Protein AF-0000000066940718 (afdb_homodimer)

Organism: NCBI:txid1442368

Sequence (624 aa):
MGISMFGPPAPIDPSYEPSVSITSIPASAPIDEILGVLERDGGVILTGFATAEDMAAVDRDVEAHRAQTRSTEKSALHIIPKETLAIPGLVGKSATMAKICAESPVLEELRTSILQEKFKVIREEIVEENTIDPLLSISITFYIGHGAPRQRLHRDDNVHGIRHGGESFDLKKASQFGCLIAGSRTTRQNGATMFVPGSHKWDDTRRPRTDEVCFAEMEPGSALIFLASCYHGGGHNSLPGEVRKVHGLFFIRGNMRTEENQFLAVPRSKVLTMSDKMLSLLGYKKPTTVLGVVDNEDPSLDLQSVFEKANRMGISMFGPPAPIDPSYEPSVSITSIPASAPIDEILGVLERDGGVILTGFATAEDMAAVDRDVEAHRAQTRSTEKSALHIIPKETLAIPGLVGKSATMAKICAESPVLEELRTSILQEKFKVIREEIVEENTIDPLLSISITFYIGHGAPRQRLHRDDNVHGIRHGGESFDLKKASQFGCLIAGSRTTRQNGATMFVPGSHKWDDTRRPRTDEVCFAEMEPGSALIFLASCYHGGGHNSLPGEVRKVHGLFFIRGNMRTEENQFLAVPRSKVLTMSDKMLSLLGYKKPTTVLGVVDNEDPSLDLQSVFEKANR

Foldseek 3Di:
DDPPVVPFDDADDPVFDAPDAAAEDALPPPLVVVVVSCVQWQKHKHPLQADPVLLVQLCVQVVVCQVVADFCPVPPPPQFDRQKGKAWPSVLRGVSVLCSCQPRPSNVVLQCVQAKDWDWDDDDPDIDIWIFGKAWQIKIKIWHAAFGAKGFWDFQCVVVVDFADDDFDDSNPFFKKKKKAWSAFDDLQQWFKWWQTPQLRPGPPDHDDPSRTDGPGDHGNMIMIGGSSTTIITHHHNDHPDITMIIMTMMGHRVDHGNDQLVPSRDPVSLVVHDPSSCSNNLQADTPDPPSDDPSHRCVVPVPVVVVVVVD/DPPPVVPFDDADDPPFDAPDAAAEDALPPDLVVVVVSCVQWQKHKHPLQADPVLLVQLCVQVVVCQVVADFCPPPPPPQFDRQKGKAWPSVLRGVSVLCSCQPRPSNVVLQCVQAKDWDWDDDDPDIDIWIFGKAWQIKIKIWHAAFGAKGFWDFQCVVVVDFADDDFDDSNPFFKKKKKAWSAFDDLQQWFKWWQTPQLRPGPPDDDDPSRTDGPGDHGNMIMIGGSSTTMITHHHNDHPDITMIIMTMMGHRVDHGNDQLVPSRDPVSLVVHDPSSCSNNLQADTPDPPSDDPSHRCVVPVPVVVVVVVD

Solvent-accessible surface area (backbone atoms only — not comparable to full-atom values): 31493 Å² total; per-residue (Å²): 129,66,79,72,79,71,62,73,57,82,68,76,61,85,82,65,73,57,92,60,71,68,54,70,45,54,43,82,51,59,63,69,59,56,50,49,42,34,68,62,29,25,32,35,32,22,40,74,56,44,49,73,68,54,50,53,50,32,48,56,35,47,56,73,46,53,83,74,49,65,73,28,72,83,30,58,52,76,74,48,47,66,44,25,42,59,42,52,40,32,50,57,54,14,71,56,46,35,45,48,68,50,60,33,66,57,54,47,51,47,41,51,68,33,28,40,44,75,50,73,48,60,38,44,93,42,76,44,79,38,46,34,54,38,25,53,17,42,33,33,32,36,40,36,22,48,67,20,57,23,37,63,42,32,40,63,40,52,53,60,67,64,81,50,63,85,67,81,82,52,66,70,67,46,61,34,36,36,35,41,32,24,67,28,67,32,32,66,58,46,16,16,38,30,33,29,72,39,37,47,67,45,37,73,80,69,68,70,56,83,91,56,34,25,54,56,59,33,53,57,22,16,26,42,38,32,40,20,56,21,37,27,27,46,26,32,10,71,38,83,90,43,64,32,32,36,38,35,45,27,37,25,30,42,50,39,44,36,33,33,31,45,83,49,40,32,28,45,62,51,58,76,71,52,53,72,61,41,35,34,25,56,48,41,40,41,48,75,40,60,34,30,25,33,80,48,25,52,36,62,82,46,48,69,62,44,50,56,54,18,69,61,129,64,79,72,79,69,60,73,57,81,66,75,62,88,83,66,72,57,92,58,71,69,55,72,47,53,42,83,49,60,64,68,59,55,51,47,42,32,68,62,29,26,31,35,33,24,39,74,56,42,48,72,66,53,48,52,52,32,48,54,35,47,56,73,45,52,84,74,48,64,74,26,72,83,30,60,52,75,75,49,45,66,44,27,42,59,43,51,41,30,51,57,54,14,70,58,46,34,46,49,70,50,60,34,68,56,56,46,51,47,42,50,68,33,29,39,44,75,50,73,47,64,37,45,94,42,76,41,81,39,45,35,55,38,25,54,18,42,32,32,31,37,39,36,23,48,67,20,56,23,37,65,42,32,41,64,40,52,53,60,66,64,81,50,60,83,65,80,81,49,66,70,66,47,60,33,36,37,35,40,30,25,66,28,67,32,32,67,58,48,16,15,39,31,34,31,73,38,36,48,68,45,38,73,79,70,68,68,57,81,90,55,32,26,52,57,58,33,54,57,22,18,26,41,38,33,39,20,56,22,38,27,28,47,27,33,11,72,38,82,89,43,63,33,32,36,39,35,45,28,36,25,29,44,52,38,44,36,33,33,33,46,82,50,42,30,28,45,62,50,60,74,70,51,52,72,60,42,36,33,26,57,47,41,39,40,49,74,38,60,33,27,26,34,80,46,24,50,35,61,81,46,46,68,61,44,50,56,54,18,69,60

Nearest PDB structures (foldseek):
  7wsb-assembly3_E  TM=8.817E-01  e=4.150E-23  Aspergillus fumigatus Af293
  7etl-assembly1_B  TM=8.647E-01  e=7.137E-22  Aspergillus fumigatus
  7de0-assembly1_C  TM=8.637E-01  e=1.736E-21  Aspergillus fumigatus AF210
  7de0-assembly1_B  TM=8.636E-01  e=3.535E-21  Aspergillus fumigatus AF210
  6oxj-assembly1_A  TM=8.600E-01  e=2.789E-21  Aspergillus fumigatus Af293

Structure (mmCIF, N/CA/C/O backbone):
data_AF-0000000066940718-model_v1
#
loop_
_entity.id
_entity.type
_entity.pdbx_description
1 polymer 'Phytanoyl-CoA dioxygenase'
#
loop_
_atom_site.group_PDB
_atom_site.id
_atom_site.type_symbol
_atom_site.label_atom_id
_atom_site.label_alt_id
_atom_site.label_comp_id
_atom_site.label_asym_id
_atom_site.label_entity_id
_atom_site.label_seq_id
_atom_site.pdbx_PDB_ins_code
_atom_site.Cartn_x
_atom_site.Cartn_y
_atom_site.Cartn_z
_atom_site.occupancy
_atom_site.B_iso_or_equiv
_atom_site.auth_seq_id
_atom_site.auth_comp_id
_atom_site.auth_asym_id
_atom_site.auth_atom_id
_atom_site.pdbx_PDB_model_num
ATOM 1 N N . MET A 1 1 ? -1.051 17.922 -17.922 1 41.25 1 MET A N 1
ATOM 2 C CA . MET A 1 1 ? -0.498 19.25 -17.672 1 41.25 1 MET A CA 1
ATOM 3 C C . MET A 1 1 ? -0.541 19.578 -16.188 1 41.25 1 MET A C 1
ATOM 5 O O . MET A 1 1 ? -1.603 19.516 -15.562 1 41.25 1 MET A O 1
ATOM 9 N N . GLY A 1 2 ? 0.542 19.438 -15.477 1 55.16 2 GLY A N 1
ATOM 10 C CA . GLY A 1 2 ? 0.693 19.547 -14.039 1 55.16 2 GLY A CA 1
ATOM 11 C C . GLY A 1 2 ? 0.145 20.844 -13.469 1 55.16 2 GLY A C 1
ATOM 12 O O . GLY A 1 2 ? -0.081 21.797 -14.211 1 55.16 2 GLY A O 1
ATOM 13 N N . ILE A 1 3 ? -0.49 20.906 -12.344 1 61.75 3 ILE A N 1
ATOM 14 C CA . ILE A 1 3 ? -1.036 22.016 -11.57 1 61.75 3 ILE A CA 1
ATOM 15 C C . ILE A 1 3 ? -0.111 23.234 -11.688 1 61.75 3 ILE A C 1
ATOM 17 O O . ILE A 1 3 ? -0.562 24.375 -11.594 1 61.75 3 ILE A O 1
ATOM 21 N N . SER A 1 4 ? 1.074 23.016 -12.195 1 62 4 SER A N 1
ATOM 22 C CA . SER A 1 4 ? 2.084 24.062 -12.219 1 62 4 SER A CA 1
ATOM 23 C C . SER A 1 4 ? 1.759 25.109 -13.281 1 62 4 SER A C 1
ATOM 25 O O . SER A 1 4 ? 2.162 26.266 -13.156 1 62 4 SER A O 1
ATOM 27 N N . MET A 1 5 ? 0.899 24.719 -14.164 1 67.5 5 MET A N 1
ATOM 28 C CA . MET A 1 5 ? 0.612 25.641 -15.258 1 67.5 5 MET A CA 1
ATOM 29 C C . MET A 1 5 ? -0.287 26.781 -14.797 1 67.5 5 MET A C 1
ATOM 31 O O . MET A 1 5 ? -0.339 27.828 -15.438 1 67.5 5 MET A O 1
ATOM 35 N N . PHE A 1 6 ? -0.919 26.688 -13.688 1 77.31 6 PHE A N 1
ATOM 36 C CA . PHE A 1 6 ? -1.936 27.672 -13.305 1 77.31 6 PHE A CA 1
ATOM 37 C C . PHE A 1 6 ? -1.377 28.656 -12.297 1 77.31 6 PHE A C 1
ATOM 39 O O . PHE A 1 6 ? -2.037 29.641 -11.953 1 77.31 6 PHE A O 1
ATOM 46 N N . GLY A 1 7 ? -0.055 28.641 -11.891 1 83.25 7 GLY A N 1
ATOM 47 C CA . GLY A 1 7 ? 0.458 29.5 -10.836 1 83.25 7 GLY A CA 1
ATOM 48 C C . GLY A 1 7 ? -0.274 29.312 -9.516 1 83.25 7 GLY A C 1
ATOM 49 O O . GLY A 1 7 ? -1.245 28.562 -9.438 1 83.25 7 GLY A O 1
ATOM 50 N N . PRO A 1 8 ? 0.009 30.141 -8.492 1 89.62 8 PRO A N 1
ATOM 51 C CA . PRO A 1 8 ? -0.657 30.016 -7.195 1 89.62 8 PRO A CA 1
ATOM 52 C C . PRO A 1 8 ? -2.01 30.719 -7.16 1 89.62 8 PRO A C 1
ATOM 54 O O . PRO A 1 8 ? -2.213 31.719 -7.875 1 89.62 8 PRO A O 1
ATOM 57 N N . PRO A 1 9 ? -2.932 30.25 -6.434 1 93.12 9 PRO A N 1
ATOM 58 C CA . PRO A 1 9 ? -4.23 30.906 -6.285 1 93.12 9 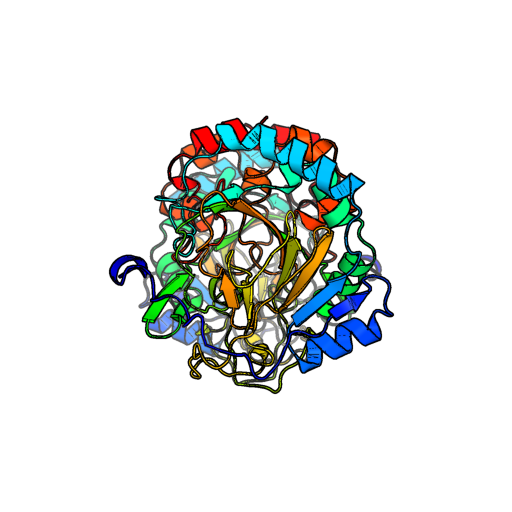PRO A CA 1
ATOM 59 C C . PRO A 1 9 ? -4.141 32.219 -5.48 1 93.12 9 PRO A C 1
ATOM 61 O O . PRO A 1 9 ? -3.186 32.406 -4.727 1 93.12 9 PRO A O 1
ATOM 64 N N . ALA A 1 10 ? -5.145 33.062 -5.621 1 92.25 10 ALA A N 1
ATOM 65 C CA . ALA A 1 10 ? -5.211 34.312 -4.871 1 92.25 10 ALA A CA 1
ATOM 66 C C . ALA A 1 10 ? -5.398 34.031 -3.379 1 92.25 10 ALA A C 1
ATOM 68 O O . ALA A 1 10 ? -6.078 33.094 -2.992 1 92.25 10 ALA A O 1
ATOM 69 N N . PRO A 1 11 ? -4.762 34.875 -2.547 1 94.56 11 PRO A N 1
ATOM 70 C CA . PRO A 1 11 ? -5.016 34.75 -1.111 1 94.56 11 PRO A CA 1
ATOM 71 C C . PRO A 1 11 ? -6.484 34.969 -0.749 1 94.56 11 PRO A C 1
ATOM 73 O O . PRO A 1 11 ? -7.227 35.594 -1.508 1 94.56 11 PRO A O 1
ATOM 76 N N . ILE A 1 12 ? -6.848 34.406 0.318 1 95.69 12 ILE A N 1
ATOM 77 C CA . ILE A 1 12 ? -8.188 34.688 0.843 1 95.69 12 ILE A CA 1
ATOM 78 C C . ILE A 1 12 ? -8.281 36.125 1.314 1 95.69 12 ILE A C 1
ATOM 80 O O . ILE A 1 12 ? -7.363 36.625 1.956 1 95.69 12 ILE A O 1
ATOM 84 N N . ASP A 1 13 ? -9.391 36.75 1.033 1 94.69 13 ASP A N 1
ATOM 85 C CA . ASP A 1 13 ? -9.617 38.125 1.451 1 94.69 13 ASP A CA 1
ATOM 86 C C . ASP A 1 13 ? -9.438 38.281 2.959 1 94.69 13 ASP A C 1
ATOM 88 O O . ASP A 1 13 ? -10.062 37.531 3.74 1 94.69 13 ASP A O 1
ATOM 92 N N . PRO A 1 14 ? -8.555 39.188 3.371 1 93.31 14 PRO A N 1
ATOM 93 C CA . PRO A 1 14 ? -8.312 39.375 4.805 1 93.31 14 PRO A CA 1
ATOM 94 C C . PRO A 1 14 ? -9.586 39.719 5.578 1 93.31 14 PRO A C 1
ATOM 96 O O . PRO A 1 14 ? -9.656 39.5 6.789 1 93.31 14 PRO A O 1
ATOM 99 N N . SER A 1 15 ? -10.594 40.25 4.918 1 94.94 15 SER A N 1
ATOM 100 C CA . SER A 1 15 ? -11.836 40.656 5.582 1 94.94 15 SER A CA 1
ATOM 101 C C . SER A 1 15 ? -12.766 39.469 5.758 1 94.94 15 SER A C 1
ATOM 103 O O . SER A 1 15 ? -13.781 39.562 6.449 1 94.94 15 SER A O 1
ATOM 105 N N . TYR A 1 16 ? -12.406 38.406 5.105 1 96.81 16 TYR A N 1
ATOM 106 C CA . TYR A 1 16 ? -13.227 37.188 5.211 1 96.81 16 TYR A CA 1
ATOM 107 C C . TYR A 1 16 ? -13.336 36.75 6.66 1 96.81 16 TYR A C 1
ATOM 109 O O . TYR A 1 16 ? -12.336 36.656 7.371 1 96.81 16 TYR A O 1
ATOM 117 N N . GLU A 1 17 ? -14.57 36.5 7.16 1 96.5 17 GLU A N 1
ATOM 118 C CA . GLU A 1 17 ? -14.836 35.906 8.477 1 96.5 17 GLU A CA 1
ATOM 119 C C . GLU A 1 17 ? -15.492 34.531 8.359 1 96.5 17 GLU A C 1
ATOM 121 O O . GLU A 1 17 ? -16.641 34.438 7.91 1 96.5 17 GLU A O 1
ATOM 126 N N . PRO A 1 18 ? -14.797 33.531 8.758 1 97.25 18 PRO A N 1
ATOM 127 C CA . PRO A 1 18 ? -15.406 32.188 8.664 1 97.25 18 PRO A CA 1
ATOM 128 C C . PRO A 1 18 ? -16.703 32.094 9.453 1 97.25 18 PRO A C 1
ATOM 130 O O . PRO A 1 18 ? -16.828 32.656 10.539 1 97.25 18 PRO A O 1
ATOM 133 N N . SER A 1 19 ? -17.641 31.281 8.992 1 95.44 19 SER A N 1
ATOM 134 C CA . SER A 1 19 ? -18.922 31.078 9.664 1 95.44 19 SER A CA 1
ATOM 135 C C . SER A 1 19 ? -18.828 29.953 10.688 1 95.44 19 SER A C 1
ATOM 137 O O . SER A 1 19 ? -19.719 29.797 11.531 1 95.44 19 SER A O 1
ATOM 139 N N . VAL A 1 20 ? -17.844 29.141 10.586 1 96.62 20 VAL A N 1
ATOM 140 C CA . VAL A 1 20 ? -17.625 28.031 11.5 1 96.62 20 VAL A CA 1
ATOM 141 C C . VAL A 1 20 ? -16.156 27.984 11.914 1 96.62 20 VAL A C 1
ATOM 143 O O . VAL A 1 20 ? -15.312 28.688 11.336 1 96.62 20 VAL A O 1
ATOM 146 N N . SER A 1 21 ? -15.875 27.312 12.938 1 98.06 21 SER A N 1
ATOM 147 C CA . SER A 1 21 ? -14.508 27.078 13.406 1 98.06 21 SER A CA 1
ATOM 148 C C . SER A 1 21 ? -14.234 25.594 13.617 1 98.06 21 SER A C 1
ATOM 150 O O . SER A 1 21 ? -15.164 24.797 13.703 1 98.06 21 SER A O 1
ATOM 152 N N . ILE A 1 22 ? -13.016 25.234 13.609 1 98.56 22 ILE A N 1
ATOM 153 C CA . ILE A 1 22 ? -12.648 23.859 13.938 1 98.56 22 ILE A CA 1
ATOM 154 C C . ILE A 1 22 ? -12.781 23.641 15.445 1 98.56 22 ILE A C 1
ATOM 156 O O . ILE A 1 22 ? -12.289 24.438 16.25 1 98.56 22 ILE A O 1
ATOM 160 N N . THR A 1 23 ? -13.516 22.594 15.812 1 98.75 23 THR A N 1
ATOM 161 C CA . THR A 1 23 ? -13.664 22.266 17.234 1 98.75 23 THR A CA 1
ATOM 162 C C . THR A 1 23 ? -12.297 22.031 17.875 1 98.75 23 THR A C 1
ATOM 164 O O . THR A 1 23 ? -11.438 21.375 17.281 1 98.75 23 THR A O 1
ATOM 167 N N . SER A 1 24 ? -12.047 22.641 19.031 1 98.81 24 SER A N 1
ATOM 168 C CA . SER A 1 24 ? -10.828 22.469 19.812 1 98.81 24 SER A CA 1
ATOM 169 C C . SER A 1 24 ? -11.125 21.781 21.141 1 98.81 24 SER A C 1
ATOM 171 O O . SER A 1 24 ? -12.016 22.219 21.891 1 98.81 24 SER A O 1
ATOM 173 N N . ILE A 1 25 ? -10.5 20.703 21.422 1 98.81 25 ILE A N 1
ATOM 174 C CA . ILE A 1 25 ? -10.656 20 22.688 1 98.81 25 ILE A CA 1
ATOM 175 C C . ILE A 1 25 ? -9.297 19.5 23.172 1 98.81 25 ILE A C 1
ATOM 177 O O . ILE A 1 25 ? -8.352 19.391 22.391 1 98.81 25 ILE A O 1
ATOM 181 N N . PRO A 1 26 ? -9.094 19.25 24.5 1 98.75 26 PRO A N 1
ATOM 182 C CA . PRO A 1 26 ? -7.805 18.75 24.984 1 98.75 26 PRO A CA 1
ATOM 183 C C . PRO A 1 26 ? -7.434 17.391 24.406 1 98.75 26 PRO A C 1
ATOM 185 O O . PRO A 1 26 ? -8.305 16.547 24.219 1 98.75 26 PRO A O 1
ATOM 188 N N . ALA A 1 27 ? -6.16 17.172 24.188 1 98.69 27 ALA A N 1
ATOM 189 C CA . ALA A 1 27 ? -5.676 15.883 23.688 1 98.69 27 ALA A CA 1
ATOM 190 C C . ALA A 1 27 ? -5.992 14.766 24.672 1 98.69 27 ALA A C 1
ATOM 192 O O . ALA A 1 27 ? -5.996 13.586 24.312 1 98.69 27 ALA A O 1
ATOM 193 N N . SER A 1 28 ? -6.227 15.156 25.906 1 98.38 28 SER A N 1
ATOM 194 C CA . SER A 1 28 ? -6.512 14.188 26.969 1 98.38 28 SER A CA 1
ATOM 195 C C . SER A 1 28 ? -8 13.867 27.031 1 98.38 28 SER A C 1
ATOM 197 O O . SER A 1 28 ? -8.438 13.07 27.875 1 98.38 28 SER A O 1
ATOM 199 N N . ALA A 1 29 ? -8.82 14.539 26.172 1 98.75 29 ALA A N 1
ATOM 200 C CA . ALA A 1 29 ? -10.25 14.242 26.156 1 98.75 29 ALA A CA 1
ATOM 201 C C . ALA A 1 29 ? -10.5 12.766 25.859 1 98.75 29 ALA A C 1
ATOM 203 O O . ALA A 1 29 ? -9.656 12.102 25.25 1 98.75 29 ALA A O 1
ATOM 204 N N . PRO A 1 30 ? -11.703 12.242 26.375 1 98.56 30 PRO A N 1
ATOM 205 C CA . PRO A 1 30 ? -12.039 10.852 26.031 1 98.56 30 PRO A CA 1
ATOM 206 C C . PRO A 1 30 ? -12.039 10.602 24.516 1 98.56 30 PRO A C 1
ATOM 208 O O . PRO A 1 30 ? -12.516 11.438 23.75 1 98.56 30 PRO A O 1
ATOM 211 N N . ILE A 1 31 ? -11.531 9.508 24.156 1 98.75 31 ILE A N 1
ATOM 212 C CA . ILE A 1 31 ? -11.328 9.188 22.75 1 98.75 31 ILE A CA 1
ATOM 213 C C . ILE A 1 31 ? -12.672 9.219 22.016 1 98.75 31 ILE A C 1
ATOM 215 O O . ILE A 1 31 ? -12.742 9.641 20.859 1 98.75 31 ILE A O 1
ATOM 219 N N . ASP A 1 32 ? -13.742 8.812 22.656 1 98.69 32 ASP A N 1
ATOM 220 C CA . ASP A 1 32 ? -15.055 8.805 22.016 1 98.69 32 ASP A CA 1
ATOM 221 C C . ASP A 1 32 ? -15.5 10.211 21.641 1 98.69 32 ASP A C 1
ATOM 223 O O . ASP A 1 32 ? -16.188 10.406 20.641 1 98.69 32 ASP A O 1
ATOM 227 N N . GLU A 1 33 ? -15.133 11.164 22.5 1 98.81 33 GLU A N 1
ATOM 228 C CA . GLU A 1 33 ? -15.445 12.555 22.188 1 98.81 33 GLU A CA 1
ATOM 229 C C . GLU A 1 33 ? -14.664 13.047 20.969 1 98.81 33 GLU A C 1
ATOM 231 O O . GLU A 1 33 ? -15.234 13.672 20.078 1 98.81 33 GLU A O 1
ATOM 236 N N . ILE A 1 34 ? -13.406 12.742 20.938 1 98.94 34 ILE A N 1
ATOM 237 C CA . ILE A 1 34 ? -12.555 13.125 19.812 1 98.94 34 ILE A CA 1
ATOM 238 C C . ILE A 1 34 ? -13.078 12.492 18.531 1 98.94 34 ILE A C 1
ATOM 240 O O . ILE A 1 34 ? -13.242 13.18 17.516 1 98.94 34 ILE A O 1
ATOM 244 N N . LEU A 1 35 ? -13.391 11.195 18.578 1 98.94 35 LEU A N 1
ATOM 245 C CA . LEU A 1 35 ? -13.898 10.477 17.406 1 98.94 35 LEU A CA 1
ATOM 246 C C . LEU A 1 35 ? -15.242 11.047 16.969 1 98.94 35 LEU A C 1
ATOM 248 O O . LEU A 1 35 ? -15.539 11.102 15.773 1 98.94 35 LEU A O 1
ATOM 252 N N . GLY A 1 36 ? -16.047 11.406 17.969 1 98.81 36 GLY A N 1
ATOM 253 C CA . GLY A 1 36 ? -17.312 12.031 17.641 1 98.81 36 GLY A CA 1
ATOM 254 C C . GLY A 1 36 ? -17.156 13.312 16.844 1 98.81 36 GLY A C 1
ATOM 255 O O . GLY A 1 36 ? -17.891 13.539 15.875 1 98.81 36 GLY A O 1
ATOM 256 N N . VAL A 1 37 ? -16.219 14.195 17.234 1 98.88 37 VAL A N 1
ATOM 257 C CA . VAL A 1 37 ? -15.945 15.43 16.516 1 98.88 37 VAL A CA 1
ATOM 258 C C . VAL A 1 37 ? -15.43 15.117 15.109 1 98.88 37 VAL A C 1
ATOM 260 O O . VAL A 1 37 ? -15.852 15.734 14.133 1 98.88 37 VAL A O 1
ATOM 263 N N . LEU A 1 38 ? -14.555 14.133 14.977 1 98.88 38 LEU A N 1
ATOM 264 C CA . LEU A 1 38 ? -14 13.734 13.688 1 98.88 38 LEU A CA 1
ATOM 265 C C . LEU A 1 38 ? -15.102 13.219 12.766 1 98.88 38 LEU A C 1
ATOM 267 O O . LEU A 1 38 ? -15.109 13.516 11.562 1 98.88 38 LEU A O 1
ATOM 271 N N . GLU A 1 39 ? -15.953 12.414 13.32 1 98.38 39 GLU A N 1
ATOM 272 C CA . GLU A 1 39 ? -17.062 11.906 12.531 1 98.38 39 GLU A CA 1
ATOM 273 C C . GLU A 1 39 ? -17.953 13.039 12.023 1 98.38 39 GLU A C 1
ATOM 275 O O . GLU A 1 39 ? -18.422 13.008 10.883 1 98.38 39 GLU A O 1
ATOM 280 N N . ARG A 1 40 ? -18.172 14.008 12.852 1 98.12 40 ARG A N 1
ATOM 281 C CA . ARG A 1 40 ? -19.062 15.117 12.523 1 98.12 40 ARG A CA 1
ATOM 282 C C . ARG A 1 40 ? -18.391 16.094 11.57 1 98.12 40 ARG A C 1
ATOM 284 O O . ARG A 1 40 ? -18.953 16.438 10.523 1 98.12 40 ARG A O 1
ATOM 291 N N . ASP A 1 41 ? -17.125 16.516 11.891 1 98.62 41 ASP A N 1
ATOM 292 C CA . ASP A 1 41 ? -16.516 17.688 11.242 1 98.62 41 ASP A CA 1
ATOM 293 C C . ASP A 1 41 ? -15.367 17.266 10.336 1 98.62 41 ASP A C 1
ATOM 295 O O . ASP A 1 41 ? -14.906 18.047 9.5 1 98.62 41 ASP A O 1
ATOM 299 N N . GLY A 1 42 ? -14.836 16.078 10.469 1 98.81 42 GLY A N 1
ATOM 300 C CA . GLY A 1 42 ? -13.703 15.617 9.68 1 98.81 42 GLY A CA 1
ATOM 301 C C . GLY A 1 42 ? -12.367 16.109 10.203 1 98.81 42 GLY A C 1
ATOM 302 O O . GLY A 1 42 ? -11.32 15.695 9.703 1 98.81 42 GLY A O 1
ATOM 303 N N . GLY A 1 43 ? -12.375 17 11.18 1 98.88 43 GLY A N 1
ATOM 304 C CA . GLY A 1 43 ? -11.172 17.531 11.797 1 98.88 43 GLY A CA 1
ATOM 305 C C . GLY A 1 43 ? -11.398 18.031 13.219 1 98.88 43 GLY A C 1
ATOM 306 O O . GLY A 1 43 ? -12.531 18.312 13.609 1 98.88 43 GLY A O 1
ATOM 307 N N . VAL A 1 44 ? -10.352 18.078 13.945 1 98.94 44 VAL A N 1
ATOM 308 C CA . VAL A 1 44 ? -10.375 18.531 15.328 1 98.94 44 VAL A CA 1
ATOM 309 C C . VAL A 1 44 ? -9 19.062 15.719 1 98.94 44 VAL A C 1
ATOM 311 O O . VAL A 1 44 ? -7.977 18.547 15.281 1 98.94 44 VAL A O 1
ATOM 314 N N . ILE A 1 45 ? -8.969 20.125 16.453 1 98.94 45 ILE A N 1
ATOM 315 C CA . ILE A 1 45 ? -7.73 20.609 17.062 1 98.94 45 ILE A CA 1
ATOM 316 C C . ILE A 1 45 ? -7.594 20.047 18.469 1 98.94 45 ILE A C 1
ATOM 318 O O . ILE A 1 45 ? -8.5 20.172 19.297 1 98.94 45 ILE A O 1
ATOM 322 N N . LEU A 1 46 ? -6.531 19.359 18.734 1 98.94 46 LEU A N 1
ATOM 323 C CA . LEU A 1 46 ? -6.203 18.844 20.062 1 98.94 46 LEU A CA 1
ATOM 324 C C . LEU A 1 46 ? -5.215 19.766 20.766 1 98.94 46 LEU A C 1
ATOM 326 O O . LEU A 1 46 ? -4.055 19.875 20.375 1 98.94 46 LEU A O 1
ATOM 330 N N . THR A 1 47 ? -5.668 20.422 21.844 1 98.81 47 THR A N 1
ATOM 331 C CA . THR A 1 47 ? -4.777 21.266 22.641 1 98.81 47 THR A CA 1
ATOM 332 C C . THR A 1 47 ? -3.967 20.406 23.625 1 98.81 47 THR A C 1
ATOM 334 O O . THR A 1 47 ? -4.414 19.344 24.047 1 98.81 47 THR A O 1
ATOM 337 N N . GLY A 1 48 ? -2.754 20.875 23.906 1 98.25 48 GLY A N 1
ATOM 338 C CA . GLY A 1 48 ? -1.902 20.125 24.812 1 98.25 48 GLY A CA 1
ATOM 339 C C . GLY A 1 48 ? -1.45 18.797 24.25 1 98.25 48 GLY A C 1
ATOM 340 O O . GLY A 1 48 ? -1.296 17.812 24.984 1 98.25 48 GLY A O 1
ATOM 341 N N . PHE A 1 49 ? -1.368 18.75 22.984 1 98.81 49 PHE A N 1
ATOM 342 C CA . PHE A 1 49 ? -0.99 17.516 22.312 1 98.81 49 PHE A CA 1
ATOM 343 C C . PHE A 1 49 ? 0.471 17.172 22.578 1 98.81 49 PHE A C 1
ATOM 345 O O . PHE A 1 49 ? 0.805 16.016 22.859 1 98.81 49 PHE A O 1
ATOM 352 N N . ALA A 1 50 ? 1.359 18.031 22.422 1 98.62 50 ALA A N 1
ATOM 353 C CA . ALA A 1 50 ? 2.783 17.875 22.703 1 98.62 50 ALA A CA 1
ATOM 354 C C . ALA A 1 50 ? 3.258 18.922 23.703 1 98.62 50 ALA A C 1
ATOM 356 O O . ALA A 1 50 ? 2.746 20.031 23.734 1 98.62 50 ALA A O 1
ATOM 357 N N . THR A 1 51 ? 4.25 18.625 24.5 1 98.06 51 THR A N 1
ATOM 358 C CA . THR A 1 51 ? 4.762 19.547 25.516 1 98.06 51 THR A CA 1
ATOM 359 C C . THR A 1 51 ? 5.723 20.547 24.891 1 98.06 51 THR A C 1
ATOM 361 O O . THR A 1 51 ? 6.227 20.344 23.781 1 98.06 51 THR A O 1
ATOM 364 N N . ALA A 1 52 ? 5.918 21.609 25.656 1 98 52 ALA A N 1
ATOM 365 C CA . ALA A 1 52 ? 6.895 22.594 25.219 1 98 52 ALA A CA 1
ATOM 366 C C . ALA A 1 52 ? 8.281 21.984 25.078 1 98 52 ALA A C 1
ATOM 368 O O . ALA A 1 52 ? 9.047 22.359 24.188 1 98 52 ALA A O 1
ATOM 369 N N . GLU A 1 53 ? 8.594 21.094 25.938 1 98.06 53 GLU A N 1
ATOM 370 C CA . GLU A 1 53 ? 9.883 20.422 25.906 1 98.06 53 GLU A CA 1
ATOM 371 C C . GLU A 1 53 ? 10.016 19.562 24.641 1 98.06 53 GLU A C 1
ATOM 373 O O . GLU A 1 53 ? 11.062 19.578 24 1 98.06 53 GLU A O 1
ATOM 378 N N . ASP A 1 54 ? 8.969 18.797 24.328 1 97.38 54 ASP A N 1
ATOM 379 C CA . ASP A 1 54 ? 8.945 18 23.094 1 97.38 54 ASP A CA 1
ATOM 380 C C . ASP A 1 54 ? 9.164 18.891 21.875 1 97.38 54 ASP A C 1
ATOM 382 O O . ASP A 1 54 ? 9.977 18.578 21 1 97.38 54 ASP A O 1
ATOM 386 N N . MET A 1 55 ? 8.445 19.984 21.844 1 97.56 55 MET A N 1
ATOM 387 C CA . MET A 1 55 ? 8.508 20.875 20.672 1 97.56 55 MET A CA 1
ATOM 388 C C . MET A 1 55 ? 9.898 21.484 20.531 1 97.56 55 MET A C 1
ATOM 390 O O . MET A 1 55 ? 10.406 21.594 19.406 1 97.56 55 MET A O 1
ATOM 394 N N . ALA A 1 56 ? 10.492 21.859 21.656 1 97.69 56 ALA A N 1
ATOM 395 C CA . ALA A 1 56 ? 11.852 22.406 21.609 1 97.69 56 ALA A CA 1
ATOM 396 C C . ALA A 1 56 ? 12.844 21.359 21.094 1 97.69 56 ALA A C 1
ATOM 398 O O . ALA A 1 56 ? 13.742 21.688 20.312 1 97.69 56 ALA A O 1
ATOM 399 N N . ALA A 1 57 ? 12.695 20.172 21.531 1 98 57 ALA A N 1
ATOM 400 C CA . ALA A 1 57 ? 13.578 19.094 21.094 1 98 57 ALA A CA 1
ATOM 401 C C . ALA A 1 57 ? 13.422 18.828 19.609 1 98 57 ALA A C 1
ATOM 403 O O . ALA A 1 57 ? 14.422 18.688 18.891 1 98 57 ALA A O 1
ATOM 404 N N . VAL A 1 58 ? 12.195 18.719 19.109 1 97.88 58 VAL A N 1
ATOM 405 C CA . VAL A 1 58 ? 11.938 18.516 17.688 1 97.88 58 VAL A CA 1
ATOM 406 C C . VAL A 1 58 ? 12.547 19.656 16.875 1 97.88 58 VAL A C 1
ATOM 408 O O . VAL A 1 58 ? 13.188 19.422 15.859 1 97.88 58 VAL A O 1
ATOM 411 N N . ASP A 1 59 ? 12.375 20.844 17.391 1 95.56 59 ASP A N 1
ATOM 412 C CA . ASP A 1 59 ? 12.898 22.016 16.688 1 95.56 59 ASP A CA 1
ATOM 413 C C . ASP A 1 59 ? 14.414 21.938 16.531 1 95.56 59 ASP A C 1
ATOM 415 O O . ASP A 1 59 ? 14.953 22.234 15.469 1 95.56 59 ASP A O 1
ATOM 419 N N . ARG A 1 60 ? 15.031 21.594 17.578 1 96.38 60 ARG A N 1
ATOM 420 C CA . ARG A 1 60 ? 16.484 21.453 17.531 1 96.38 60 ARG A CA 1
ATOM 421 C C . ARG A 1 60 ? 16.906 20.391 16.516 1 96.38 60 ARG A C 1
ATOM 423 O O . ARG A 1 60 ? 17.828 20.609 15.727 1 96.38 60 ARG A O 1
ATOM 430 N N . ASP A 1 61 ? 16.25 19.281 16.562 1 95.56 61 ASP A N 1
ATOM 431 C CA . ASP A 1 61 ? 16.547 18.188 15.656 1 95.56 61 ASP A CA 1
ATOM 432 C C . ASP A 1 61 ? 16.375 18.609 14.195 1 95.56 61 ASP A C 1
ATOM 434 O O . ASP A 1 61 ? 17.25 18.359 13.367 1 95.56 61 ASP A O 1
ATOM 438 N N . VAL A 1 62 ? 15.273 19.234 13.945 1 94.94 62 VAL A N 1
ATOM 439 C CA . VAL A 1 62 ? 14.898 19.578 12.57 1 94.94 62 VAL A CA 1
ATOM 440 C C . VAL A 1 62 ? 15.797 20.688 12.047 1 94.94 62 VAL A C 1
ATOM 442 O O . VAL A 1 62 ? 16.188 20.688 10.883 1 94.94 62 VAL A O 1
ATOM 445 N N . GLU A 1 63 ? 16.094 21.641 12.922 1 92.44 63 GLU A N 1
ATOM 446 C CA . GLU A 1 63 ? 16.953 22.766 12.539 1 92.44 63 GLU A CA 1
ATOM 447 C C . GLU A 1 63 ? 18.312 22.266 12.062 1 92.44 63 GLU A C 1
ATOM 449 O O . GLU A 1 63 ? 18.906 22.828 11.148 1 92.44 63 GLU A O 1
ATOM 454 N N . ALA A 1 64 ? 18.766 21.266 12.609 1 91 64 ALA A N 1
ATOM 455 C CA . ALA A 1 64 ? 20.062 20.688 12.25 1 91 64 ALA A CA 1
ATOM 456 C C . ALA A 1 64 ? 20.047 20.188 10.805 1 91 64 ALA A C 1
ATOM 458 O O . ALA A 1 64 ? 21.109 20.078 10.172 1 91 64 ALA A O 1
ATOM 459 N N . HIS A 1 65 ? 18.875 19.906 10.242 1 90.81 65 HIS A N 1
ATOM 460 C CA . HIS A 1 65 ? 18.766 19.359 8.898 1 90.81 65 HIS A CA 1
ATOM 461 C C . HIS A 1 65 ? 18.312 20.422 7.898 1 90.81 65 HIS A C 1
ATOM 463 O O . HIS A 1 65 ? 18.281 20.188 6.691 1 90.81 65 HIS A O 1
ATOM 469 N N . ARG A 1 66 ? 17.922 21.547 8.422 1 87.62 66 ARG A N 1
ATOM 470 C CA . ARG A 1 66 ? 17.359 22.609 7.582 1 87.62 66 ARG A CA 1
ATOM 471 C C . ARG A 1 66 ? 18.359 23.047 6.516 1 87.62 66 ARG A C 1
ATOM 473 O O . ARG A 1 66 ? 18 23.219 5.348 1 87.62 66 ARG A O 1
ATOM 480 N N . ALA A 1 67 ? 19.562 23.172 6.879 1 81.06 67 ALA A N 1
ATOM 481 C CA . ALA A 1 67 ? 20.594 23.656 5.965 1 81.06 67 ALA A CA 1
ATOM 482 C C . ALA A 1 67 ? 20.875 22.641 4.871 1 81.06 67 ALA A C 1
ATOM 484 O O . ALA A 1 67 ? 21.312 23 3.775 1 81.06 67 ALA A O 1
ATOM 485 N N . GLN A 1 68 ? 20.562 21.406 5.121 1 78.44 68 GLN A N 1
ATOM 486 C CA . GLN A 1 68 ? 20.906 20.344 4.191 1 78.44 68 GLN A CA 1
ATOM 487 C C . GLN A 1 68 ? 19.719 19.984 3.291 1 78.44 68 GLN A C 1
ATOM 489 O O . GLN A 1 68 ? 19.859 19.188 2.369 1 78.44 68 GLN A O 1
ATOM 494 N N . THR A 1 69 ? 18.672 20.562 3.586 1 80.25 69 THR A N 1
ATOM 495 C CA . THR A 1 69 ? 17.469 20.234 2.82 1 80.25 69 THR A CA 1
ATOM 496 C C . THR A 1 69 ? 17.375 21.094 1.562 1 80.25 69 THR A C 1
ATOM 498 O O . THR A 1 69 ? 17.516 22.312 1.627 1 80.25 69 THR A O 1
ATOM 501 N N . ARG A 1 70 ? 17.172 20.406 0.477 1 71.06 70 ARG A N 1
ATOM 502 C CA . ARG A 1 70 ? 17.047 21.062 -0.818 1 71.06 70 ARG A CA 1
ATOM 503 C C . ARG A 1 70 ? 15.742 21.844 -0.908 1 71.06 70 ARG A C 1
ATOM 505 O O . ARG A 1 70 ? 14.75 21.484 -0.282 1 71.06 70 ARG A O 1
ATOM 512 N N . SER A 1 71 ? 15.766 22.75 -1.695 1 72.25 71 SER A N 1
ATOM 513 C CA . SER A 1 71 ? 14.57 23.547 -1.955 1 72.25 71 SER A CA 1
ATOM 514 C C . SER A 1 71 ? 13.445 22.688 -2.521 1 72.25 71 SER A C 1
ATOM 516 O O . SER A 1 71 ? 13.703 21.688 -3.195 1 72.25 71 SER A O 1
ATOM 518 N N . THR A 1 72 ? 12.219 23.094 -2.26 1 72.94 72 THR A N 1
ATOM 519 C CA . THR A 1 72 ? 11.047 22.359 -2.715 1 72.94 72 THR A CA 1
ATOM 520 C C . THR A 1 72 ? 10.672 22.766 -4.137 1 72.94 72 THR A C 1
ATOM 522 O O . THR A 1 72 ? 9.734 22.219 -4.719 1 72.94 72 THR A O 1
ATOM 525 N N . GLU A 1 73 ? 11.305 23.609 -4.707 1 69.69 73 GLU A N 1
ATOM 526 C CA . GLU A 1 73 ? 10.938 24.109 -6.027 1 69.69 73 GLU A CA 1
ATOM 527 C C . GLU A 1 73 ? 10.828 22.969 -7.035 1 69.69 73 GLU A C 1
ATOM 529 O O . GLU A 1 73 ? 9.945 22.984 -7.898 1 69.69 73 GLU A O 1
ATOM 534 N N . LYS A 1 74 ? 11.672 21.938 -7.02 1 72.19 74 LYS A N 1
ATOM 535 C CA . LYS A 1 74 ? 11.633 20.828 -7.969 1 72.19 74 LYS A CA 1
ATOM 536 C C . LYS A 1 74 ? 11.203 19.547 -7.285 1 72.19 74 LYS A C 1
ATOM 538 O O . LYS A 1 74 ? 11.523 18.453 -7.758 1 72.19 74 LYS A O 1
ATOM 543 N N . SER A 1 75 ? 10.359 19.734 -6.301 1 82.44 75 SER A N 1
ATOM 544 C CA . SER A 1 75 ? 9.984 18.578 -5.5 1 82.44 75 SER A CA 1
ATOM 545 C C . SER A 1 75 ? 8.805 17.844 -6.125 1 82.44 75 SER A C 1
ATOM 547 O O . SER A 1 75 ? 8.07 18.406 -6.945 1 82.44 75 SER A O 1
ATOM 549 N N . ALA A 1 76 ? 8.688 16.578 -5.77 1 80.75 76 ALA A N 1
ATOM 550 C CA . ALA A 1 76 ? 7.543 15.758 -6.164 1 80.75 76 ALA A CA 1
ATOM 551 C C . ALA A 1 76 ? 6.262 16.266 -5.512 1 80.75 76 ALA A C 1
ATOM 553 O O . ALA A 1 76 ? 5.16 15.891 -5.922 1 80.75 76 ALA A O 1
ATOM 554 N N . LEU A 1 77 ? 6.402 17.016 -4.492 1 83.88 77 LEU A N 1
ATOM 555 C CA . LEU A 1 77 ? 5.254 17.625 -3.818 1 83.88 77 LEU A CA 1
ATOM 556 C C . LEU A 1 77 ? 4.867 18.938 -4.473 1 83.88 77 LEU A C 1
ATOM 558 O O . LEU A 1 77 ? 5.082 20.016 -3.898 1 83.88 77 LEU A O 1
ATOM 562 N N . HIS A 1 78 ? 4.199 18.953 -5.539 1 77.62 78 HIS A N 1
ATOM 563 C CA . HIS A 1 78 ? 3.959 20.094 -6.414 1 77.62 78 HIS A CA 1
ATOM 564 C C . HIS A 1 78 ? 3.057 21.125 -5.738 1 77.62 78 HIS A C 1
ATOM 566 O O . HIS A 1 78 ? 3.006 22.281 -6.16 1 77.62 78 HIS A O 1
ATOM 572 N N . ILE A 1 79 ? 2.428 20.719 -4.742 1 80.94 79 ILE A N 1
ATOM 573 C CA . ILE A 1 79 ? 1.479 21.609 -4.066 1 80.94 79 ILE A CA 1
ATOM 574 C C . ILE A 1 79 ? 2.221 22.516 -3.088 1 80.94 79 ILE A C 1
ATOM 576 O O . ILE A 1 79 ? 1.652 23.484 -2.572 1 80.94 79 ILE A O 1
ATOM 580 N N . ILE A 1 80 ? 3.459 22.234 -2.787 1 82.44 80 ILE A N 1
ATOM 581 C CA . ILE A 1 80 ? 4.242 23.016 -1.832 1 82.44 80 ILE A CA 1
ATOM 582 C C . ILE A 1 80 ? 4.945 24.156 -2.553 1 82.44 80 ILE A C 1
ATOM 584 O O . ILE A 1 80 ? 5.773 23.922 -3.438 1 82.44 80 ILE A O 1
ATOM 588 N N . PRO A 1 81 ? 4.676 25.375 -2.133 1 83.31 81 PRO A N 1
ATOM 589 C CA . PRO A 1 81 ? 5.293 26.531 -2.793 1 83.31 81 PRO A CA 1
ATOM 590 C C . PRO A 1 81 ? 6.785 26.656 -2.498 1 83.31 81 PRO A C 1
ATOM 592 O O . PRO A 1 81 ? 7.281 26.047 -1.546 1 83.31 81 PRO A O 1
ATOM 595 N N . LYS A 1 82 ? 7.449 27.484 -3.275 1 81.62 82 LYS A N 1
ATOM 596 C CA . LYS A 1 82 ? 8.898 27.625 -3.184 1 81.62 82 LYS A CA 1
ATOM 597 C C . LYS A 1 82 ? 9.297 28.297 -1.873 1 81.62 82 LYS A C 1
ATOM 599 O O . LYS A 1 82 ? 10.414 28.109 -1.388 1 81.62 82 LYS A O 1
ATOM 604 N N . GLU A 1 83 ? 8.43 29.062 -1.304 1 87.5 83 GLU A N 1
ATOM 605 C CA . GLU A 1 83 ? 8.711 29.766 -0.049 1 87.5 83 GLU A CA 1
ATOM 606 C C . GLU A 1 83 ? 8.602 28.812 1.141 1 87.5 83 GLU A C 1
ATOM 608 O O . GLU A 1 83 ? 8.914 29.188 2.273 1 87.5 83 GLU A O 1
ATOM 613 N N . THR A 1 84 ? 8.203 27.609 0.868 1 89.69 84 THR A N 1
ATOM 614 C CA . THR A 1 84 ? 8.07 26.594 1.906 1 89.69 84 THR A CA 1
ATOM 615 C C . THR A 1 84 ? 9.195 25.578 1.813 1 89.69 84 THR A C 1
ATOM 617 O O . THR A 1 84 ? 9.414 24.984 0.757 1 89.69 84 THR A O 1
ATOM 620 N N . LEU A 1 85 ? 9.922 25.5 2.854 1 93.12 85 LEU A N 1
ATOM 621 C CA . LEU A 1 85 ? 10.875 24.406 2.98 1 93.12 85 LEU A CA 1
ATOM 622 C C . LEU A 1 85 ? 10.227 23.188 3.637 1 93.12 85 LEU A C 1
ATOM 624 O O . LEU A 1 85 ? 9.672 23.297 4.73 1 93.12 85 LEU A O 1
ATOM 628 N N . ALA A 1 86 ? 10.219 22.109 2.979 1 95 86 ALA A N 1
ATOM 629 C CA . ALA A 1 86 ? 9.664 20.859 3.488 1 95 86 ALA A CA 1
ATOM 630 C C . ALA A 1 86 ? 10.773 19.859 3.834 1 95 86 ALA A C 1
ATOM 632 O O . ALA A 1 86 ? 11.508 19.406 2.951 1 95 86 ALA A O 1
ATOM 633 N N . ILE A 1 87 ? 10.961 19.578 5.086 1 96.5 87 ILE A N 1
ATOM 634 C CA . ILE A 1 87 ? 11.969 18.625 5.539 1 96.5 87 ILE A CA 1
ATOM 635 C C . ILE A 1 87 ? 11.359 17.219 5.629 1 96.5 87 ILE A C 1
ATOM 637 O O . ILE A 1 87 ? 10.547 16.953 6.512 1 96.5 87 ILE A O 1
ATOM 641 N N . PRO A 1 88 ? 11.742 16.328 4.711 1 96.44 88 PRO A N 1
ATOM 642 C CA . PRO A 1 88 ? 11.133 14.992 4.645 1 96.44 88 PRO A CA 1
ATOM 643 C C . PRO A 1 88 ? 11.727 14.023 5.66 1 96.44 88 PRO A C 1
ATOM 645 O O . PRO A 1 88 ? 12.695 14.352 6.344 1 96.44 88 PRO A O 1
ATOM 648 N N . GLY A 1 89 ? 11.156 12.844 5.777 1 97.38 89 GLY A N 1
ATOM 649 C CA . GLY A 1 89 ? 11.703 11.797 6.625 1 97.38 89 GLY A CA 1
ATOM 650 C C . GLY A 1 89 ? 11.875 12.227 8.07 1 97.38 89 GLY A C 1
ATOM 651 O O . GLY A 1 89 ? 12.93 11.992 8.672 1 97.38 89 GLY A O 1
ATOM 652 N N . LEU A 1 90 ? 10.875 12.883 8.57 1 98.31 90 LEU A N 1
ATOM 653 C CA . LEU A 1 90 ? 10.984 13.594 9.844 1 98.31 90 LEU A CA 1
ATOM 654 C C . LEU A 1 90 ? 11.32 12.641 10.977 1 98.31 90 LEU A C 1
ATOM 656 O O . LEU A 1 90 ? 12.148 12.953 11.836 1 98.31 90 LEU A O 1
ATOM 660 N N . VAL A 1 91 ? 10.672 11.469 11.008 1 98.69 91 VAL A N 1
ATOM 661 C CA . VAL A 1 91 ? 10.859 10.555 12.133 1 98.69 91 VAL A CA 1
ATOM 662 C C . VAL A 1 91 ? 12.289 10.008 12.117 1 98.69 91 VAL A C 1
ATOM 664 O O . VAL A 1 91 ? 12.797 9.562 13.148 1 98.69 91 VAL A O 1
ATOM 667 N N . GLY A 1 92 ? 12.93 10.016 10.977 1 98.12 92 GLY A N 1
ATOM 668 C CA . GLY A 1 92 ? 14.328 9.633 10.906 1 98.12 92 GLY A CA 1
ATOM 669 C C . GLY A 1 92 ? 15.273 10.75 11.336 1 98.12 92 GLY A C 1
ATOM 670 O O . GLY A 1 92 ? 16.453 10.5 11.609 1 98.12 92 GLY A O 1
ATOM 671 N N . LYS A 1 93 ? 14.812 11.93 11.445 1 97.5 93 LYS A N 1
ATOM 672 C CA . LYS A 1 93 ? 15.648 13.102 11.688 1 97.5 93 LYS A CA 1
ATOM 673 C C . LYS A 1 93 ? 15.422 13.648 13.102 1 97.5 93 LYS A C 1
ATOM 675 O O . LYS A 1 93 ? 16.219 14.438 13.594 1 97.5 93 LYS A O 1
ATOM 680 N N . SER A 1 94 ? 14.359 13.234 13.742 1 98 94 SER A N 1
ATOM 681 C CA . SER A 1 94 ? 14.055 13.648 15.109 1 98 94 SER A CA 1
ATOM 682 C C . SER A 1 94 ? 13.617 12.453 15.953 1 98 94 SER A C 1
ATOM 684 O O . SER A 1 94 ? 12.516 11.93 15.773 1 98 94 SER A O 1
ATOM 686 N N . ALA A 1 95 ? 14.422 12.094 16.922 1 97.44 95 ALA A N 1
ATOM 687 C CA . ALA A 1 95 ? 14.062 11.008 17.844 1 97.44 95 ALA A CA 1
ATOM 688 C C . ALA A 1 95 ? 12.812 11.352 18.641 1 97.44 95 ALA A C 1
ATOM 690 O O . ALA A 1 95 ? 11.992 10.469 18.938 1 97.44 95 ALA A O 1
ATOM 691 N N . THR A 1 96 ? 12.688 12.633 18.969 1 98.25 96 THR A N 1
ATOM 692 C CA . THR A 1 96 ? 11.516 13.07 19.719 1 98.25 96 THR A CA 1
ATOM 693 C C . THR A 1 96 ? 10.25 12.914 18.875 1 98.25 96 THR A C 1
ATOM 695 O O . THR A 1 96 ? 9.219 12.453 19.359 1 98.25 96 THR A O 1
ATOM 698 N N . MET A 1 97 ? 10.312 13.258 17.609 1 98.69 97 MET A N 1
ATOM 699 C CA . MET A 1 97 ? 9.156 13.086 16.734 1 98.69 97 MET A CA 1
ATOM 700 C C . MET A 1 97 ? 8.812 11.609 16.578 1 98.69 97 MET A C 1
ATOM 702 O O . MET A 1 97 ? 7.637 11.242 16.547 1 98.69 97 MET A O 1
ATOM 706 N N . ALA A 1 98 ? 9.836 10.781 16.406 1 98.69 98 ALA A N 1
ATOM 707 C CA . ALA A 1 98 ? 9.586 9.344 16.328 1 98.69 98 ALA A CA 1
ATOM 708 C C . ALA A 1 98 ? 8.844 8.844 17.578 1 98.69 98 ALA A C 1
ATOM 710 O O . ALA A 1 98 ? 7.934 8.023 17.469 1 98.69 98 ALA A O 1
ATOM 711 N N . LYS A 1 99 ? 9.25 9.344 18.703 1 98.25 99 LYS A N 1
ATOM 712 C CA . LYS A 1 99 ? 8.602 8.969 19.953 1 98.25 99 LYS A CA 1
ATOM 713 C C . LYS A 1 99 ? 7.148 9.43 19.984 1 98.25 99 LYS A C 1
ATOM 715 O O . LYS A 1 99 ? 6.258 8.664 20.344 1 98.25 99 LYS A O 1
ATOM 720 N N . ILE A 1 100 ? 6.887 10.656 19.609 1 98.62 100 ILE A N 1
ATOM 721 C CA . ILE A 1 100 ? 5.523 11.172 19.547 1 98.62 100 ILE A CA 1
ATOM 722 C C . ILE A 1 100 ? 4.688 10.32 18.609 1 98.62 100 ILE A C 1
ATOM 724 O O . ILE A 1 100 ? 3.58 9.898 18.953 1 98.62 100 ILE A O 1
ATOM 728 N N . CYS A 1 101 ? 5.223 10.055 17.453 1 98.75 101 CYS A N 1
ATOM 729 C CA . CYS A 1 101 ? 4.551 9.273 16.422 1 98.75 101 CYS A CA 1
ATOM 730 C C . CYS A 1 101 ? 4.129 7.91 16.953 1 98.75 101 CYS A C 1
ATOM 732 O O . CYS A 1 101 ? 2.984 7.496 16.781 1 98.75 101 CYS A O 1
ATOM 734 N N . ALA A 1 102 ? 5.004 7.246 17.656 1 98.5 102 ALA A N 1
ATOM 735 C CA . ALA A 1 102 ? 4.797 5.859 18.062 1 98.5 102 ALA A CA 1
ATOM 736 C C . ALA A 1 102 ? 4.047 5.781 19.391 1 98.5 102 ALA A C 1
ATOM 738 O O . ALA A 1 102 ? 3.254 4.859 19.609 1 98.5 102 ALA A O 1
ATOM 739 N N . GLU A 1 103 ? 4.223 6.793 20.281 1 97.44 103 GLU A N 1
ATOM 740 C CA . GLU A 1 103 ? 3.875 6.535 21.672 1 97.44 103 GLU A CA 1
ATOM 741 C C . GLU A 1 103 ? 2.795 7.496 22.156 1 97.44 103 GLU A C 1
ATOM 743 O O . GLU A 1 103 ? 2.27 7.34 23.266 1 97.44 103 GLU A O 1
ATOM 748 N N . SER A 1 104 ? 2.492 8.531 21.406 1 98.19 104 SER A N 1
ATOM 749 C CA . SER A 1 104 ? 1.376 9.375 21.812 1 98.19 104 SER A CA 1
ATOM 750 C C . SER A 1 104 ? 0.115 8.555 22.062 1 98.19 104 SER A C 1
ATOM 752 O O . SER A 1 104 ? -0.359 7.855 21.156 1 98.19 104 SER A O 1
ATOM 754 N N . PRO A 1 105 ? -0.462 8.609 23.266 1 97.94 105 PRO A N 1
ATOM 755 C CA . PRO A 1 105 ? -1.644 7.793 23.547 1 97.94 105 PRO A CA 1
ATOM 756 C C . PRO A 1 105 ? -2.816 8.117 22.625 1 97.94 105 PRO A C 1
ATOM 758 O O . PRO A 1 105 ? -3.49 7.203 22.141 1 97.94 105 PRO A O 1
ATOM 761 N N . VAL A 1 106 ? -3.049 9.383 22.391 1 98.75 106 VAL A N 1
ATOM 762 C CA . VAL A 1 106 ? -4.191 9.758 21.578 1 98.75 106 VAL A CA 1
ATOM 763 C C . VAL A 1 106 ? -3.963 9.305 20.125 1 98.75 106 VAL A C 1
ATOM 765 O O . VAL A 1 106 ? -4.895 8.852 19.469 1 98.75 106 VAL A O 1
ATOM 768 N N . LEU A 1 107 ? -2.732 9.438 19.578 1 98.81 107 LEU A N 1
ATOM 769 C CA . LEU A 1 107 ? -2.461 8.953 18.234 1 98.81 107 LEU A CA 1
ATOM 770 C C . LEU A 1 107 ? -2.66 7.449 18.141 1 98.81 107 LEU A C 1
ATOM 772 O O . LEU A 1 107 ? -3.186 6.949 17.141 1 98.81 107 LEU A O 1
ATOM 776 N N . GLU A 1 108 ? -2.186 6.754 19.141 1 98.38 108 GLU A N 1
ATOM 777 C CA . GLU A 1 108 ? -2.371 5.309 19.156 1 98.38 108 GLU A CA 1
ATOM 778 C C . GLU A 1 108 ? -3.85 4.941 19.094 1 98.38 108 GLU A C 1
ATOM 780 O O . GLU A 1 108 ? -4.246 4.062 18.312 1 98.38 108 GLU A O 1
ATOM 785 N N . GLU A 1 109 ? -4.633 5.574 19.922 1 98.75 109 GLU A N 1
ATOM 786 C CA . GLU A 1 109 ? -6.066 5.293 19.953 1 98.75 109 GLU A CA 1
ATOM 787 C C . GLU A 1 109 ? -6.73 5.66 18.641 1 98.75 109 GLU A C 1
ATOM 789 O O . GLU A 1 109 ? -7.602 4.934 18.156 1 98.75 109 GLU A O 1
ATOM 794 N N . LEU A 1 110 ? -6.336 6.789 18.094 1 98.88 110 LEU A N 1
ATOM 795 C CA . LEU A 1 110 ? -6.898 7.215 16.812 1 98.88 110 LEU A CA 1
ATOM 796 C C . LEU A 1 110 ? -6.531 6.234 15.703 1 98.88 110 LEU A C 1
ATOM 798 O O . LEU A 1 110 ? -7.387 5.832 14.914 1 98.88 110 LEU A O 1
ATOM 802 N N . ARG A 1 111 ? -5.266 5.832 15.602 1 98.81 111 ARG A N 1
ATOM 803 C CA . ARG A 1 111 ? -4.824 4.867 14.594 1 98.81 111 ARG A CA 1
ATOM 804 C C . ARG A 1 111 ? -5.605 3.564 14.703 1 98.81 111 ARG A C 1
ATOM 806 O O . ARG A 1 111 ? -6.074 3.029 13.703 1 98.81 111 ARG A O 1
ATOM 813 N N . THR A 1 112 ? -5.758 3.094 15.922 1 98.56 112 THR A N 1
ATOM 814 C CA . THR A 1 112 ? -6.461 1.836 16.156 1 98.56 112 THR A CA 1
ATOM 815 C C . THR A 1 112 ? -7.934 1.965 15.781 1 98.56 112 THR A C 1
ATOM 817 O O . THR A 1 112 ? -8.477 1.111 15.078 1 98.56 112 THR A O 1
ATOM 820 N N . SER A 1 113 ? -8.539 3.037 16.219 1 98.75 113 SER A N 1
ATOM 821 C CA . SER A 1 113 ? -9.984 3.211 16.062 1 98.75 113 SER A CA 1
ATOM 822 C C . SER A 1 113 ? -10.352 3.455 14.594 1 98.75 113 SER A C 1
ATOM 824 O O . SER A 1 113 ? -11.414 3.037 14.141 1 98.75 113 SER A O 1
ATOM 826 N N . ILE A 1 114 ? -9.477 4.125 13.891 1 98.81 114 ILE A N 1
ATOM 827 C CA . ILE A 1 114 ? -9.859 4.602 12.562 1 98.81 114 ILE A CA 1
ATOM 828 C C . ILE A 1 114 ? -9.266 3.689 11.492 1 98.81 114 ILE A C 1
ATOM 830 O O . ILE A 1 114 ? -9.922 3.383 10.492 1 98.81 114 ILE A O 1
ATOM 834 N N . LEU A 1 115 ? -8.039 3.189 11.727 1 98.88 115 LEU A N 1
ATOM 835 C CA . LEU A 1 115 ? -7.301 2.674 10.578 1 98.88 115 LEU A CA 1
ATOM 836 C C . LEU A 1 115 ? -7 1.188 10.75 1 98.88 115 LEU A C 1
ATOM 838 O O . LEU A 1 115 ? -6.66 0.503 9.781 1 98.88 115 LEU A O 1
ATOM 842 N N . GLN A 1 116 ? -7.035 0.686 11.969 1 98.69 116 GLN A N 1
ATOM 843 C CA . GLN A 1 116 ? -6.789 -0.743 12.141 1 98.69 116 GLN A CA 1
ATOM 844 C C . GLN A 1 116 ? -7.902 -1.568 11.492 1 98.69 116 GLN A C 1
ATOM 846 O O . GLN A 1 116 ? -9.086 -1.259 11.656 1 98.69 116 GLN A O 1
ATOM 851 N N . GLU A 1 117 ? -7.523 -2.523 10.773 1 97.94 117 GLU A N 1
ATOM 852 C CA . GLU A 1 117 ? -8.484 -3.408 10.117 1 97.94 117 GLU A CA 1
ATOM 853 C C . GLU A 1 117 ? -8.492 -4.789 10.773 1 97.94 117 GLU A C 1
ATOM 855 O O . GLU A 1 117 ? -7.445 -5.414 10.922 1 97.94 117 GLU A O 1
ATOM 860 N N . LYS A 1 118 ? -9.57 -5.27 11.211 1 97.5 118 LYS A N 1
ATOM 861 C CA . LYS A 1 118 ? -9.828 -6.637 11.664 1 97.5 118 LYS A CA 1
ATOM 862 C C . LYS A 1 118 ? -10.844 -7.332 10.766 1 97.5 118 LYS A C 1
ATOM 864 O O . LYS A 1 118 ? -11.914 -6.789 10.492 1 97.5 118 LYS A O 1
ATOM 869 N N . PHE A 1 119 ? -10.461 -8.484 10.273 1 96.5 119 PHE A N 1
ATOM 870 C CA . PHE A 1 119 ? -11.352 -9.164 9.336 1 96.5 119 PHE A CA 1
ATOM 871 C C . PHE A 1 119 ? -11.125 -10.672 9.383 1 96.5 119 PHE A C 1
ATOM 873 O O . PHE A 1 119 ? -10.164 -11.148 9.984 1 96.5 119 PHE A O 1
ATOM 880 N N . LYS A 1 120 ? -12.07 -11.336 8.859 1 95.62 120 LYS A N 1
ATOM 881 C CA . LYS A 1 120 ? -12.039 -12.797 8.758 1 95.62 120 LYS A CA 1
ATOM 882 C C . LYS A 1 120 ? -12.008 -13.242 7.301 1 95.62 120 LYS A C 1
ATOM 884 O O . LYS A 1 120 ? -12.594 -12.594 6.43 1 95.62 120 LYS A O 1
ATOM 889 N N . VAL A 1 121 ? -11.266 -14.297 7.082 1 94.94 121 VAL A N 1
ATOM 890 C CA . VAL A 1 121 ? -11.266 -14.883 5.746 1 94.94 121 VAL A CA 1
ATOM 891 C C . VAL A 1 121 ? -11.586 -16.375 5.84 1 94.94 121 VAL A C 1
ATOM 893 O O . VAL A 1 121 ? -11.352 -17 6.875 1 94.94 121 VAL A O 1
ATOM 896 N N . ILE A 1 122 ? -12.125 -16.875 4.773 1 94 122 ILE A N 1
ATOM 897 C CA . ILE A 1 122 ? -12.516 -18.266 4.691 1 94 122 ILE A CA 1
ATOM 898 C C . ILE A 1 122 ? -11.469 -19.047 3.9 1 94 122 ILE A C 1
ATOM 900 O O . ILE A 1 122 ? -11.078 -18.641 2.807 1 94 122 ILE A O 1
ATOM 904 N N . ARG A 1 123 ? -10.992 -20.109 4.418 1 94.12 123 ARG A N 1
ATOM 905 C CA . ARG A 1 123 ? -10.18 -21.141 3.789 1 94.12 123 ARG A CA 1
ATOM 906 C C . ARG A 1 123 ? -10.828 -22.516 3.949 1 94.12 123 ARG A C 1
ATOM 908 O O . ARG A 1 123 ? -10.469 -23.281 4.848 1 94.12 123 ARG A O 1
ATOM 915 N N . GLU A 1 124 ? -11.695 -22.734 2.977 1 94.31 124 GLU A N 1
ATOM 916 C CA . GLU A 1 124 ? -12.57 -23.906 3.061 1 94.31 124 GLU A CA 1
ATOM 917 C C . GLU A 1 124 ? -13.297 -23.953 4.402 1 94.31 124 GLU A C 1
ATOM 919 O O . GLU A 1 124 ? -14.102 -23.062 4.711 1 94.31 124 GLU A O 1
ATOM 924 N N . GLU A 1 125 ? -12.898 -24.922 5.328 1 92.56 125 GLU A N 1
ATOM 925 C CA . GLU A 1 125 ? -13.641 -25.109 6.57 1 92.56 125 GLU A CA 1
ATOM 926 C C . GLU A 1 125 ? -13.094 -24.219 7.684 1 92.56 125 GLU A C 1
ATOM 928 O O . GLU A 1 125 ? -13.641 -24.188 8.789 1 92.56 125 GLU A O 1
ATOM 933 N N . ILE A 1 126 ? -12.109 -23.562 7.457 1 94.19 126 ILE A N 1
ATOM 934 C CA . ILE A 1 126 ? -11.445 -22.75 8.477 1 94.19 126 ILE A CA 1
ATOM 935 C C . ILE A 1 126 ? -11.789 -21.281 8.266 1 94.19 126 ILE A C 1
ATOM 937 O O . ILE A 1 126 ? -11.797 -20.781 7.137 1 94.19 126 ILE A O 1
ATOM 941 N N . VAL A 1 127 ? -12.133 -20.641 9.32 1 94.56 127 VAL A N 1
ATOM 942 C CA . VAL A 1 127 ? -12.258 -19.188 9.336 1 94.56 127 VAL A CA 1
ATOM 943 C C . VAL A 1 127 ? -11.07 -18.562 10.078 1 94.56 127 VAL A C 1
ATOM 945 O O . VAL A 1 127 ? -10.867 -18.828 11.266 1 94.56 127 VAL A O 1
ATOM 948 N N . GLU A 1 128 ? -10.281 -17.844 9.359 1 93.88 128 GLU A N 1
ATOM 949 C CA . GLU A 1 128 ? -9.07 -17.234 9.914 1 93.88 128 GLU A CA 1
ATOM 950 C C . GLU A 1 128 ? -9.297 -15.766 10.234 1 93.88 128 GLU A C 1
ATOM 952 O O . GLU A 1 128 ? -9.82 -15.016 9.406 1 93.88 128 GLU A O 1
ATOM 957 N N . GLU A 1 129 ? -8.914 -15.32 11.438 1 96.31 129 GLU A N 1
ATOM 958 C CA . GLU A 1 129 ? -8.984 -13.922 11.844 1 96.31 129 GLU A CA 1
ATOM 959 C C . GLU A 1 129 ? -7.68 -13.188 11.547 1 96.31 129 GLU A C 1
ATOM 961 O O . GLU A 1 129 ? -6.594 -13.742 11.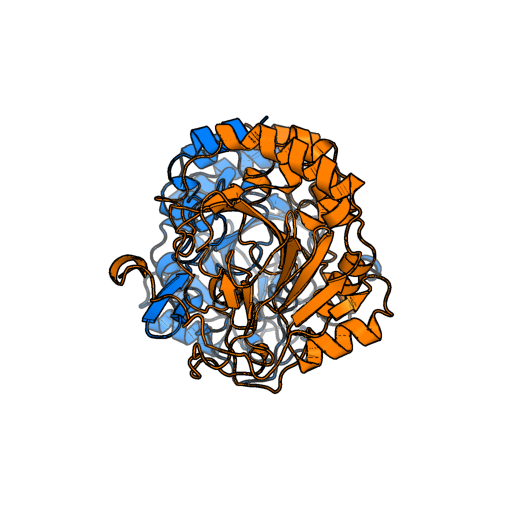75 1 96.31 129 GLU A O 1
ATOM 966 N N . ASN A 1 130 ? -7.82 -12.039 11.039 1 97.44 130 ASN A N 1
ATOM 967 C CA . ASN A 1 130 ? -6.641 -11.25 10.688 1 97.44 130 ASN A CA 1
ATOM 968 C C . ASN A 1 130 ? -6.758 -9.812 11.18 1 97.44 130 ASN A C 1
ATOM 970 O O . ASN A 1 130 ? -7.867 -9.312 11.375 1 97.44 130 ASN A O 1
ATOM 974 N N . THR A 1 131 ? -5.652 -9.219 11.469 1 98.38 131 THR A N 1
ATOM 975 C CA . THR A 1 131 ? -5.535 -7.812 11.828 1 98.38 131 THR A CA 1
ATOM 976 C C . THR A 1 131 ? -4.414 -7.141 11.039 1 98.38 131 THR A C 1
ATOM 978 O O . THR A 1 131 ? -3.32 -7.695 10.914 1 98.38 131 THR A O 1
ATOM 981 N N . ILE A 1 132 ? -4.668 -5.988 10.445 1 98.69 132 ILE A N 1
ATOM 982 C CA . ILE A 1 132 ? -3.666 -5.152 9.797 1 98.69 132 ILE A CA 1
ATOM 983 C C . ILE A 1 132 ? -3.594 -3.795 10.492 1 98.69 132 ILE A C 1
ATOM 985 O O . ILE A 1 132 ? -4.566 -3.037 10.492 1 98.69 132 ILE A O 1
ATOM 989 N N . ASP A 1 133 ? -2.482 -3.504 11.062 1 98.56 133 ASP A N 1
ATOM 990 C CA . ASP A 1 133 ? -2.26 -2.232 11.75 1 98.56 133 ASP A CA 1
ATOM 991 C C . ASP A 1 133 ? -1.875 -1.138 10.75 1 98.56 133 ASP A C 1
ATOM 993 O O . ASP A 1 133 ? -1.374 -1.428 9.664 1 98.56 133 ASP A O 1
ATOM 997 N N . PRO A 1 134 ? -2.096 0.115 11.125 1 98.69 134 PRO A N 1
ATOM 998 C CA . PRO A 1 134 ? -1.775 1.237 10.234 1 98.69 134 PRO A CA 1
ATOM 999 C C . PRO A 1 134 ? -0.272 1.442 10.062 1 98.69 134 PRO A C 1
ATOM 1001 O O . PRO A 1 134 ? 0.523 0.862 10.812 1 98.69 134 PRO A O 1
ATOM 1004 N N . LEU A 1 135 ? 0.035 2.244 9.086 1 98.94 135 LEU A N 1
ATOM 1005 C CA . LEU A 1 135 ? 1.404 2.662 8.805 1 98.94 135 LEU A CA 1
ATOM 1006 C C . LEU A 1 135 ? 1.534 4.18 8.875 1 98.94 135 LEU A C 1
ATOM 1008 O O . LEU A 1 135 ? 0.531 4.895 8.82 1 98.94 135 LEU A O 1
ATOM 1012 N N . LEU A 1 136 ? 2.74 4.629 9.07 1 98.94 136 LEU A N 1
ATOM 1013 C CA . LEU A 1 136 ? 3.088 6.02 8.812 1 98.94 136 LEU A CA 1
ATOM 1014 C C . LEU A 1 136 ? 3.289 6.258 7.316 1 98.94 136 LEU A C 1
ATOM 1016 O O . LEU A 1 136 ? 4.211 5.707 6.715 1 98.94 136 LEU A O 1
ATOM 1020 N N . SER A 1 137 ? 2.449 7.02 6.766 1 98.88 137 SER A N 1
ATOM 1021 C CA . SER A 1 137 ? 2.498 7.258 5.324 1 98.88 137 SER A CA 1
ATOM 1022 C C . SER A 1 137 ? 3.609 8.242 4.965 1 98.88 137 SER A C 1
ATOM 1024 O O . SER A 1 137 ? 4.336 8.031 3.992 1 98.88 137 SER A O 1
ATOM 1026 N N . ILE A 1 138 ? 3.707 9.344 5.707 1 98.69 138 ILE A N 1
ATOM 1027 C CA . ILE A 1 138 ? 4.703 10.383 5.461 1 98.69 138 ILE A CA 1
ATOM 1028 C C . ILE A 1 138 ? 4.891 11.219 6.723 1 98.69 138 ILE A C 1
ATOM 1030 O O . ILE A 1 138 ? 3.939 11.445 7.473 1 98.69 138 ILE A O 1
ATOM 1034 N N . SER A 1 139 ? 6.07 11.562 7.055 1 98.75 139 SER A N 1
ATOM 1035 C CA . SER A 1 139 ? 6.418 12.531 8.094 1 98.75 139 SER A CA 1
ATOM 1036 C C . SER A 1 139 ? 7.246 13.68 7.531 1 98.75 139 SER A C 1
ATOM 1038 O O . SER A 1 139 ? 8.211 13.453 6.801 1 98.75 139 SER A O 1
ATOM 1040 N N . ILE A 1 140 ? 6.883 14.906 7.871 1 97.94 140 ILE A N 1
ATOM 1041 C CA . ILE A 1 140 ? 7.465 16.062 7.184 1 97.94 140 ILE A CA 1
ATOM 1042 C C . ILE A 1 140 ? 7.312 17.312 8.047 1 97.94 140 ILE A C 1
ATOM 1044 O O . ILE A 1 140 ? 6.324 17.453 8.773 1 97.94 140 ILE A O 1
ATOM 1048 N N . THR A 1 141 ? 8.266 18.125 8.031 1 97.75 141 THR A N 1
ATOM 1049 C CA . THR A 1 141 ? 8.133 19.453 8.617 1 97.75 141 THR A CA 1
ATOM 1050 C C . THR A 1 141 ? 8.039 20.531 7.535 1 97.75 141 THR A C 1
ATOM 1052 O O . THR A 1 141 ? 8.805 20.516 6.57 1 97.75 141 THR A O 1
ATOM 1055 N N . PHE A 1 142 ? 7.152 21.438 7.727 1 96.62 142 PHE A N 1
ATOM 1056 C CA . PHE A 1 142 ? 7.016 22.578 6.84 1 96.62 142 PHE A CA 1
ATOM 1057 C C . PHE A 1 142 ? 7.492 23.859 7.523 1 96.62 142 PHE A C 1
ATOM 1059 O O . PHE A 1 142 ? 7.039 24.188 8.617 1 96.62 142 PHE A O 1
ATOM 1066 N N . TYR A 1 143 ? 8.445 24.5 6.887 1 95.75 143 TYR A N 1
ATOM 1067 C CA . TYR A 1 143 ? 8.797 25.875 7.188 1 95.75 143 TYR A CA 1
ATOM 1068 C C . TYR A 1 143 ? 8.203 26.828 6.156 1 95.75 143 TYR A C 1
ATOM 1070 O O . TYR A 1 143 ? 8.742 26.984 5.059 1 95.75 143 TYR A O 1
ATOM 1078 N N . ILE A 1 144 ? 7.129 27.406 6.531 1 95.88 144 ILE A N 1
ATOM 1079 C CA . ILE A 1 144 ? 6.41 28.25 5.59 1 95.88 144 ILE A CA 1
ATOM 1080 C C . ILE A 1 144 ? 6.797 29.703 5.82 1 95.88 144 ILE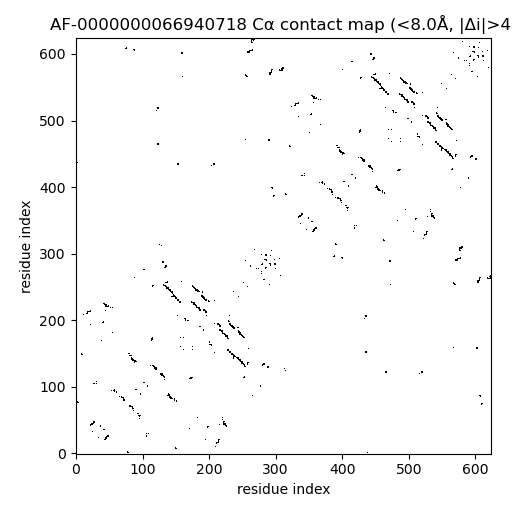 A C 1
ATOM 1082 O O . ILE A 1 144 ? 6.387 30.312 6.809 1 95.88 144 ILE A O 1
ATOM 1086 N N . GLY A 1 145 ? 7.488 30.266 4.902 1 95.44 145 GLY A N 1
ATOM 1087 C CA . GLY A 1 145 ? 8.031 31.609 5.051 1 95.44 145 GLY A CA 1
ATOM 1088 C C . GLY A 1 145 ? 7.09 32.688 4.543 1 95.44 145 GLY A C 1
ATOM 1089 O O . GLY A 1 145 ? 6.039 32.375 3.971 1 95.44 145 GLY A O 1
ATOM 1090 N N . HIS A 1 146 ? 7.578 33.906 4.797 1 96 146 HIS A N 1
ATOM 1091 C CA . HIS A 1 146 ? 6.832 35.062 4.344 1 96 146 HIS A CA 1
ATOM 1092 C C . HIS A 1 146 ? 6.629 35.031 2.832 1 96 146 HIS A C 1
ATOM 1094 O O . HIS A 1 146 ? 7.559 34.719 2.082 1 96 146 HIS A O 1
ATOM 1100 N N . GLY A 1 147 ? 5.363 35.344 2.432 1 95.62 147 GLY A N 1
ATOM 1101 C CA . GLY A 1 147 ? 5.062 35.406 1.012 1 95.62 147 GLY A CA 1
ATOM 1102 C C . GLY A 1 147 ? 4.574 34.125 0.422 1 95.62 147 GLY A C 1
ATOM 1103 O O . GLY A 1 147 ? 4.062 34.094 -0.7 1 95.62 147 GLY A O 1
ATOM 1104 N N . ALA A 1 148 ? 4.773 33 1.141 1 95.56 148 ALA A N 1
ATOM 1105 C CA . ALA A 1 148 ? 4.266 31.734 0.634 1 95.56 148 ALA A CA 1
ATOM 1106 C C . ALA A 1 148 ? 2.789 31.844 0.258 1 95.56 148 ALA A C 1
ATOM 1108 O O . ALA A 1 148 ? 1.962 32.25 1.08 1 95.56 148 ALA A O 1
ATOM 1109 N N . PRO A 1 149 ? 2.486 31.594 -0.987 1 95.69 149 PRO A N 1
ATOM 1110 C CA . PRO A 1 149 ? 1.069 31.609 -1.357 1 95.69 149 PRO A CA 1
ATOM 1111 C C . PRO A 1 149 ? 0.278 30.484 -0.68 1 95.69 149 PRO A C 1
ATOM 1113 O O . PRO A 1 149 ? 0.866 29.531 -0.179 1 95.69 149 PRO A O 1
ATOM 1116 N N . ARG A 1 150 ? -1.037 30.734 -0.614 1 96.25 150 ARG A N 1
ATOM 1117 C CA . ARG A 1 150 ? -1.852 29.625 -0.116 1 96.25 150 ARG A CA 1
ATOM 1118 C C . ARG A 1 150 ? -1.847 28.469 -1.094 1 96.25 150 ARG A C 1
ATOM 1120 O O . ARG A 1 150 ? -1.621 28.641 -2.291 1 96.25 150 ARG A O 1
ATOM 1127 N N . GLN A 1 151 ? -2.078 27.25 -0.582 1 95.75 151 GLN A N 1
ATOM 1128 C CA . GLN A 1 151 ? -2.311 26.062 -1.403 1 95.75 151 GLN A CA 1
ATOM 1129 C C . GLN A 1 151 ? -3.742 26.031 -1.929 1 95.75 151 GLN A C 1
ATOM 1131 O O . GLN A 1 151 ? -4.664 26.516 -1.265 1 95.75 151 GLN A O 1
ATOM 1136 N N . ARG A 1 152 ? -3.924 25.516 -3.133 1 96.25 152 ARG A N 1
ATOM 1137 C CA . ARG A 1 152 ? -5.277 25.125 -3.525 1 96.25 152 ARG A CA 1
ATOM 1138 C C . ARG A 1 152 ? -5.84 24.062 -2.594 1 96.25 152 ARG A C 1
ATOM 1140 O O . ARG A 1 152 ? -5.129 23.141 -2.197 1 96.25 152 ARG A O 1
ATOM 1147 N N . LEU A 1 153 ? -7.168 24.266 -2.305 1 97.69 153 LEU A N 1
ATOM 1148 C CA . LEU A 1 153 ? -7.828 23.266 -1.466 1 97.69 153 LEU A CA 1
ATOM 1149 C C . LEU A 1 153 ? -7.801 21.891 -2.131 1 97.69 153 LEU A C 1
ATOM 1151 O O . LEU A 1 153 ? -8.102 21.766 -3.32 1 97.69 153 LEU A O 1
ATOM 1155 N N . HIS A 1 154 ? -7.363 20.906 -1.377 1 97.19 154 HIS A N 1
ATOM 1156 C CA . HIS A 1 154 ? -7.176 19.562 -1.903 1 97.19 154 HIS A CA 1
ATOM 1157 C C . HIS A 1 154 ? -7.48 18.516 -0.841 1 97.19 154 HIS A C 1
ATOM 1159 O O . HIS A 1 154 ? -7.617 18.828 0.34 1 97.19 154 HIS A O 1
ATOM 1165 N N . ARG A 1 155 ? -7.727 17.281 -1.247 1 97.81 155 ARG A N 1
ATOM 1166 C CA . ARG A 1 155 ? -7.824 16.109 -0.391 1 97.81 155 ARG A CA 1
ATOM 1167 C C . ARG A 1 155 ? -6.551 15.266 -0.464 1 97.81 155 ARG A C 1
ATOM 1169 O O . ARG A 1 155 ? -6.035 15.008 -1.553 1 97.81 155 ARG A O 1
ATOM 1176 N N . ASP A 1 156 ? -6.051 14.906 0.683 1 97.94 156 ASP A N 1
ATOM 1177 C CA . ASP A 1 156 ? -4.809 14.148 0.708 1 97.94 156 ASP A CA 1
ATOM 1178 C C . ASP A 1 156 ? -5.016 12.734 0.159 1 97.94 156 ASP A C 1
ATOM 1180 O O . ASP A 1 156 ? -4.102 12.148 -0.42 1 97.94 156 ASP A O 1
ATOM 1184 N N . ASP A 1 157 ? -6.219 12.133 0.334 1 98.19 157 ASP A N 1
ATOM 1185 C CA . ASP A 1 157 ? -6.402 10.75 -0.075 1 98.19 157 ASP A CA 1
ATOM 1186 C C . ASP A 1 157 ? -6.559 10.633 -1.59 1 98.19 157 ASP A C 1
ATOM 1188 O O . ASP A 1 157 ? -6.68 9.531 -2.129 1 98.19 157 ASP A O 1
ATOM 1192 N N . ASN A 1 158 ? -6.473 11.828 -2.305 1 96.75 158 ASN A N 1
ATOM 1193 C CA . ASN A 1 158 ? -6.41 11.836 -3.762 1 96.75 158 ASN A CA 1
ATOM 1194 C C . ASN A 1 158 ? -5.152 11.141 -4.273 1 96.75 158 ASN A C 1
ATOM 1196 O O . ASN A 1 158 ? -5.148 10.594 -5.379 1 96.75 158 ASN A O 1
ATOM 1200 N N . VAL A 1 159 ? -4.113 11.18 -3.48 1 97.62 159 VAL A N 1
ATOM 1201 C CA . VAL A 1 159 ? -2.842 10.617 -3.928 1 97.62 159 VAL A CA 1
ATOM 1202 C C . VAL A 1 159 ? -3 9.125 -4.191 1 97.62 159 VAL A C 1
ATOM 1204 O O . VAL A 1 159 ? -2.244 8.539 -4.969 1 97.62 159 VAL A O 1
ATOM 1207 N N . HIS A 1 160 ? -4.051 8.477 -3.621 1 98.38 160 HIS A N 1
ATOM 1208 C CA . HIS A 1 160 ? -4.285 7.047 -3.764 1 98.38 160 HIS A CA 1
ATOM 1209 C C . HIS A 1 160 ? -5.441 6.77 -4.723 1 98.38 160 HIS A C 1
ATOM 1211 O O . HIS A 1 160 ? -5.801 5.613 -4.949 1 98.38 160 HIS A O 1
ATOM 1217 N N . GLY A 1 161 ? -6.047 7.809 -5.238 1 97 161 GLY A N 1
ATOM 1218 C CA . GLY A 1 161 ? -7.191 7.645 -6.121 1 97 161 GLY A CA 1
ATOM 1219 C C . GLY A 1 161 ? -8.453 7.227 -5.391 1 97 161 GLY A C 1
ATOM 1220 O O . GLY A 1 161 ? -9.312 6.547 -5.961 1 97 161 GLY A O 1
ATOM 1221 N N . ILE A 1 162 ? -8.555 7.52 -4.094 1 96.94 162 ILE A N 1
ATOM 1222 C CA . ILE A 1 162 ? -9.734 7.184 -3.307 1 96.94 162 ILE A CA 1
ATOM 1223 C C . ILE A 1 162 ? -10.953 7.922 -3.863 1 96.94 162 ILE A C 1
ATOM 1225 O O . ILE A 1 162 ? -10.891 9.125 -4.125 1 96.94 162 ILE A O 1
ATOM 1229 N N . ARG A 1 163 ? -12.023 7.23 -4.016 1 92.94 163 ARG A N 1
ATOM 1230 C CA . ARG A 1 163 ? -13.258 7.816 -4.527 1 92.94 163 ARG A CA 1
ATOM 1231 C C . ARG A 1 163 ? -14.273 8.023 -3.412 1 92.94 163 ARG A C 1
ATOM 1233 O O . ARG A 1 163 ? -14.312 7.254 -2.449 1 92.94 163 ARG A O 1
ATOM 1240 N N . HIS A 1 164 ? -15.023 9.062 -3.619 1 93.19 164 HIS A N 1
ATOM 1241 C CA . HIS A 1 164 ? -16.047 9.43 -2.646 1 93.19 164 HIS A CA 1
ATOM 1242 C C . HIS A 1 164 ? -17.422 9.523 -3.301 1 93.19 164 HIS A C 1
ATOM 1244 O O . HIS A 1 164 ? -17.531 9.922 -4.461 1 93.19 164 HIS A O 1
ATOM 1250 N N . GLY A 1 165 ? -18.703 9.367 -2.541 1 80.75 165 GLY A N 1
ATOM 1251 C CA . GLY A 1 165 ? -20.062 9.609 -3.002 1 80.75 165 GLY A CA 1
ATOM 1252 C C . GLY A 1 165 ? -20.891 8.344 -3.109 1 80.75 165 GLY A C 1
ATOM 1253 O O . GLY A 1 165 ? -22.094 8.406 -3.361 1 80.75 165 GLY A O 1
ATOM 1254 N N . GLY A 1 166 ? -20.375 7.199 -3.057 1 68.5 166 GLY A N 1
ATOM 1255 C CA . GLY A 1 166 ? -21.188 6.008 -3.156 1 68.5 166 GLY A CA 1
ATOM 1256 C C . GLY A 1 166 ? -21.984 5.719 -1.894 1 68.5 166 GLY A C 1
ATOM 1257 O O . GLY A 1 166 ? -23.219 5.816 -1.888 1 68.5 166 GLY A O 1
ATOM 1258 N N . GLU A 1 167 ? -21.438 5.434 -0.918 1 74.25 167 GLU A N 1
ATOM 1259 C CA . GLU A 1 167 ? -22.047 5.023 0.344 1 74.25 167 GLU A CA 1
ATOM 1260 C C . GLU A 1 167 ? -21.953 6.133 1.387 1 74.25 167 GLU A C 1
ATOM 1262 O O . GLU A 1 167 ? -21.25 7.121 1.189 1 74.25 167 GLU A O 1
ATOM 1267 N N . SER A 1 168 ? -22.891 6.066 2.367 1 89.19 168 SER A N 1
ATOM 1268 C CA . SER A 1 168 ? -22.781 6.965 3.512 1 89.19 168 SER A CA 1
ATOM 1269 C C . SER A 1 168 ? -21.391 6.906 4.133 1 89.19 168 SER A C 1
ATOM 1271 O O . SER A 1 168 ? -20.734 5.859 4.109 1 89.19 168 SER A O 1
ATOM 1273 N N . PHE A 1 169 ? -21.031 7.988 4.566 1 93.62 169 PHE A N 1
ATOM 1274 C CA . PHE A 1 169 ? -19.703 8.07 5.164 1 93.62 169 PHE A CA 1
ATOM 1275 C C . PHE A 1 169 ? -19.594 7.129 6.355 1 93.62 169 PHE A C 1
ATOM 1277 O O . PHE A 1 169 ? -20.516 7.023 7.164 1 93.62 169 PHE A O 1
ATOM 1284 N N . ASP A 1 170 ? -18.5 6.445 6.461 1 94.88 170 ASP A N 1
ATOM 1285 C CA . ASP A 1 170 ? -18.109 5.566 7.559 1 94.88 170 ASP A CA 1
ATOM 1286 C C . ASP A 1 170 ? -16.656 5.828 7.98 1 94.88 170 ASP A C 1
ATOM 1288 O O . ASP A 1 170 ? -15.727 5.59 7.211 1 94.88 170 ASP A O 1
ATOM 1292 N N . LEU A 1 171 ? -16.469 6.336 9.242 1 97.12 171 LEU A N 1
ATOM 1293 C CA . LEU A 1 171 ? -15.156 6.688 9.758 1 97.12 171 LEU A CA 1
ATOM 1294 C C . LEU A 1 171 ? -14.219 5.488 9.703 1 97.12 171 LEU A C 1
ATOM 1296 O O . LEU A 1 171 ? -13.016 5.648 9.484 1 97.12 171 LEU A O 1
ATOM 1300 N N . LYS A 1 172 ? -14.789 4.316 9.797 1 95 172 LYS A N 1
ATOM 1301 C CA . LYS A 1 172 ? -13.992 3.09 9.812 1 95 172 LYS A CA 1
ATOM 1302 C C . LYS A 1 172 ? -13.484 2.75 8.414 1 95 172 LYS A C 1
ATOM 1304 O O . LYS A 1 172 ? -12.664 1.849 8.25 1 95 172 LYS A O 1
ATOM 1309 N N . LYS A 1 173 ? -13.93 3.506 7.461 1 94.56 173 LYS A N 1
ATOM 1310 C CA . LYS A 1 173 ? -13.492 3.27 6.086 1 94.56 173 LYS A CA 1
ATOM 1311 C C . LYS A 1 173 ? -12.539 4.363 5.617 1 94.56 173 LYS A C 1
ATOM 1313 O O . LYS A 1 173 ? -12.125 4.379 4.457 1 94.56 173 LYS A O 1
ATOM 1318 N N . ALA A 1 174 ? -12.211 5.336 6.516 1 98 174 ALA A N 1
ATOM 1319 C CA . ALA A 1 174 ? -11.227 6.355 6.152 1 98 174 ALA A CA 1
ATOM 1320 C C . ALA A 1 174 ? -9.898 5.719 5.773 1 98 174 ALA A C 1
ATOM 1322 O O . ALA A 1 174 ? -9.438 4.781 6.43 1 98 174 ALA A O 1
ATOM 1323 N N . SER A 1 175 ? -9.297 6.203 4.707 1 98.19 175 SER A N 1
ATOM 1324 C CA . SER A 1 175 ? -8.047 5.609 4.23 1 98.19 175 SER A CA 1
ATOM 1325 C C . SER A 1 175 ? -6.852 6.141 5.008 1 98.19 175 SER A C 1
ATOM 1327 O O . SER A 1 175 ? -5.84 5.445 5.152 1 98.19 175 SER A O 1
ATOM 1329 N N . GLN A 1 176 ? -6.926 7.383 5.402 1 98.81 176 GLN A N 1
ATOM 1330 C CA . GLN A 1 176 ? -5.789 8.109 5.961 1 98.81 176 GLN A CA 1
ATOM 1331 C C . GLN A 1 176 ? -6.254 9.289 6.812 1 98.81 176 GLN A C 1
ATOM 1333 O O . GLN A 1 176 ? -7.312 9.859 6.559 1 98.81 176 GLN A O 1
ATOM 1338 N N . PHE A 1 177 ? -5.48 9.609 7.828 1 98.94 177 PHE A N 1
ATOM 1339 C CA . PHE A 1 177 ? -5.668 10.891 8.5 1 98.94 177 PHE A CA 1
ATOM 1340 C C . PHE A 1 177 ? -4.324 11.555 8.781 1 98.94 177 PHE A C 1
ATOM 1342 O O . PHE A 1 177 ? -3.291 10.883 8.82 1 98.94 177 PHE A O 1
ATOM 1349 N N . GLY A 1 178 ? -4.359 12.828 8.875 1 98.88 178 GLY A N 1
ATOM 1350 C CA . GLY A 1 178 ? -3.166 13.609 9.156 1 98.88 178 GLY A CA 1
ATOM 1351 C C . GLY A 1 178 ? -3.162 14.203 10.555 1 98.88 178 GLY A C 1
ATOM 1352 O O . GLY A 1 178 ? -4.219 14.383 11.164 1 98.88 178 GLY A O 1
ATOM 1353 N N . CYS A 1 179 ? -2.016 14.398 11.008 1 98.94 179 CYS A N 1
ATOM 1354 C CA . CYS A 1 179 ? -1.71 15.125 12.242 1 98.94 179 CYS A CA 1
ATOM 1355 C C . CYS A 1 179 ? -0.707 16.234 11.984 1 98.94 179 CYS A C 1
ATOM 1357 O O . CYS A 1 179 ? 0.47 15.977 11.727 1 98.94 179 CYS A O 1
ATOM 1359 N N . LEU A 1 180 ? -1.153 17.469 12.031 1 98.94 180 LEU A N 1
ATOM 1360 C CA . LEU A 1 180 ? -0.287 18.625 11.875 1 98.94 180 LEU A CA 1
ATOM 1361 C C . LEU A 1 180 ? -0.039 19.297 13.227 1 98.94 180 LEU A C 1
ATOM 1363 O O . LEU A 1 180 ? -0.941 19.922 13.789 1 98.94 180 LEU A O 1
ATOM 1367 N N . ILE A 1 181 ? 1.123 19.156 13.68 1 98.94 181 ILE A N 1
ATOM 1368 C CA . ILE A 1 181 ? 1.504 19.703 14.984 1 98.94 181 ILE A CA 1
ATOM 1369 C C . ILE A 1 181 ? 2.096 21.094 14.805 1 98.94 181 ILE A C 1
ATOM 1371 O O . ILE A 1 181 ? 3.041 21.281 14.031 1 98.94 181 ILE A O 1
ATOM 1375 N N . ALA A 1 182 ? 1.562 22.016 15.586 1 98.81 182 ALA A N 1
ATOM 1376 C CA . ALA A 1 182 ? 2.053 23.391 15.492 1 98.81 182 ALA A CA 1
ATOM 1377 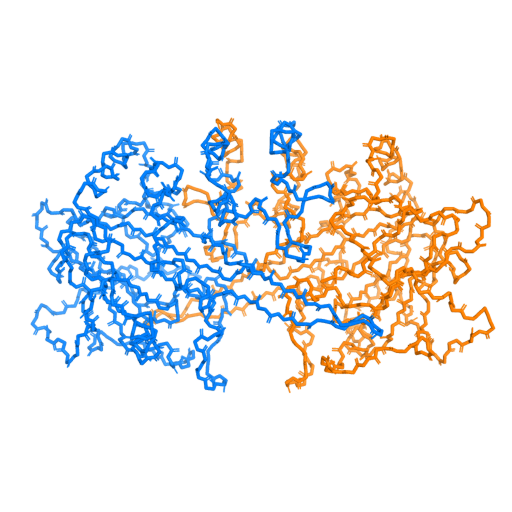C C . ALA A 1 182 ? 3.42 23.531 16.156 1 98.81 182 ALA A C 1
ATOM 1379 O O . ALA A 1 182 ? 3.537 23.406 17.375 1 98.81 182 ALA A O 1
ATOM 1380 N N . GLY A 1 183 ? 4.406 23.781 15.383 1 98 183 GLY A N 1
ATOM 1381 C CA . GLY A 1 183 ? 5.73 24.094 15.898 1 98 183 GLY A CA 1
ATOM 1382 C C . GLY A 1 183 ? 5.898 25.562 16.266 1 98 183 GLY A C 1
ATOM 1383 O O . GLY A 1 183 ? 6.812 25.922 17 1 98 183 GLY A O 1
ATOM 1384 N N . SER A 1 184 ? 5.148 26.391 15.75 1 97.69 184 SER A N 1
ATOM 1385 C CA . SER A 1 184 ? 4.969 27.812 16.078 1 97.69 184 SER A CA 1
ATOM 1386 C C . SER A 1 184 ? 3.49 28.172 16.156 1 97.69 184 SER A C 1
ATOM 1388 O O . SER A 1 184 ? 2.627 27.375 15.781 1 97.69 184 SER A O 1
ATOM 1390 N N . ARG A 1 185 ? 3.266 29.406 16.703 1 98.25 185 ARG A N 1
ATOM 1391 C CA . ARG A 1 185 ? 1.88 29.875 16.688 1 98.25 185 ARG A CA 1
ATOM 1392 C C . ARG A 1 185 ? 1.363 30 15.258 1 98.25 185 ARG A C 1
ATOM 1394 O O . ARG A 1 185 ? 2.037 30.562 14.398 1 98.25 185 ARG A O 1
ATOM 1401 N N . THR A 1 186 ? 0.233 29.359 14.961 1 98.69 186 THR A N 1
ATOM 1402 C CA . THR A 1 186 ? -0.38 29.484 13.641 1 98.69 186 THR A CA 1
ATOM 1403 C C . THR A 1 186 ? -1.595 30.406 13.688 1 98.69 186 THR A C 1
ATOM 1405 O O . THR A 1 186 ? -2.449 30.266 14.57 1 98.69 186 THR A O 1
ATOM 1408 N N . THR A 1 187 ? -1.625 31.312 12.844 1 98.06 187 THR A N 1
ATOM 1409 C CA . THR A 1 187 ? -2.721 32.25 12.688 1 98.06 187 THR A CA 1
ATOM 1410 C C . THR A 1 187 ? -3.113 32.406 11.219 1 98.06 187 THR A C 1
ATOM 1412 O O . THR A 1 187 ? -2.348 32.031 10.328 1 98.06 187 THR A O 1
ATOM 1415 N N . ARG A 1 188 ? -4.305 32.875 11.023 1 97.62 188 ARG A N 1
ATOM 1416 C CA . ARG A 1 188 ? -4.727 33.125 9.648 1 97.62 188 ARG A CA 1
ATOM 1417 C C . ARG A 1 188 ? -3.693 33.969 8.906 1 97.62 188 ARG A C 1
ATOM 1419 O O . ARG A 1 188 ? -3.385 33.688 7.742 1 97.62 188 ARG A O 1
ATOM 1426 N N . GLN A 1 189 ? -3.09 34.938 9.555 1 97.56 189 GLN A N 1
ATOM 1427 C CA . GLN A 1 189 ? -2.189 35.906 8.93 1 97.56 189 GLN A CA 1
ATOM 1428 C C . GLN A 1 189 ? -0.877 35.25 8.516 1 97.56 189 GLN A C 1
ATOM 1430 O O . GLN A 1 189 ? -0.278 35.625 7.508 1 97.56 189 GLN A O 1
ATOM 1435 N N . ASN A 1 190 ? -0.479 34.25 9.328 1 97.69 190 ASN A N 1
ATOM 1436 C CA . ASN A 1 190 ? 0.786 33.625 8.945 1 97.69 190 ASN A CA 1
ATOM 1437 C C . ASN A 1 190 ? 0.565 32.312 8.203 1 97.69 190 ASN A C 1
ATOM 1439 O O . ASN A 1 190 ? 1.485 31.516 8.07 1 97.69 190 ASN A O 1
ATOM 1443 N N . GLY A 1 191 ? -0.651 32.094 7.773 1 97.38 191 GLY A N 1
ATOM 1444 C CA . GLY A 1 191 ? -0.899 31.016 6.828 1 97.38 191 GLY A CA 1
ATOM 1445 C C . GLY A 1 191 ? -1.382 29.734 7.488 1 97.38 191 GLY A C 1
ATOM 1446 O O . GLY A 1 191 ? -1.062 28.641 7.031 1 97.38 191 GLY A O 1
ATOM 1447 N N . ALA A 1 192 ? -2.127 29.812 8.57 1 98.5 192 ALA A N 1
ATOM 1448 C CA . ALA A 1 192 ? -2.705 28.641 9.203 1 98.5 192 ALA A CA 1
ATOM 1449 C C . ALA A 1 192 ? -3.436 27.766 8.172 1 98.5 192 ALA A C 1
ATOM 1451 O O . ALA A 1 192 ? -3.986 28.281 7.199 1 98.5 192 ALA A O 1
ATOM 1452 N N . THR A 1 193 ? -3.42 26.453 8.398 1 98.69 193 THR A N 1
ATOM 1453 C CA . THR A 1 193 ? -4.09 25.516 7.5 1 98.69 193 THR A CA 1
ATOM 1454 C C . THR A 1 193 ? -5.559 25.906 7.32 1 98.69 193 THR A C 1
ATOM 1456 O O . THR A 1 193 ? -6.281 26.078 8.305 1 98.69 193 THR A O 1
ATOM 1459 N N . MET A 1 194 ? -5.918 26.141 6.086 1 98.69 194 MET A N 1
ATOM 1460 C CA . MET A 1 194 ? -7.324 26.281 5.727 1 98.69 194 MET A CA 1
ATOM 1461 C C . MET A 1 194 ? -8.023 24.922 5.73 1 98.69 194 MET A C 1
ATOM 1463 O O . MET A 1 194 ? -7.445 23.922 5.301 1 98.69 194 MET A O 1
ATOM 1467 N N . PHE A 1 195 ? -9.234 24.891 6.23 1 98.88 195 PHE A N 1
ATOM 1468 C CA . PHE A 1 195 ? -9.945 23.641 6.418 1 98.88 195 PHE A CA 1
ATOM 1469 C C . PHE A 1 195 ? -11.438 23.812 6.145 1 98.88 195 PHE A C 1
ATOM 1471 O O . PHE A 1 195 ? -12.023 24.828 6.52 1 98.88 195 PHE A O 1
ATOM 1478 N N . VAL A 1 196 ? -12.023 22.859 5.484 1 98.69 196 VAL A N 1
ATOM 1479 C CA . VAL A 1 196 ? -13.461 22.875 5.23 1 98.69 196 VAL A CA 1
ATOM 1480 C C . VAL A 1 196 ? -14.141 21.781 6.047 1 98.69 196 VAL A C 1
ATOM 1482 O O . VAL A 1 196 ? -14.227 20.625 5.605 1 98.69 196 VAL A O 1
ATOM 1485 N N . PRO A 1 197 ? -14.695 22.156 7.234 1 98.5 197 PRO A N 1
ATOM 1486 C CA . PRO A 1 197 ? -15.344 21.141 8.062 1 98.5 197 PRO A CA 1
ATOM 1487 C C . PRO A 1 197 ? -16.484 20.438 7.336 1 98.5 197 PRO A C 1
ATOM 1489 O O . PRO A 1 197 ? -17.25 21.062 6.609 1 98.5 197 PRO A O 1
ATOM 1492 N N . GLY A 1 198 ? -16.547 19.094 7.508 1 97.62 198 GLY A N 1
ATOM 1493 C CA . GLY A 1 198 ? -17.641 18.297 6.961 1 97.62 198 GLY A CA 1
ATOM 1494 C C . GLY A 1 198 ? -17.406 17.844 5.535 1 97.62 198 GLY A C 1
ATOM 1495 O O . GLY A 1 198 ? -18.141 17.016 5 1 97.62 198 GLY A O 1
ATOM 1496 N N . SER A 1 199 ? -16.359 18.328 4.902 1 97.75 199 SER A N 1
ATOM 1497 C CA . SER A 1 199 ? -16.156 18.062 3.482 1 97.75 199 SER A CA 1
ATOM 1498 C C . SER A 1 199 ? -15.758 16.609 3.248 1 97.75 199 SER A C 1
ATOM 1500 O O . SER A 1 199 ? -15.766 16.125 2.111 1 97.75 199 SER A O 1
ATOM 1502 N N . HIS A 1 200 ? -15.398 15.836 4.309 1 97.69 200 HIS A N 1
ATOM 1503 C CA . HIS A 1 200 ? -15.094 14.414 4.168 1 97.69 200 HIS A CA 1
ATOM 1504 C C . HIS A 1 200 ? -16.312 13.633 3.707 1 97.69 200 HIS A C 1
ATOM 1506 O O . HIS A 1 200 ? -16.203 12.492 3.242 1 97.69 200 HIS A O 1
ATOM 1512 N N . LYS A 1 201 ? -17.484 14.266 3.836 1 97.25 201 LYS A N 1
ATOM 1513 C CA . LYS A 1 201 ? -18.719 13.578 3.469 1 97.25 201 LYS A CA 1
ATOM 1514 C C . LYS A 1 201 ? -19.141 13.938 2.047 1 97.25 201 LYS A C 1
ATOM 1516 O O . LYS A 1 201 ? -20.156 13.453 1.556 1 97.25 201 LYS A O 1
ATOM 1521 N N . TRP A 1 202 ? -18.375 14.828 1.376 1 97 202 TRP A N 1
ATOM 1522 C CA . TRP A 1 202 ? -18.719 15.266 0.025 1 97 202 TRP A CA 1
ATOM 1523 C C . TRP A 1 202 ? -18.312 14.211 -1.003 1 97 202 TRP A C 1
ATOM 1525 O O . TRP A 1 202 ? -17.359 13.461 -0.788 1 97 202 TRP A O 1
ATOM 1535 N N . ASP A 1 203 ? -19.062 14.172 -2.113 1 95.69 203 ASP A N 1
ATOM 1536 C CA . ASP A 1 203 ? -18.656 13.305 -3.219 1 95.69 203 ASP A CA 1
ATOM 1537 C C . ASP A 1 203 ? -17.531 13.938 -4.023 1 95.69 203 ASP A C 1
ATOM 1539 O O . ASP A 1 203 ? -17 14.984 -3.645 1 95.69 203 ASP A O 1
ATOM 1543 N N . ASP A 1 204 ? -17.109 13.273 -5.078 1 94.94 204 ASP A N 1
ATOM 1544 C CA . ASP A 1 204 ? -15.922 13.672 -5.832 1 94.94 204 ASP A CA 1
ATOM 1545 C C . ASP A 1 204 ? -16.25 14.781 -6.832 1 94.94 204 ASP A C 1
ATOM 1547 O O . ASP A 1 204 ? -15.375 15.281 -7.523 1 94.94 204 ASP A O 1
ATOM 1551 N N . THR A 1 205 ? -17.438 15.242 -6.93 1 94.19 205 THR A N 1
ATOM 1552 C CA . THR A 1 205 ? -17.812 16.234 -7.938 1 94.19 205 THR A CA 1
ATOM 1553 C C . THR A 1 205 ? -17.969 17.609 -7.309 1 94.19 205 THR A C 1
ATOM 1555 O O . THR A 1 205 ? -17.969 18.625 -8.008 1 94.19 205 THR A O 1
ATOM 1558 N N . ARG A 1 206 ? -18.172 17.609 -5.988 1 95.69 206 ARG A N 1
ATOM 1559 C CA . ARG A 1 206 ? -18.375 18.891 -5.32 1 95.69 206 ARG A CA 1
ATOM 1560 C C . ARG A 1 206 ? -17.047 19.656 -5.176 1 95.69 206 ARG A C 1
ATOM 1562 O O . ARG A 1 206 ? -16.141 19.172 -4.504 1 95.69 206 ARG A O 1
ATOM 1569 N N . ARG A 1 207 ? -17 20.844 -5.688 1 96.56 207 ARG A N 1
ATOM 1570 C CA . ARG A 1 207 ? -15.805 21.688 -5.629 1 96.56 207 ARG A CA 1
ATOM 1571 C C . ARG A 1 207 ? -15.789 22.531 -4.363 1 96.56 207 ARG A C 1
ATOM 1573 O O . ARG A 1 207 ? -16.812 23.109 -3.992 1 96.56 207 ARG A O 1
ATOM 1580 N N . PRO A 1 208 ? -14.641 22.594 -3.73 1 97.44 208 PRO A N 1
ATOM 1581 C CA . PRO A 1 208 ? -14.547 23.484 -2.568 1 97.44 208 PRO A CA 1
ATOM 1582 C C . PRO A 1 208 ? -14.5 24.953 -2.957 1 97.44 208 PRO A C 1
ATOM 1584 O O . PRO A 1 208 ? -14.039 25.297 -4.051 1 97.44 208 PRO A O 1
ATOM 1587 N N . ARG A 1 209 ? -15.031 25.75 -2.078 1 96.56 209 ARG A N 1
ATOM 1588 C CA . ARG A 1 209 ? -14.961 27.203 -2.24 1 96.56 209 ARG A CA 1
ATOM 1589 C C . ARG A 1 209 ? -14.203 27.844 -1.081 1 96.56 209 ARG A C 1
ATOM 1591 O O . ARG A 1 209 ? -14.242 27.344 0.043 1 96.56 209 ARG A O 1
ATOM 1598 N N . THR A 1 210 ? -13.633 29.016 -1.348 1 95.94 210 THR A N 1
ATOM 1599 C CA . THR A 1 210 ? -12.812 29.672 -0.338 1 95.94 210 THR A CA 1
ATOM 1600 C C . THR A 1 210 ? -13.695 30.312 0.735 1 95.94 210 THR A C 1
ATOM 1602 O O . THR A 1 210 ? -13.211 30.641 1.823 1 95.94 210 THR A O 1
ATOM 1605 N N . ASP A 1 211 ? -14.938 30.516 0.453 1 96.56 211 ASP A N 1
ATOM 1606 C CA . ASP A 1 211 ? -15.828 31.109 1.453 1 96.56 211 ASP A CA 1
ATOM 1607 C C . ASP A 1 211 ? -16.391 30.031 2.375 1 96.56 211 ASP A C 1
ATOM 1609 O O . ASP A 1 211 ? -17.344 30.281 3.123 1 96.56 211 ASP A O 1
ATOM 1613 N N . GLU A 1 212 ? -15.859 28.828 2.301 1 97.56 212 GLU A N 1
ATOM 1614 C CA . GLU A 1 212 ? -16.281 27.719 3.16 1 97.56 212 GLU A CA 1
ATOM 1615 C C . GLU A 1 212 ? -15.195 27.344 4.156 1 97.56 212 GLU A C 1
ATOM 1617 O O . GLU A 1 212 ? -15.398 26.484 5.008 1 97.56 212 GLU A O 1
ATOM 1622 N N . VAL A 1 213 ? -14.062 28.016 4.066 1 98.25 213 VAL A N 1
ATOM 1623 C CA . VAL A 1 213 ? -12.914 27.562 4.855 1 98.25 213 VAL A CA 1
ATOM 1624 C C . VAL A 1 213 ? -12.969 28.203 6.242 1 98.25 213 VAL A C 1
ATOM 1626 O O . VAL A 1 213 ? -13.578 29.266 6.426 1 98.25 213 VAL A O 1
ATOM 1629 N N . CYS A 1 214 ? -12.523 27.562 7.227 1 98.62 214 CYS A N 1
ATOM 1630 C CA . CYS A 1 214 ? -12.008 28.109 8.477 1 98.62 214 CYS A CA 1
ATOM 1631 C C . CYS A 1 214 ? -10.516 27.844 8.625 1 98.62 214 CYS A C 1
ATOM 1633 O O . CYS A 1 214 ? -9.867 27.391 7.672 1 98.62 214 CYS A O 1
ATOM 1635 N N . PHE A 1 215 ? -9.922 28.266 9.766 1 98.69 215 PHE A N 1
ATOM 1636 C CA . PHE A 1 215 ? -8.469 28.266 9.891 1 98.69 215 PHE A CA 1
ATOM 1637 C C . PHE A 1 215 ? -8.039 27.5 11.141 1 98.69 215 PHE A C 1
ATOM 1639 O O . PHE A 1 215 ? -8.633 27.672 12.211 1 98.69 215 PHE A O 1
ATOM 1646 N N . ALA A 1 216 ? -7.055 26.609 10.992 1 98.81 216 ALA A N 1
ATOM 1647 C CA . ALA A 1 216 ? -6.484 25.906 12.133 1 98.81 216 ALA A CA 1
ATOM 1648 C C . ALA A 1 216 ? -5.52 26.797 12.906 1 98.81 216 ALA A C 1
ATOM 1650 O O . ALA A 1 216 ? -4.305 26.578 12.891 1 98.81 216 ALA A O 1
ATOM 1651 N N . GLU A 1 217 ? -6.035 27.75 13.57 1 98.75 217 GLU A N 1
ATOM 1652 C CA . GLU A 1 217 ? -5.227 28.594 14.453 1 98.75 217 GLU A CA 1
ATOM 1653 C C . GLU A 1 217 ? -4.879 27.859 15.75 1 98.75 217 GLU A C 1
ATOM 1655 O O . GLU A 1 217 ? -5.77 27.406 16.469 1 98.75 217 GLU A O 1
ATOM 1660 N N . MET A 1 218 ? -3.58 27.781 16 1 98.81 218 MET A N 1
ATOM 1661 C CA . MET A 1 218 ? -3.109 26.891 17.078 1 98.81 218 MET A CA 1
ATOM 1662 C C . MET A 1 218 ? -1.918 27.516 17.797 1 98.81 218 MET A C 1
ATOM 1664 O O . MET A 1 218 ? -1.086 28.172 17.188 1 98.81 218 MET A O 1
ATOM 1668 N N . GLU A 1 219 ? -1.903 27.297 19.109 1 98.5 219 GLU A N 1
ATOM 1669 C CA . GLU A 1 219 ? -0.67 27.516 19.859 1 98.5 219 GLU A CA 1
ATOM 1670 C C . GLU A 1 219 ? 0.31 26.359 19.656 1 98.5 219 GLU A C 1
ATOM 1672 O O . GLU A 1 219 ? -0.099 25.234 19.375 1 98.5 219 GLU A O 1
ATOM 1677 N N . PRO A 1 220 ? 1.604 26.672 19.844 1 98.44 220 PRO A N 1
ATOM 1678 C CA . PRO A 1 220 ? 2.57 25.578 19.734 1 98.44 220 PRO A CA 1
ATOM 1679 C C . PRO A 1 220 ? 2.225 24.391 20.625 1 98.44 220 PRO A C 1
ATOM 1681 O O . PRO A 1 220 ? 1.803 24.578 21.766 1 98.44 220 PRO A O 1
ATOM 1684 N N . GLY A 1 221 ? 2.367 23.188 20.062 1 98.56 221 GLY A N 1
ATOM 1685 C CA . GLY A 1 221 ? 2.062 22 20.828 1 98.56 221 GLY A CA 1
ATOM 1686 C C . GLY A 1 221 ? 0.652 21.484 20.609 1 98.56 221 GLY A C 1
ATOM 1687 O O . GLY A 1 221 ? 0.333 20.344 20.969 1 98.56 221 GLY A O 1
ATOM 1688 N N . SER A 1 222 ? -0.215 22.328 20.016 1 98.88 222 SER A N 1
ATOM 1689 C CA . SER A 1 222 ? -1.51 21.844 19.547 1 98.88 222 SER A CA 1
ATOM 1690 C C . SER A 1 222 ? -1.38 21.125 18.203 1 98.88 222 SER A C 1
ATOM 1692 O O . SER A 1 222 ? -0.389 21.297 17.5 1 98.88 222 SER A O 1
ATOM 1694 N N . ALA A 1 223 ? -2.363 20.281 17.906 1 98.94 223 ALA A N 1
ATOM 1695 C CA . ALA A 1 223 ? -2.322 19.516 16.656 1 98.94 223 ALA A CA 1
ATOM 1696 C C . ALA A 1 223 ? -3.689 19.5 15.977 1 98.94 223 ALA A C 1
ATOM 1698 O O . ALA A 1 223 ? -4.715 19.328 16.641 1 98.94 223 ALA A O 1
ATOM 1699 N N . LEU A 1 224 ? -3.715 19.75 14.703 1 98.94 224 LEU A N 1
ATOM 1700 C CA . LEU A 1 224 ? -4.887 19.469 13.883 1 98.94 224 LEU A CA 1
ATOM 1701 C C . LEU A 1 224 ? -4.906 18.016 13.422 1 98.94 224 LEU A C 1
ATOM 1703 O O . LEU A 1 224 ? -4.004 17.578 12.703 1 98.94 224 LEU A O 1
ATOM 1707 N N . ILE A 1 225 ? -5.887 17.219 13.898 1 99 225 ILE A N 1
ATOM 1708 C CA . ILE A 1 225 ? -6.195 15.914 13.336 1 99 225 ILE A CA 1
ATOM 1709 C C . ILE A 1 225 ? -7.285 16.062 12.266 1 99 225 ILE A C 1
ATOM 1711 O O . ILE A 1 225 ? -8.32 16.672 12.508 1 99 225 ILE A O 1
ATOM 1715 N N . PHE A 1 226 ? -7.035 15.508 11.102 1 98.94 226 PHE A N 1
ATOM 1716 C CA . PHE A 1 226 ? -8.07 15.633 10.086 1 98.94 226 PHE A CA 1
ATOM 1717 C C . PHE A 1 226 ? -8.047 14.438 9.141 1 98.94 226 PHE A C 1
ATOM 1719 O O . PHE A 1 226 ? -6.992 13.844 8.906 1 98.94 226 PHE A O 1
ATOM 1726 N N . LEU A 1 227 ? -9.227 14.055 8.633 1 98.88 227 LEU A N 1
ATOM 1727 C CA . LEU A 1 227 ? -9.359 12.984 7.652 1 98.88 227 LEU A CA 1
ATOM 1728 C C . LEU A 1 227 ? -8.844 13.422 6.289 1 98.88 227 LEU A C 1
ATOM 1730 O O . LEU A 1 227 ? -9.07 14.555 5.863 1 98.88 227 LEU A O 1
ATOM 1734 N N . ALA A 1 228 ? -8.188 12.547 5.617 1 98.75 228 ALA A N 1
ATOM 1735 C CA . ALA A 1 228 ? -7.543 12.828 4.336 1 98.75 228 ALA A CA 1
ATOM 1736 C C . ALA A 1 228 ? -8.578 13.18 3.271 1 98.75 228 ALA A C 1
ATOM 1738 O O . ALA A 1 228 ? -8.242 13.742 2.225 1 98.75 228 ALA A O 1
ATOM 1739 N N . SER A 1 229 ? -9.805 12.852 3.521 1 98.25 229 SER A N 1
ATOM 1740 C CA . SER A 1 229 ? -10.898 13.125 2.59 1 98.25 229 SER A CA 1
ATOM 1741 C C . SER A 1 229 ? -11.406 14.555 2.736 1 98.25 229 SER A C 1
ATOM 1743 O O . SER A 1 229 ? -12.242 15.008 1.945 1 98.25 229 SER A O 1
ATOM 1745 N N . CYS A 1 230 ? -10.93 15.312 3.691 1 98.62 230 CYS A N 1
ATOM 1746 C CA . CYS A 1 230 ? -11.367 16.688 3.883 1 98.62 230 CYS A CA 1
ATOM 1747 C C . CYS A 1 230 ? -10.578 17.641 3.002 1 98.62 230 CYS A C 1
ATOM 1749 O O . CYS A 1 230 ? -9.359 17.5 2.869 1 98.62 230 CYS A O 1
ATOM 1751 N N . TYR A 1 231 ? -11.258 18.562 2.432 1 98.62 231 TYR A N 1
ATOM 1752 C CA . TYR A 1 231 ? -10.57 19.641 1.727 1 98.62 231 TYR A CA 1
ATOM 1753 C C . TYR A 1 231 ? -9.828 20.547 2.703 1 98.62 231 TYR A C 1
ATOM 1755 O O . TYR A 1 231 ? -10.383 20.969 3.717 1 98.62 231 TYR A O 1
ATOM 1763 N N . HIS A 1 232 ? -8.617 20.828 2.408 1 98.69 232 HIS A N 1
ATOM 1764 C CA . HIS A 1 232 ? -7.73 21.656 3.227 1 98.69 232 HIS A CA 1
ATOM 1765 C C . HIS A 1 232 ? -6.57 22.203 2.402 1 98.69 232 HIS A C 1
ATOM 1767 O O . HIS A 1 232 ? -6.449 21.906 1.213 1 98.69 232 HIS A O 1
ATOM 1773 N N . GLY A 1 233 ? -5.789 23.031 2.998 1 97.75 233 GLY A N 1
ATOM 1774 C CA . GLY A 1 233 ? -4.578 23.562 2.393 1 97.75 233 GLY A CA 1
ATOM 1775 C C . GLY A 1 233 ? -3.871 24.578 3.266 1 97.75 233 GLY A C 1
ATOM 1776 O O . GLY A 1 233 ? -4.508 25.266 4.062 1 97.75 233 GLY A O 1
ATOM 1777 N N . GLY A 1 234 ? -2.584 24.656 3.105 1 97.56 234 GLY A N 1
ATOM 1778 C CA . GLY A 1 234 ? -1.854 25.703 3.799 1 97.56 234 GLY A CA 1
ATOM 1779 C C . GLY A 1 234 ? -2.277 27.094 3.383 1 97.56 234 GLY A C 1
ATOM 1780 O O . GLY A 1 234 ? -2.547 27.344 2.205 1 97.56 234 GLY A O 1
ATOM 1781 N N . GLY A 1 235 ? -2.287 27.969 4.285 1 97.31 235 GLY A N 1
ATOM 1782 C CA . GLY A 1 235 ? -2.676 29.344 4.004 1 97.31 235 GLY A CA 1
ATOM 1783 C C . GLY A 1 235 ? -1.522 30.203 3.527 1 97.31 235 GLY A C 1
ATOM 1784 O O . GLY A 1 235 ? -0.392 29.734 3.406 1 97.31 235 GLY A O 1
ATOM 1785 N N . HIS A 1 236 ? -1.904 31.406 3.205 1 97.44 236 HIS A N 1
ATOM 1786 C CA . HIS A 1 236 ? -0.937 32.406 2.779 1 97.44 236 HIS A CA 1
ATOM 1787 C C . HIS A 1 236 ? -0.253 33.062 3.979 1 97.44 236 HIS A C 1
ATOM 1789 O O . HIS A 1 236 ? -0.923 33.562 4.887 1 97.44 236 HIS A O 1
ATOM 1795 N N . ASN A 1 237 ? 1.053 32.969 3.99 1 97.75 237 ASN A N 1
ATOM 1796 C CA . ASN A 1 237 ? 1.785 33.719 5.02 1 97.75 237 ASN A CA 1
ATOM 1797 C C . ASN A 1 237 ? 2.035 35.156 4.605 1 97.75 237 ASN A C 1
ATOM 1799 O O . ASN A 1 237 ? 2.994 35.438 3.887 1 97.75 237 ASN A O 1
ATOM 1803 N N . SER A 1 238 ? 1.338 36.062 5.168 1 96.94 238 SER A N 1
ATOM 1804 C CA . SER A 1 238 ? 1.406 37.469 4.789 1 96.94 238 SER A CA 1
ATOM 1805 C C . SER A 1 238 ? 2.27 38.25 5.762 1 96.94 238 SER A C 1
ATOM 1807 O O . SER A 1 238 ? 2.457 39.469 5.59 1 96.94 238 SER A O 1
ATOM 1809 N N . LEU A 1 239 ? 2.803 37.688 6.766 1 96.81 239 LEU A N 1
ATOM 1810 C CA . LEU A 1 239 ? 3.5 38.406 7.824 1 96.81 239 LEU A CA 1
ATOM 1811 C C . LEU A 1 239 ? 5 38.438 7.551 1 96.81 239 LEU A C 1
ATOM 1813 O O . LEU A 1 239 ? 5.68 37.406 7.582 1 96.81 239 LEU A O 1
ATOM 1817 N N . PRO A 1 240 ? 5.531 39.688 7.367 1 96 240 PRO A N 1
ATOM 1818 C CA . PRO A 1 240 ? 6.965 39.812 7.105 1 96 240 PRO A CA 1
ATOM 1819 C C . PRO A 1 240 ? 7.824 39.25 8.242 1 96 240 PRO A C 1
ATOM 1821 O O . PRO A 1 240 ? 7.523 39.469 9.414 1 96 240 PRO A O 1
ATOM 1824 N N . GLY A 1 241 ? 8.797 38.469 7.883 1 93.19 241 GLY A N 1
ATOM 1825 C CA . GLY A 1 241 ? 9.781 38 8.836 1 93.19 241 GLY A CA 1
ATOM 1826 C C . GLY A 1 241 ? 9.328 36.75 9.586 1 93.19 241 GLY A C 1
ATOM 1827 O O . GLY A 1 241 ? 10.117 36.156 10.312 1 93.19 241 GLY A O 1
ATOM 1828 N N . GLU A 1 242 ? 8.133 36.375 9.406 1 94.94 242 GLU A N 1
ATOM 1829 C CA . GLU A 1 242 ? 7.629 35.219 10.133 1 94.94 242 GLU A CA 1
ATOM 1830 C C . GLU A 1 242 ? 7.816 33.938 9.328 1 94.94 242 GLU A C 1
ATOM 1832 O O . GLU A 1 242 ? 7.676 33.938 8.109 1 94.94 242 GLU A O 1
ATOM 1837 N N . VAL A 1 243 ? 8.195 32.875 10 1 95.81 243 VAL A N 1
ATOM 1838 C CA . VAL A 1 243 ? 8.219 31.531 9.469 1 95.81 243 VAL A CA 1
ATOM 1839 C C . VAL A 1 243 ? 7.297 30.625 10.281 1 95.81 243 VAL A C 1
ATOM 1841 O O . VAL A 1 243 ? 7.516 30.422 11.477 1 95.81 243 VAL A O 1
ATOM 1844 N N . ARG A 1 244 ? 6.219 30.219 9.695 1 97.38 244 ARG A N 1
ATOM 1845 C CA . ARG A 1 244 ? 5.316 29.266 10.336 1 97.38 244 ARG A CA 1
ATOM 1846 C C . ARG A 1 244 ? 5.867 27.844 10.25 1 97.38 244 ARG A C 1
ATOM 1848 O O . ARG A 1 244 ? 6.223 27.375 9.164 1 97.38 244 ARG A O 1
ATOM 1855 N N . LYS A 1 245 ? 5.988 27.188 11.391 1 97.12 245 LYS A N 1
ATOM 1856 C CA . LYS A 1 245 ? 6.523 25.828 11.461 1 97.12 245 LYS A CA 1
ATOM 1857 C C . LYS A 1 245 ? 5.426 24.828 11.82 1 97.12 245 LYS A C 1
ATOM 1859 O O . LYS A 1 245 ? 4.734 24.984 12.828 1 97.12 245 LYS A O 1
ATOM 1864 N N . VAL A 1 246 ? 5.273 23.797 11 1 98.12 246 VAL A N 1
ATOM 1865 C CA . VAL A 1 246 ? 4.293 22.75 11.234 1 98.12 246 VAL A CA 1
ATOM 1866 C C . VAL A 1 246 ? 4.941 21.375 11.008 1 98.12 246 VAL A C 1
ATOM 1868 O O . VAL A 1 246 ? 5.617 21.172 9.992 1 98.12 246 VAL A O 1
ATOM 1871 N N . HIS A 1 247 ? 4.797 20.484 11.953 1 98.62 247 HIS A N 1
ATOM 1872 C CA . HIS A 1 247 ? 5.262 19.109 11.82 1 98.62 247 HIS A CA 1
ATOM 1873 C C . HIS A 1 247 ? 4.113 18.172 11.461 1 98.62 247 HIS A C 1
ATOM 1875 O O . HIS A 1 247 ? 3.096 18.125 12.148 1 98.62 247 HIS A O 1
ATOM 1881 N N . GLY A 1 248 ? 4.281 17.422 10.391 1 98.62 248 GLY A N 1
ATOM 1882 C CA . GLY A 1 248 ? 3.219 16.578 9.875 1 98.62 248 GLY A CA 1
ATOM 1883 C C . GLY A 1 248 ? 3.502 15.094 10.055 1 98.62 248 GLY A C 1
ATOM 1884 O O . GLY A 1 248 ? 4.598 14.625 9.727 1 98.62 248 GLY A O 1
ATOM 1885 N N . LEU A 1 249 ? 2.578 14.375 10.625 1 98.94 249 LEU A N 1
ATOM 1886 C CA . LEU A 1 249 ? 2.49 12.914 10.641 1 98.94 249 LEU A CA 1
ATOM 1887 C C . LEU A 1 249 ? 1.207 12.445 9.961 1 98.94 249 LEU A C 1
ATOM 1889 O O . LEU A 1 249 ? 0.108 12.805 10.391 1 98.94 249 LEU A O 1
ATOM 1893 N N . PHE A 1 250 ? 1.353 11.727 8.938 1 98.94 250 PHE A N 1
ATOM 1894 C CA . PHE A 1 250 ? 0.196 11.195 8.219 1 98.94 250 PHE A CA 1
ATOM 1895 C C . PHE A 1 250 ? 0.16 9.672 8.297 1 98.94 250 PHE A C 1
ATOM 1897 O O . PHE A 1 250 ? 1.163 9.008 8.031 1 98.94 250 PHE A O 1
ATOM 1904 N N . PHE A 1 251 ? -1.009 9.148 8.688 1 98.94 251 PHE A N 1
ATOM 1905 C CA . PHE A 1 251 ? -1.159 7.711 8.891 1 98.94 251 PHE A CA 1
ATOM 1906 C C . PHE A 1 251 ? -2.139 7.121 7.883 1 98.94 251 PHE A C 1
ATOM 1908 O O . PHE A 1 251 ? -3.123 7.766 7.516 1 98.94 251 PHE A O 1
ATOM 1915 N N . ILE A 1 252 ? -1.868 5.898 7.523 1 98.94 252 ILE A N 1
ATOM 1916 C CA . ILE A 1 252 ? -2.635 5.266 6.453 1 98.94 252 ILE A CA 1
ATOM 1917 C C . ILE A 1 252 ? -2.939 3.816 6.824 1 98.94 252 ILE A C 1
ATOM 1919 O O . ILE A 1 252 ? -2.254 3.225 7.66 1 98.94 252 ILE A O 1
ATOM 1923 N N . ARG A 1 253 ? -3.99 3.27 6.227 1 98.88 253 ARG A N 1
ATOM 1924 C CA . ARG A 1 253 ? -4.289 1.852 6.395 1 98.88 253 ARG A CA 1
ATOM 1925 C C . ARG A 1 253 ? -3.102 0.988 5.988 1 98.88 253 ARG A C 1
ATOM 1927 O O . ARG A 1 253 ? -2.43 1.277 4.992 1 98.88 253 ARG A O 1
ATOM 1934 N N . GLY A 1 254 ? -2.951 -0.13 6.684 1 98.88 254 GLY A N 1
ATOM 1935 C CA . GLY A 1 254 ? -1.738 -0.924 6.582 1 98.88 254 GLY A CA 1
ATOM 1936 C C . GLY A 1 254 ? -1.651 -1.72 5.293 1 98.88 254 GLY A C 1
ATOM 1937 O O . GLY A 1 254 ? -0.591 -2.248 4.953 1 98.88 254 GLY A O 1
ATOM 1938 N N . ASN A 1 255 ? -2.727 -1.839 4.559 1 98.75 255 ASN A N 1
ATOM 1939 C CA . ASN A 1 255 ? -2.715 -2.572 3.297 1 98.75 255 ASN A CA 1
ATOM 1940 C C . ASN A 1 255 ? -2.533 -1.637 2.105 1 98.75 255 ASN A C 1
ATOM 1942 O O . ASN A 1 255 ? -2.629 -2.064 0.954 1 98.75 255 ASN A O 1
ATOM 1946 N N . MET A 1 256 ? -2.277 -0.335 2.326 1 98.81 256 MET A N 1
ATOM 1947 C CA . MET A 1 256 ? -2.113 0.657 1.269 1 98.81 256 MET A CA 1
ATOM 1948 C C . MET A 1 256 ? -0.654 1.082 1.142 1 98.81 256 MET A C 1
ATOM 1950 O O . MET A 1 256 ? 0.118 0.958 2.094 1 98.81 256 MET A O 1
ATOM 1954 N N . ARG A 1 257 ? -0.305 1.531 -0.065 1 98.88 257 ARG A N 1
ATOM 1955 C CA . ARG A 1 257 ? 1.03 2.051 -0.342 1 98.88 257 ARG A CA 1
ATOM 1956 C C . ARG A 1 257 ? 1.248 3.395 0.343 1 98.88 257 ARG A C 1
ATOM 1958 O O . ARG A 1 257 ? 0.365 4.254 0.328 1 98.88 257 ARG A O 1
ATOM 1965 N N . THR A 1 258 ? 2.369 3.604 0.985 1 98.88 258 THR A N 1
ATOM 1966 C CA . THR A 1 258 ? 2.654 4.84 1.702 1 98.88 258 THR A CA 1
ATOM 1967 C C . THR A 1 258 ? 3.148 5.922 0.743 1 98.88 258 THR A C 1
ATOM 1969 O O . THR A 1 258 ? 3.676 5.613 -0.328 1 98.88 258 THR A O 1
ATOM 1972 N N . GLU A 1 259 ? 2.951 7.156 1.097 1 98.69 259 GLU A N 1
ATOM 1973 C CA . GLU A 1 259 ? 3.439 8.297 0.325 1 98.69 259 GLU A CA 1
ATOM 1974 C C . GLU A 1 259 ? 4.965 8.344 0.322 1 98.69 259 GLU A C 1
ATOM 1976 O O . GLU A 1 259 ? 5.586 8.523 -0.729 1 98.69 259 GLU A O 1
ATOM 1981 N N . GLU A 1 260 ? 5.547 8.242 1.454 1 98.69 260 GLU A N 1
ATOM 1982 C CA . GLU A 1 260 ? 6.996 8.18 1.612 1 98.69 260 GLU A CA 1
ATOM 1983 C C . GLU A 1 260 ? 7.484 6.738 1.684 1 98.69 260 GLU A C 1
ATOM 1985 O O . GLU A 1 260 ? 6.875 5.906 2.359 1 98.69 260 GLU A O 1
ATOM 1990 N N . ASN A 1 261 ? 8.477 6.395 0.876 1 98.69 261 ASN A N 1
ATOM 1991 C CA . ASN A 1 261 ? 9.125 5.094 0.972 1 98.69 261 ASN A CA 1
ATOM 1992 C C . ASN A 1 261 ? 10.039 5.016 2.191 1 98.69 261 ASN A C 1
ATOM 1994 O O . ASN A 1 261 ? 11.234 5.305 2.096 1 98.69 261 ASN A O 1
ATOM 1998 N N . GLN A 1 262 ? 9.555 4.578 3.258 1 98.5 262 GLN A N 1
ATOM 1999 C CA . GLN A 1 262 ? 10.234 4.633 4.551 1 98.5 262 GLN A CA 1
ATOM 2000 C C . GLN A 1 262 ? 11.523 3.824 4.527 1 98.5 262 GLN A C 1
ATOM 2002 O O . GLN A 1 262 ? 12.492 4.176 5.203 1 98.5 262 GLN A O 1
ATOM 2007 N N . PHE A 1 263 ? 11.609 2.758 3.773 1 98.69 263 PHE A N 1
ATOM 2008 C CA . PHE A 1 263 ? 12.742 1.835 3.719 1 98.69 263 PHE A CA 1
ATOM 2009 C C . PHE A 1 263 ? 13.953 2.502 3.08 1 98.69 263 PHE A C 1
ATOM 2011 O O . PHE A 1 263 ? 15.07 2.008 3.203 1 98.69 263 PHE A O 1
ATOM 2018 N N . LEU A 1 264 ? 13.648 3.561 2.34 1 98.44 264 LEU A N 1
ATOM 2019 C CA . LEU A 1 264 ? 14.703 4.316 1.674 1 98.44 264 LEU A CA 1
ATOM 2020 C C . LEU A 1 264 ? 14.898 5.68 2.332 1 98.44 264 LEU A C 1
ATOM 2022 O O . LEU A 1 264 ? 16 6.234 2.312 1 98.44 264 LEU A O 1
ATOM 2026 N N . ALA A 1 265 ? 13.867 6.234 2.967 1 97.88 265 ALA A N 1
ATOM 2027 C CA . ALA A 1 265 ? 13.867 7.609 3.467 1 97.88 265 ALA A CA 1
ATOM 2028 C C . ALA A 1 265 ? 14.5 7.688 4.855 1 97.88 265 ALA A C 1
ATOM 2030 O O . ALA A 1 265 ? 15.102 8.703 5.211 1 97.88 265 ALA A O 1
ATOM 2031 N N . VAL A 1 266 ? 14.32 6.684 5.703 1 98.38 266 VAL A N 1
ATOM 2032 C CA . VAL A 1 266 ? 14.867 6.648 7.059 1 98.38 266 VAL A CA 1
ATOM 2033 C C . VAL A 1 266 ? 16.172 5.852 7.07 1 98.38 266 VAL A C 1
ATOM 2035 O O . VAL A 1 266 ? 16.188 4.672 6.711 1 98.38 266 VAL A O 1
ATOM 2038 N N . PRO A 1 267 ? 17.234 6.469 7.484 1 97.69 267 PRO A N 1
ATOM 2039 C CA . PRO A 1 267 ? 18.5 5.746 7.504 1 97.69 267 PRO A CA 1
ATOM 2040 C C . PRO A 1 267 ? 18.453 4.492 8.375 1 97.69 267 PRO A C 1
ATOM 2042 O O . PRO A 1 267 ? 17.828 4.496 9.438 1 97.69 267 PRO A O 1
ATOM 2045 N N . ARG A 1 268 ? 19.172 3.469 7.941 1 97.75 268 ARG A N 1
ATOM 2046 C CA . ARG A 1 268 ? 19.156 2.174 8.609 1 97.75 268 ARG A CA 1
ATOM 2047 C C . ARG A 1 268 ? 19.656 2.291 10.047 1 97.75 268 ARG A C 1
ATOM 2049 O O . ARG A 1 268 ? 19.141 1.614 10.945 1 97.75 268 ARG A O 1
ATOM 2056 N N . SER A 1 269 ? 20.672 3.125 10.258 1 97.56 269 SER A N 1
ATOM 2057 C CA . SER A 1 269 ? 21.203 3.324 11.602 1 97.56 269 SER A CA 1
ATOM 2058 C C . SER A 1 269 ? 20.125 3.836 12.555 1 97.56 269 SER A C 1
ATOM 2060 O O . SER A 1 269 ? 20.125 3.5 13.742 1 97.56 269 SER A O 1
ATOM 2062 N N . LYS A 1 270 ? 19.219 4.652 12.055 1 98 270 LYS A N 1
ATOM 2063 C CA . LYS A 1 270 ? 18.125 5.156 12.867 1 98 270 LYS A CA 1
ATOM 2064 C C . LYS A 1 270 ? 17.062 4.074 13.094 1 98 270 LYS A C 1
ATOM 2066 O O . LYS A 1 270 ? 16.578 3.902 14.211 1 98 270 LYS A O 1
ATOM 2071 N N . VAL A 1 271 ? 16.734 3.344 12.039 1 98.44 271 VAL A N 1
ATOM 2072 C CA . VAL A 1 271 ? 15.734 2.285 12.125 1 98.44 271 VAL A CA 1
ATOM 2073 C C . VAL A 1 271 ? 16.125 1.299 13.227 1 98.44 271 VAL A C 1
ATOM 2075 O O . VAL A 1 271 ? 15.273 0.882 14.023 1 98.44 271 VAL A O 1
ATOM 2078 N N . LEU A 1 272 ? 17.391 0.971 13.297 1 97.88 272 LEU A N 1
ATOM 2079 C CA . LEU A 1 272 ? 17.891 -0.043 14.219 1 97.88 272 LEU A CA 1
ATOM 2080 C C . LEU A 1 272 ? 17.734 0.417 15.664 1 97.88 272 LEU A C 1
ATOM 2082 O O . LEU A 1 272 ? 17.828 -0.392 16.594 1 97.88 272 LEU A O 1
ATOM 2086 N N . THR A 1 273 ? 17.5 1.701 15.906 1 97.56 273 THR A N 1
ATOM 2087 C CA . THR A 1 273 ? 17.375 2.223 17.266 1 97.56 273 THR A CA 1
ATOM 2088 C C . THR A 1 273 ? 15.898 2.406 17.625 1 97.56 273 THR A C 1
ATOM 2090 O O . THR A 1 273 ? 15.578 2.795 18.75 1 97.56 273 THR A O 1
ATOM 2093 N N . MET A 1 274 ? 14.984 2.131 16.766 1 97.69 274 MET A N 1
ATOM 2094 C CA . MET A 1 274 ? 13.578 2.484 16.953 1 97.69 274 MET A CA 1
ATOM 2095 C C . MET A 1 274 ? 12.836 1.384 17.703 1 97.69 274 MET A C 1
ATOM 2097 O O . MET A 1 274 ? 13.266 0.228 17.703 1 97.69 274 MET A O 1
ATOM 2101 N N . SER A 1 275 ? 11.773 1.759 18.375 1 97.25 275 SER A N 1
ATOM 2102 C CA . SER A 1 275 ? 10.922 0.826 19.109 1 97.25 275 SER A CA 1
ATOM 2103 C C . SER A 1 275 ? 10.195 -0.124 18.172 1 97.25 275 SER A C 1
ATOM 2105 O O . SER A 1 275 ? 10.094 0.146 16.969 1 97.25 275 SER A O 1
ATOM 2107 N N . ASP A 1 276 ? 9.648 -1.223 18.688 1 97.06 276 ASP A N 1
ATOM 2108 C CA . ASP A 1 276 ? 8.859 -2.178 17.922 1 97.06 276 ASP A CA 1
ATOM 2109 C C . ASP A 1 276 ? 7.656 -1.497 17.266 1 97.06 276 ASP A C 1
ATOM 2111 O O . ASP A 1 276 ? 7.293 -1.815 16.141 1 97.06 276 ASP A O 1
ATOM 2115 N N . LYS A 1 277 ? 7.07 -0.628 18.016 1 97.62 277 LYS A N 1
ATOM 2116 C CA . LYS A 1 277 ? 5.91 0.086 17.5 1 97.62 277 LYS A CA 1
ATOM 2117 C C . LYS A 1 277 ? 6.285 0.955 16.312 1 97.62 277 LYS A C 1
ATOM 2119 O O . LYS A 1 277 ? 5.562 0.994 15.305 1 97.62 277 LYS A O 1
ATOM 2124 N N . MET A 1 278 ? 7.41 1.675 16.406 1 98.56 278 MET A N 1
ATOM 2125 C CA . MET A 1 278 ? 7.848 2.502 15.289 1 98.56 278 MET A CA 1
ATOM 2126 C C . MET A 1 278 ? 8.211 1.639 14.086 1 98.56 278 MET A C 1
ATOM 2128 O O . MET A 1 278 ? 7.93 2.008 12.945 1 98.56 278 MET A O 1
ATOM 2132 N N . LEU A 1 279 ? 8.836 0.475 14.352 1 98.56 279 LEU A N 1
ATOM 2133 C CA . LEU A 1 279 ? 9.148 -0.447 13.266 1 98.56 279 LEU A CA 1
ATOM 2134 C C . LEU A 1 279 ? 7.871 -0.901 12.555 1 98.56 279 LEU A C 1
ATOM 2136 O O . LEU A 1 279 ? 7.844 -1.011 11.328 1 98.56 279 LEU A O 1
ATOM 2140 N N . SER A 1 280 ? 6.863 -1.153 13.352 1 98.56 280 SER A N 1
ATOM 2141 C CA . SER A 1 280 ? 5.57 -1.52 12.773 1 98.56 280 SER A CA 1
ATOM 2142 C C . SER A 1 280 ? 5.004 -0.387 11.922 1 98.56 280 SER A C 1
ATOM 2144 O O . SER A 1 280 ? 4.559 -0.614 10.797 1 98.56 280 SER A O 1
ATOM 2146 N N . LEU A 1 281 ? 5.086 0.824 12.398 1 98.88 281 LEU A N 1
ATOM 2147 C CA . LEU A 1 281 ? 4.543 1.986 11.703 1 98.88 281 LEU A CA 1
ATOM 2148 C C . LEU A 1 281 ? 5.316 2.26 10.422 1 98.88 281 LEU A C 1
ATOM 2150 O O . LEU A 1 281 ? 4.754 2.768 9.445 1 98.88 281 LEU A O 1
ATOM 2154 N N . LEU A 1 282 ? 6.566 1.883 10.43 1 98.88 282 LEU A N 1
ATOM 2155 C CA . LEU A 1 282 ? 7.398 2.131 9.258 1 98.88 282 LEU A CA 1
ATOM 2156 C C . LEU A 1 282 ? 7.246 1.006 8.242 1 98.88 282 LEU A C 1
ATOM 2158 O O . LEU A 1 282 ? 7.777 1.094 7.129 1 98.88 282 LEU A O 1
ATOM 2162 N N . GLY A 1 283 ? 6.609 -0.051 8.586 1 98.75 283 GLY A N 1
ATOM 2163 C CA . GLY A 1 283 ? 6.344 -1.131 7.652 1 98.75 283 GLY A CA 1
ATOM 2164 C C . GLY A 1 283 ? 7.363 -2.252 7.727 1 98.75 283 GLY A C 1
ATOM 2165 O O . GLY A 1 283 ? 7.383 -3.139 6.867 1 98.75 283 GLY A O 1
ATOM 2166 N N . TYR A 1 284 ? 8.203 -2.262 8.789 1 98.75 284 TYR A N 1
ATOM 2167 C CA . TYR A 1 284 ? 9.234 -3.289 8.914 1 98.75 284 TYR A CA 1
ATOM 2168 C C . TYR A 1 284 ? 8.672 -4.551 9.555 1 98.75 284 TYR A C 1
ATOM 2170 O O . TYR A 1 284 ? 9.312 -5.605 9.531 1 98.75 284 TYR A O 1
ATOM 2178 N N . LYS A 1 285 ? 7.523 -4.473 10.164 1 98.12 285 LYS A N 1
ATOM 2179 C CA . LYS A 1 285 ? 6.844 -5.629 10.742 1 98.12 285 LYS A CA 1
ATOM 2180 C C . LYS A 1 285 ? 5.645 -6.039 9.891 1 98.12 285 LYS A C 1
ATOM 2182 O O . LYS A 1 285 ? 4.855 -5.188 9.477 1 98.12 285 LYS A O 1
ATOM 2187 N N . LYS A 1 286 ? 5.562 -7.305 9.57 1 97.69 286 LYS A N 1
ATOM 2188 C CA . LYS A 1 286 ? 4.383 -7.746 8.836 1 97.69 286 LYS A CA 1
ATOM 2189 C C . LYS A 1 286 ? 3.156 -7.805 9.734 1 97.69 286 LYS A C 1
ATOM 2191 O O . LYS A 1 286 ? 3.279 -7.996 10.945 1 97.69 286 LYS A O 1
ATOM 2196 N N . PRO A 1 287 ? 1.949 -7.566 9.25 1 97.88 287 PRO A N 1
ATOM 2197 C CA . PRO A 1 287 ? 0.734 -7.887 10 1 97.88 287 PRO A CA 1
ATOM 2198 C C . PRO A 1 287 ? 0.461 -9.391 10.062 1 97.88 287 PRO A C 1
ATOM 2200 O O . PRO A 1 287 ? 1.358 -10.195 9.805 1 97.88 287 PRO A O 1
ATOM 2203 N N . THR A 1 288 ? -0.772 -9.766 10.531 1 96.81 288 THR A N 1
ATOM 2204 C CA . THR A 1 288 ? -1.1 -11.188 10.617 1 96.81 288 THR A CA 1
ATOM 2205 C C . THR A 1 288 ? -1.206 -11.805 9.227 1 96.81 288 THR A C 1
ATOM 2207 O O . THR A 1 288 ? -1.214 -13.023 9.086 1 96.81 288 THR A O 1
ATOM 2210 N N . THR A 1 289 ? -1.28 -10.992 8.203 1 97 289 THR A N 1
ATOM 2211 C CA . THR A 1 289 ? -1.306 -11.43 6.812 1 97 289 THR A CA 1
ATOM 2212 C C . THR A 1 289 ? 0.08 -11.312 6.184 1 97 289 THR A C 1
ATOM 2214 O O . THR A 1 289 ? 1.019 -10.828 6.82 1 97 289 THR A O 1
ATOM 2217 N N . VAL A 1 290 ? 0.204 -11.75 4.953 1 97.12 290 VAL A N 1
ATOM 2218 C CA . VAL A 1 290 ? 1.486 -11.75 4.254 1 97.12 290 VAL A CA 1
ATOM 2219 C C . VAL A 1 290 ? 1.67 -10.43 3.512 1 97.12 290 VAL A C 1
ATOM 2221 O O . VAL A 1 290 ? 1.442 -10.352 2.301 1 97.12 290 VAL A O 1
ATOM 2224 N N . LEU A 1 291 ? 2.061 -9.391 4.203 1 98.56 291 LEU A N 1
ATOM 2225 C CA . LEU A 1 291 ? 2.404 -8.086 3.648 1 98.56 291 LEU A CA 1
ATOM 2226 C C . LEU A 1 291 ? 3.762 -7.617 4.16 1 98.56 291 LEU A C 1
ATOM 2228 O O . LEU A 1 291 ? 4.043 -7.707 5.359 1 98.56 291 LEU A O 1
ATOM 2232 N N . GLY A 1 292 ? 4.566 -7.23 3.25 1 98.56 292 GLY A N 1
ATOM 2233 C CA . GLY A 1 292 ? 5.848 -6.641 3.596 1 98.56 292 GLY A CA 1
ATOM 2234 C C . GLY A 1 292 ? 6.891 -7.672 3.988 1 98.56 292 GLY A C 1
ATOM 2235 O O . GLY A 1 292 ? 7.828 -7.363 4.73 1 98.56 292 GLY A O 1
ATOM 2236 N N . VAL A 1 293 ? 6.77 -8.891 3.531 1 98.19 293 VAL A N 1
ATOM 2237 C CA . VAL A 1 293 ? 7.684 -9.945 3.951 1 98.19 293 VAL A CA 1
ATOM 2238 C C . VAL A 1 293 ? 8.992 -9.836 3.168 1 98.19 293 VAL A C 1
ATOM 2240 O O . VAL A 1 293 ? 9.023 -9.25 2.082 1 98.19 293 VAL A O 1
ATOM 2243 N N . VAL A 1 294 ? 10.031 -10.336 3.703 1 97.88 294 VAL A N 1
ATOM 2244 C CA . VAL A 1 294 ? 11.359 -10.469 3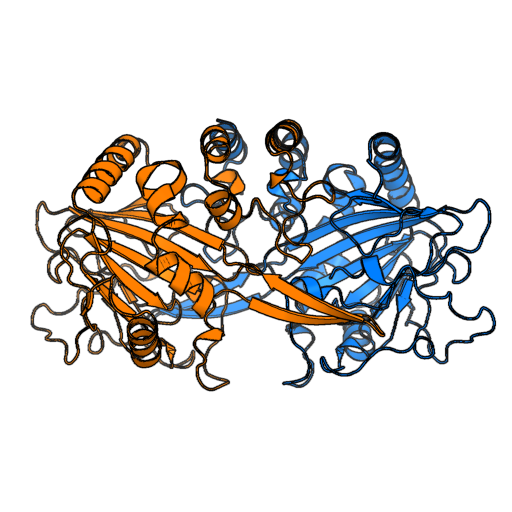.113 1 97.88 294 VAL A CA 1
ATOM 2245 C C . VAL A 1 294 ? 11.891 -11.875 3.354 1 97.88 294 VAL A C 1
ATOM 2247 O O . VAL A 1 294 ? 11.898 -12.359 4.488 1 97.88 294 VAL A O 1
ATOM 2250 N N . ASP A 1 295 ? 12.281 -12.508 2.24 1 95.12 295 ASP A N 1
ATOM 2251 C CA . ASP A 1 295 ? 12.766 -13.883 2.336 1 95.12 295 ASP A CA 1
ATOM 2252 C C . ASP A 1 295 ? 11.75 -14.773 3.049 1 95.12 295 ASP A C 1
ATOM 2254 O O . ASP A 1 295 ? 12.117 -15.586 3.902 1 95.12 295 ASP A O 1
ATOM 2258 N N . ASN A 1 296 ? 10.539 -14.547 2.795 1 94.62 296 ASN A N 1
ATOM 2259 C CA . ASN A 1 296 ? 9.398 -15.305 3.291 1 94.62 296 ASN A CA 1
ATOM 2260 C C . ASN A 1 296 ? 9.234 -15.156 4.801 1 94.62 296 ASN A C 1
ATOM 2262 O O . ASN A 1 296 ? 8.648 -16.016 5.457 1 94.62 296 ASN A O 1
ATOM 2266 N N . GLU A 1 297 ? 9.773 -14.117 5.359 1 95.88 297 GLU A N 1
ATOM 2267 C CA . GLU A 1 297 ? 9.711 -13.914 6.805 1 95.88 297 GLU A CA 1
ATOM 2268 C C . GLU A 1 297 ? 9.383 -12.469 7.152 1 95.88 297 GLU A C 1
ATOM 2270 O O . GLU A 1 297 ? 9.43 -11.594 6.285 1 95.88 297 GLU A O 1
ATOM 2275 N N . ASP A 1 298 ? 9 -12.25 8.445 1 97.31 298 ASP A N 1
ATOM 2276 C CA . ASP A 1 298 ? 8.922 -10.906 9.016 1 97.31 298 ASP A CA 1
ATOM 2277 C C . ASP A 1 298 ? 10.305 -10.273 9.109 1 97.31 298 ASP A C 1
ATOM 2279 O O . ASP A 1 298 ? 11.172 -10.758 9.844 1 97.31 298 ASP A O 1
ATOM 2283 N N . PRO A 1 299 ? 10.508 -9.227 8.414 1 97.88 299 PRO A N 1
ATOM 2284 C CA . PRO A 1 299 ? 11.859 -8.672 8.406 1 97.88 299 PRO A CA 1
ATOM 2285 C C . PRO A 1 299 ? 12.305 -8.172 9.773 1 97.88 299 PRO A C 1
ATOM 2287 O O . PRO A 1 299 ? 13.5 -8.102 10.055 1 97.88 299 PRO A O 1
ATOM 2290 N N . SER A 1 300 ? 11.391 -7.832 10.625 1 97.44 300 SER A N 1
ATOM 2291 C CA . SER A 1 300 ? 11.742 -7.281 11.93 1 97.44 300 SER A CA 1
ATOM 2292 C C . SER A 1 300 ? 12.43 -8.328 12.812 1 97.44 300 SER A C 1
ATOM 2294 O O . SER A 1 300 ? 13.031 -7.984 13.828 1 97.44 300 SER A O 1
ATOM 2296 N N . LEU A 1 301 ? 12.336 -9.617 12.469 1 96.38 301 LEU A N 1
ATOM 2297 C CA . LEU A 1 301 ? 12.906 -10.688 13.281 1 96.38 301 LEU A CA 1
ATOM 2298 C C . LEU A 1 301 ? 14.43 -10.656 13.242 1 96.38 301 LEU A C 1
ATOM 2300 O O . LEU A 1 301 ? 15.086 -11.125 14.164 1 96.38 301 LEU A O 1
ATOM 2304 N N . ASP A 1 302 ? 15 -10.172 12.172 1 96.38 302 ASP A N 1
ATOM 2305 C CA . ASP A 1 302 ? 16.453 -10.008 12.031 1 96.38 302 ASP A CA 1
ATOM 2306 C C . ASP A 1 302 ? 16.781 -8.891 11.047 1 96.38 302 ASP A C 1
ATOM 2308 O O . ASP A 1 302 ? 17.328 -9.148 9.969 1 96.38 302 ASP A O 1
ATOM 2312 N N . LEU A 1 303 ? 16.609 -7.68 11.461 1 97.38 303 LEU A N 1
ATOM 2313 C CA . LEU A 1 303 ? 16.766 -6.52 10.586 1 97.38 303 LEU A CA 1
ATOM 2314 C C . LEU A 1 303 ? 18.219 -6.383 10.125 1 97.38 303 LEU A C 1
ATOM 2316 O O . LEU A 1 303 ? 18.469 -5.988 8.984 1 97.38 303 LEU A O 1
ATOM 2320 N N . GLN A 1 304 ? 19.125 -6.695 11 1 96.88 304 GLN A N 1
ATOM 2321 C CA . GLN A 1 304 ? 20.531 -6.574 10.633 1 96.88 304 GLN A CA 1
ATOM 2322 C C . GLN A 1 304 ? 20.859 -7.434 9.414 1 96.88 304 GLN A C 1
ATOM 2324 O O . GLN A 1 304 ? 21.469 -6.953 8.461 1 96.88 304 GLN A O 1
ATOM 2329 N N . SER A 1 305 ? 20.453 -8.688 9.469 1 96.62 305 SER A N 1
ATOM 2330 C CA . SER A 1 305 ? 20.688 -9.594 8.352 1 96.62 305 SER A CA 1
ATOM 2331 C C . SER A 1 305 ? 19.969 -9.133 7.098 1 96.62 305 SER A C 1
ATOM 2333 O O . SER A 1 305 ? 20.5 -9.211 5.992 1 96.62 305 SER A O 1
ATOM 2335 N N . VAL A 1 306 ? 18.75 -8.656 7.266 1 97.69 306 VAL A N 1
ATOM 2336 C CA . VAL A 1 306 ? 17.953 -8.156 6.148 1 97.69 306 VAL A CA 1
ATOM 2337 C C . VAL A 1 306 ? 18.672 -6.992 5.477 1 97.69 306 VAL A C 1
ATOM 2339 O O . VAL A 1 306 ? 18.797 -6.957 4.25 1 97.69 306 VAL A O 1
ATOM 2342 N N . PHE A 1 307 ? 19.203 -6.059 6.277 1 98 307 PHE A N 1
ATOM 2343 C CA . PHE A 1 307 ? 19.906 -4.898 5.746 1 98 307 PHE A CA 1
ATOM 2344 C C . PHE A 1 307 ? 21.172 -5.324 5.027 1 98 307 PHE A C 1
ATOM 2346 O O . PHE A 1 307 ? 21.5 -4.801 3.961 1 98 307 PHE A O 1
ATOM 2353 N N . GLU A 1 308 ? 21.906 -6.266 5.609 1 97.06 308 GLU A N 1
ATOM 2354 C CA . GLU A 1 308 ? 23.156 -6.734 4.996 1 97.06 308 GLU A CA 1
ATOM 2355 C C . GLU A 1 308 ? 22.891 -7.328 3.613 1 97.06 308 GLU A C 1
ATOM 2357 O O . GLU A 1 308 ? 23.641 -7.059 2.666 1 97.06 308 GLU A O 1
ATOM 2362 N N . LYS A 1 309 ? 21.875 -8.109 3.486 1 95.94 309 LYS A N 1
ATOM 2363 C CA . LYS A 1 309 ? 21.547 -8.727 2.209 1 95.94 309 LYS A CA 1
ATOM 2364 C C . LYS A 1 309 ? 21.062 -7.688 1.203 1 95.94 309 LYS A C 1
ATOM 2366 O O . LYS A 1 309 ? 21.422 -7.738 0.026 1 95.94 309 LYS A O 1
ATOM 2371 N N . ALA A 1 310 ? 20.25 -6.758 1.677 1 96.44 310 ALA A N 1
ATOM 2372 C CA . ALA A 1 310 ? 19.719 -5.711 0.807 1 96.44 310 ALA A CA 1
ATOM 2373 C C . ALA A 1 310 ? 20.828 -4.816 0.275 1 96.44 310 ALA A C 1
ATOM 2375 O O . ALA A 1 310 ? 20.734 -4.293 -0.839 1 96.44 310 ALA A O 1
ATOM 2376 N N . ASN A 1 311 ? 21.922 -4.672 1.045 1 94.12 311 ASN A N 1
ATOM 2377 C CA . ASN A 1 311 ? 22.984 -3.742 0.718 1 94.12 311 ASN A CA 1
ATOM 2378 C C . ASN A 1 311 ? 23.938 -4.324 -0.33 1 94.12 311 ASN A C 1
ATOM 2380 O O . ASN A 1 311 ? 24.797 -3.617 -0.849 1 94.12 311 ASN A O 1
ATOM 2384 N N . ARG A 1 312 ? 23.766 -5.551 -0.549 1 91.19 312 ARG A N 1
ATOM 2385 C CA . ARG A 1 312 ? 24.609 -6.168 -1.563 1 91.19 312 ARG A CA 1
ATOM 2386 C C . ARG A 1 312 ? 24.328 -5.59 -2.945 1 91.19 312 ARG A C 1
ATOM 2388 O O . ARG A 1 312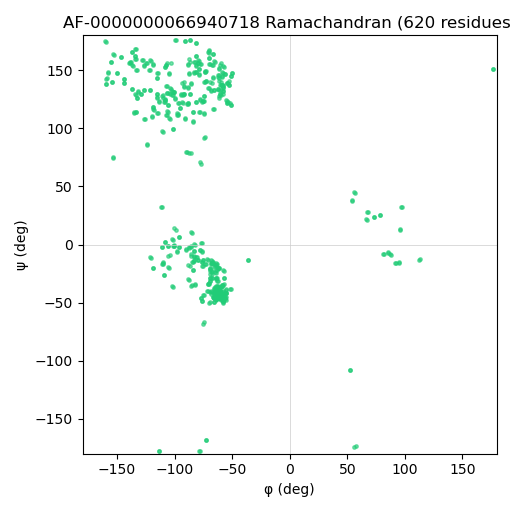 ? 23.188 -5.176 -3.227 1 91.19 312 ARG A O 1
ATOM 2395 N N . MET B 1 1 ? -5.766 -18.062 16.406 1 40.72 1 MET B N 1
ATOM 2396 C CA . MET B 1 1 ? -5.234 -19.422 16.281 1 40.72 1 MET B CA 1
ATOM 2397 C C . MET B 1 1 ? -4.891 -19.75 14.828 1 40.72 1 MET B C 1
ATOM 2399 O O . MET B 1 1 ? -5.738 -19.609 13.945 1 40.72 1 MET B O 1
ATOM 2403 N N . GLY B 1 2 ? -3.652 -19.672 14.453 1 54.78 2 GLY B N 1
ATOM 2404 C CA . GLY B 1 2 ? -3.125 -19.781 13.102 1 54.78 2 GLY B CA 1
ATOM 2405 C C . GLY B 1 2 ? -3.576 -21.047 12.398 1 54.78 2 GLY B C 1
ATOM 2406 O O . GLY B 1 2 ? -4.016 -22 13.047 1 54.78 2 GLY B O 1
ATOM 2407 N N . ILE B 1 3 ? -3.941 -21.078 11.141 1 61.09 3 ILE B N 1
ATOM 2408 C CA . ILE B 1 3 ? -4.328 -22.172 10.25 1 61.09 3 ILE B CA 1
ATOM 2409 C C . ILE B 1 3 ? -3.502 -23.422 10.57 1 61.09 3 ILE B C 1
ATOM 2411 O O . ILE B 1 3 ? -3.955 -24.547 10.352 1 61.09 3 ILE B O 1
ATOM 2415 N N . SER B 1 4 ? -2.438 -23.25 11.344 1 61.78 4 SER B N 1
ATOM 2416 C CA . SER B 1 4 ? -1.503 -24.344 11.602 1 61.78 4 SER B CA 1
ATOM 2417 C C . SER B 1 4 ? -2.107 -25.375 12.547 1 61.78 4 SER B C 1
ATOM 2419 O O . SER B 1 4 ? -1.726 -26.547 12.516 1 61.78 4 SER B O 1
ATOM 2421 N N . MET B 1 5 ? -3.156 -24.953 13.203 1 67.38 5 MET B N 1
ATOM 2422 C CA . MET B 1 5 ? -3.729 -25.859 14.195 1 67.38 5 MET B CA 1
ATOM 2423 C C . MET B 1 5 ? -4.531 -26.969 13.531 1 67.38 5 MET B C 1
ATOM 2425 O O . MET B 1 5 ? -4.766 -28.016 14.133 1 67.38 5 MET B O 1
ATOM 2429 N N . PHE B 1 6 ? -4.887 -26.859 12.281 1 77.12 6 PHE B N 1
ATOM 2430 C CA . PHE B 1 6 ? -5.816 -27.797 11.664 1 77.12 6 PHE B CA 1
ATOM 2431 C C . PHE B 1 6 ? -5.07 -28.812 10.805 1 77.12 6 PHE B C 1
ATOM 2433 O O . PHE B 1 6 ? -5.668 -29.766 10.305 1 77.12 6 PHE B O 1
ATOM 2440 N N . GLY B 1 7 ? -3.688 -28.844 10.758 1 83.19 7 GLY B N 1
ATOM 2441 C CA . GLY B 1 7 ? -2.965 -29.719 9.844 1 83.19 7 GLY B CA 1
ATOM 2442 C C . GLY B 1 7 ? -3.357 -29.531 8.391 1 83.19 7 GLY B C 1
ATOM 2443 O O . GLY B 1 7 ? -4.266 -28.75 8.086 1 83.19 7 GLY B O 1
ATOM 2444 N N . PRO B 1 8 ? -2.859 -30.344 7.457 1 89.69 8 PRO B N 1
ATOM 2445 C CA . PRO B 1 8 ? -3.191 -30.203 6.035 1 89.69 8 PRO B CA 1
ATOM 2446 C C . PRO B 1 8 ? -4.52 -30.875 5.676 1 89.69 8 PRO B C 1
ATOM 2448 O O . PRO B 1 8 ? -4.922 -31.844 6.316 1 89.69 8 PRO B O 1
ATOM 2451 N N . PRO B 1 9 ? -5.238 -30.359 4.742 1 93.12 9 PRO B N 1
ATOM 2452 C CA . PRO B 1 9 ? -6.484 -30.984 4.285 1 93.12 9 PRO B CA 1
ATOM 2453 C C . PRO B 1 9 ? -6.246 -32.281 3.523 1 93.12 9 PRO B C 1
ATOM 2455 O O . PRO B 1 9 ? -5.145 -32.531 3.023 1 93.12 9 PRO B O 1
ATOM 2458 N N . ALA B 1 10 ? -7.277 -33.094 3.43 1 92.25 10 ALA B N 1
ATOM 2459 C CA . ALA B 1 10 ? -7.203 -34.344 2.688 1 92.25 10 ALA B CA 1
ATOM 2460 C C . ALA B 1 10 ? -7.023 -34.094 1.194 1 92.25 10 ALA B C 1
ATOM 2462 O O . ALA B 1 10 ? -7.566 -33.125 0.651 1 92.25 10 ALA B O 1
ATOM 2463 N N . PRO B 1 11 ? -6.227 -34.969 0.543 1 94.44 11 PRO B N 1
ATOM 2464 C CA . PRO B 1 11 ? -6.129 -34.844 -0.913 1 94.44 11 PRO B CA 1
ATOM 2465 C C . PRO B 1 11 ? -7.473 -35 -1.613 1 94.44 11 PRO B C 1
ATOM 2467 O O . PRO B 1 11 ? -8.391 -35.625 -1.054 1 94.44 11 PRO B O 1
ATOM 2470 N N . ILE B 1 12 ? -7.566 -34.469 -2.742 1 95.69 12 ILE B N 1
ATOM 2471 C CA . ILE B 1 12 ? -8.75 -34.688 -3.568 1 95.69 12 ILE B CA 1
ATOM 2472 C C . ILE B 1 12 ? -8.773 -36.125 -4.055 1 95.69 12 ILE B C 1
ATOM 2474 O O . ILE B 1 12 ? -7.746 -36.656 -4.461 1 95.69 12 ILE B O 1
ATOM 2478 N N . ASP B 1 13 ? -9.938 -36.688 -4.047 1 94.75 13 ASP B N 1
ATOM 2479 C CA . ASP B 1 13 ? -10.109 -38.062 -4.516 1 94.75 13 ASP B CA 1
ATOM 2480 C C . ASP B 1 13 ? -9.57 -38.25 -5.938 1 94.75 13 ASP B C 1
ATOM 2482 O O . ASP B 1 13 ? -9.961 -37.5 -6.844 1 94.75 13 ASP B O 1
ATOM 2486 N N . PRO B 1 14 ? -8.641 -39.188 -6.121 1 93.31 14 PRO B N 1
ATOM 2487 C CA . PRO B 1 14 ? -8.062 -39.375 -7.453 1 93.31 14 PRO B CA 1
ATOM 2488 C C . PRO B 1 14 ? -9.117 -39.688 -8.516 1 93.31 14 PRO B C 1
ATOM 2490 O O . PRO B 1 14 ? -8.875 -39.469 -9.703 1 93.31 14 PRO B O 1
ATOM 2493 N N . SER B 1 15 ? -10.273 -40.188 -8.125 1 95 15 SER B N 1
ATOM 2494 C CA . SER B 1 15 ? -11.32 -40.531 -9.078 1 95 15 SER B CA 1
ATOM 2495 C C . SER B 1 15 ? -12.148 -39.312 -9.469 1 95 15 SER B C 1
ATOM 2497 O O . SER B 1 15 ? -12.961 -39.375 -10.391 1 95 15 SER B O 1
ATOM 2499 N N . TYR B 1 16 ? -11.914 -38.25 -8.75 1 96.75 16 TYR B N 1
ATOM 2500 C CA . TYR B 1 16 ? -12.648 -37.031 -9.047 1 96.75 16 TYR B CA 1
ATOM 2501 C C . TYR B 1 16 ? -12.391 -36.562 -10.469 1 96.75 16 TYR B C 1
ATOM 2503 O O . TYR B 1 16 ? -11.242 -36.5 -10.914 1 96.75 16 TYR B O 1
ATOM 2511 N N . GLU B 1 17 ? -13.453 -36.281 -11.258 1 96.44 17 GLU B N 1
ATOM 2512 C CA . GLU B 1 17 ? -13.375 -35.719 -12.594 1 96.44 17 GLU B CA 1
ATOM 2513 C C . GLU B 1 17 ? -14.008 -34.344 -12.633 1 96.44 17 GLU B C 1
ATOM 2515 O O . GLU B 1 17 ? -15.219 -34.188 -12.469 1 96.44 17 GLU B O 1
ATOM 2520 N N . PRO B 1 18 ? -13.219 -33.312 -12.852 1 97.31 18 PRO B N 1
ATOM 2521 C CA . PRO B 1 18 ? -13.797 -31.969 -12.898 1 97.31 18 PRO B CA 1
ATOM 2522 C C . PRO B 1 18 ? -14.875 -31.828 -13.969 1 97.31 18 PRO B C 1
ATOM 2524 O O . PRO B 1 18 ? -14.75 -32.406 -15.055 1 97.31 18 PRO B O 1
ATOM 2527 N N . SER B 1 19 ? -15.875 -31.016 -13.742 1 95.5 19 SER B N 1
ATOM 2528 C CA . SER B 1 19 ? -16.953 -30.766 -14.695 1 95.5 19 SER B CA 1
ATOM 2529 C C . SER B 1 19 ? -16.594 -29.656 -15.672 1 95.5 19 SER B C 1
ATOM 2531 O O . SER B 1 19 ? -17.25 -29.484 -16.703 1 95.5 19 SER B O 1
ATOM 2533 N N . VAL B 1 20 ? -15.625 -28.875 -15.328 1 96.69 20 VAL B N 1
ATOM 2534 C CA . VAL B 1 20 ? -15.156 -27.766 -16.156 1 96.69 20 VAL B CA 1
ATOM 2535 C C . VAL B 1 20 ? -13.633 -27.781 -16.203 1 96.69 20 VAL B C 1
ATOM 2537 O O . VAL B 1 20 ? -12.984 -28.5 -15.453 1 96.69 20 VAL B O 1
ATOM 2540 N N . SER B 1 21 ? -13.094 -27.109 -17.141 1 98 21 SER B N 1
ATOM 2541 C CA . SER B 1 21 ? -11.656 -26.938 -17.266 1 98 21 SER B CA 1
ATOM 2542 C C . SER B 1 21 ? -11.289 -25.453 -17.406 1 98 21 SER B C 1
ATOM 2544 O O . SER B 1 21 ? -12.148 -24.625 -17.703 1 98 21 SER B O 1
ATOM 2546 N N . ILE B 1 22 ? -10.102 -25.141 -17.109 1 98.56 22 ILE B N 1
ATOM 2547 C CA . ILE B 1 22 ? -9.617 -23.781 -17.328 1 98.56 22 ILE B CA 1
ATOM 2548 C C . ILE B 1 22 ? -9.383 -23.562 -18.828 1 98.56 22 ILE B C 1
ATOM 2550 O O . ILE B 1 22 ? -8.75 -24.375 -19.484 1 98.56 22 ILE B O 1
ATOM 2554 N N . THR B 1 23 ? -9.969 -22.484 -19.359 1 98.81 23 THR B N 1
ATOM 2555 C CA . THR B 1 23 ? -9.766 -22.156 -20.766 1 98.81 23 THR B CA 1
ATOM 2556 C C . THR B 1 23 ? -8.289 -21.969 -21.062 1 98.81 23 THR B C 1
ATOM 2558 O O . THR B 1 23 ? -7.566 -21.328 -20.297 1 98.81 23 THR B O 1
ATOM 2561 N N . SER B 1 24 ? -7.785 -22.594 -22.125 1 98.81 24 SER B N 1
ATOM 2562 C CA . SER B 1 24 ? -6.41 -22.469 -22.609 1 98.81 24 SER B CA 1
ATOM 2563 C C . SER B 1 24 ? -6.363 -21.781 -23.969 1 98.81 24 SER B C 1
ATOM 2565 O O . SER B 1 24 ? -7.066 -22.172 -24.891 1 98.81 24 SER B O 1
ATOM 2567 N N . ILE B 1 25 ? -5.656 -20.719 -24.078 1 98.81 25 ILE B N 1
ATOM 2568 C CA . ILE B 1 25 ? -5.488 -20 -25.344 1 98.81 25 ILE B CA 1
ATOM 2569 C C . ILE B 1 25 ? -4.039 -19.562 -25.5 1 98.81 25 ILE B C 1
ATOM 2571 O O . ILE B 1 25 ? -3.303 -19.469 -24.5 1 98.81 25 ILE B O 1
ATOM 2575 N N . PRO B 1 26 ? -3.52 -19.312 -26.719 1 98.75 26 PRO B N 1
ATOM 2576 C CA . PRO B 1 26 ? -2.135 -18.859 -26.891 1 98.75 26 PRO B CA 1
ATOM 2577 C C . PRO B 1 26 ? -1.872 -17.5 -26.234 1 98.75 26 PRO B C 1
ATOM 2579 O O . PRO B 1 26 ? -2.74 -16.625 -26.25 1 98.75 26 PRO B O 1
ATOM 2582 N N . ALA B 1 27 ? -0.677 -17.328 -25.719 1 98.69 27 ALA B N 1
ATOM 2583 C CA . ALA B 1 27 ? -0.282 -16.047 -25.125 1 98.69 27 ALA B CA 1
ATOM 2584 C C . ALA B 1 27 ? -0.32 -14.93 -26.156 1 98.69 27 ALA B C 1
ATOM 2586 O O . ALA B 1 27 ? -0.371 -13.75 -25.797 1 98.69 27 ALA B O 1
ATOM 2587 N N . SER B 1 28 ? -0.269 -15.305 -27.406 1 98.38 28 SER B N 1
ATOM 2588 C CA . SER B 1 28 ? -0.263 -14.328 -28.5 1 98.38 28 SER B CA 1
ATOM 2589 C C . SER B 1 28 ? -1.682 -13.961 -28.922 1 98.38 28 SER B C 1
ATOM 2591 O O . SER B 1 28 ? -1.875 -13.148 -29.828 1 98.38 28 SER B O 1
ATOM 2593 N N . ALA B 1 29 ? -2.703 -14.609 -28.281 1 98.75 29 ALA B N 1
ATOM 2594 C CA . ALA B 1 29 ? -4.086 -14.273 -28.594 1 98.75 29 ALA B CA 1
ATOM 2595 C C . ALA B 1 29 ? -4.352 -12.789 -28.359 1 98.75 29 ALA B C 1
ATOM 2597 O O . ALA B 1 29 ? -3.66 -12.141 -27.578 1 98.75 29 ALA B O 1
ATOM 2598 N N . PRO B 1 30 ? -5.391 -12.227 -29.141 1 98.56 30 PRO B N 1
ATOM 2599 C CA . PRO B 1 30 ? -5.754 -10.836 -28.891 1 98.56 30 PRO B CA 1
ATOM 2600 C C . PRO B 1 30 ? -6.102 -10.578 -27.422 1 98.56 30 PRO B C 1
ATOM 2602 O O . PRO B 1 30 ? -6.773 -11.398 -26.797 1 98.56 30 PRO B O 1
ATOM 2605 N N . ILE B 1 31 ? -5.66 -9.492 -26.938 1 98.69 31 ILE B N 1
ATOM 2606 C CA . ILE B 1 31 ? -5.793 -9.18 -25.531 1 98.69 31 ILE B CA 1
ATOM 2607 C C . ILE B 1 31 ? -7.27 -9.172 -25.141 1 98.69 31 ILE B C 1
ATOM 2609 O O . ILE B 1 31 ? -7.625 -9.594 -24.031 1 98.69 31 ILE B O 1
ATOM 2613 N N . ASP B 1 32 ? -8.141 -8.727 -26 1 98.69 32 ASP B N 1
ATOM 2614 C CA . ASP B 1 32 ? -9.57 -8.672 -25.703 1 98.69 32 ASP B CA 1
ATOM 2615 C C . ASP B 1 32 ? -10.133 -10.07 -25.438 1 98.69 32 ASP B C 1
ATOM 2617 O O . ASP B 1 32 ? -11.047 -10.234 -24.625 1 98.69 32 ASP B O 1
ATOM 2621 N N . GLU B 1 33 ? -9.602 -11.031 -26.188 1 98.81 33 GLU B N 1
ATOM 2622 C CA . GLU B 1 33 ? -10.023 -12.414 -25.969 1 98.81 33 GLU B CA 1
ATOM 2623 C C . GLU B 1 33 ? -9.57 -12.922 -24.609 1 98.81 33 GLU B C 1
ATOM 2625 O O . GLU B 1 33 ? -10.352 -13.531 -23.875 1 98.81 33 GLU B O 1
ATOM 2630 N N . ILE B 1 34 ? -8.352 -12.656 -24.266 1 98.94 34 ILE B N 1
ATOM 2631 C CA . ILE B 1 34 ? -7.797 -13.07 -22.984 1 98.94 34 ILE B CA 1
ATOM 2632 C C . ILE B 1 34 ? -8.586 -12.414 -21.844 1 98.94 34 ILE B C 1
ATOM 2634 O O . ILE B 1 34 ? -9.016 -13.094 -20.906 1 98.94 34 ILE B O 1
ATOM 2638 N N . LEU B 1 35 ? -8.844 -11.109 -21.969 1 98.94 35 LEU B N 1
ATOM 2639 C CA . LEU B 1 35 ? -9.594 -10.375 -20.953 1 98.94 35 LEU B CA 1
ATOM 2640 C C . LEU B 1 35 ? -11.016 -10.898 -20.844 1 98.94 35 LEU B C 1
ATOM 2642 O O . LEU B 1 35 ? -11.586 -10.938 -19.75 1 98.94 35 LEU B O 1
ATOM 2646 N N . GLY B 1 36 ? -11.57 -11.227 -22.016 1 98.81 36 GLY B N 1
ATOM 2647 C CA . GLY B 1 36 ? -12.898 -11.812 -22 1 98.81 36 GLY B CA 1
ATOM 2648 C C . GLY B 1 36 ? -12.977 -13.094 -21.188 1 98.81 36 GLY B C 1
ATOM 2649 O O . GLY B 1 36 ? -13.922 -13.289 -20.422 1 98.81 36 GLY B O 1
ATOM 2650 N N . VAL B 1 37 ? -12 -14.008 -21.344 1 98.88 37 VAL B N 1
ATOM 2651 C CA . VAL B 1 37 ? -11.938 -15.258 -20.578 1 98.88 37 VAL B CA 1
ATOM 2652 C C . VAL B 1 37 ? -11.758 -14.945 -19.094 1 98.88 37 VAL B C 1
ATOM 2654 O O . VAL B 1 37 ? -12.422 -15.547 -18.25 1 98.88 37 VAL B O 1
ATOM 2657 N N . LEU B 1 38 ? -10.914 -13.992 -18.75 1 98.88 38 LEU B N 1
ATOM 2658 C CA . LEU B 1 38 ? -10.672 -13.609 -17.359 1 98.88 38 LEU B CA 1
ATOM 2659 C C . LEU B 1 38 ? -11.938 -13.055 -16.719 1 98.88 38 LEU B C 1
ATOM 2661 O O . LEU B 1 38 ? -12.234 -13.344 -15.562 1 98.88 38 LEU B O 1
ATOM 2665 N N . GLU B 1 39 ? -12.602 -12.227 -17.469 1 98.38 39 GLU B N 1
ATOM 2666 C CA . GLU B 1 39 ? -13.859 -11.672 -16.969 1 98.38 39 GLU B CA 1
ATOM 2667 C C . GLU B 1 39 ? -14.875 -12.781 -16.688 1 98.38 39 GLU B C 1
ATOM 2669 O O . GLU B 1 39 ? -15.594 -12.727 -15.68 1 98.38 39 GLU B O 1
ATOM 2674 N N . ARG B 1 40 ? -14.922 -13.742 -17.547 1 98.12 40 ARG B N 1
ATOM 2675 C CA . ARG B 1 40 ? -15.898 -14.82 -17.438 1 98.12 40 ARG B CA 1
ATOM 2676 C C . ARG B 1 40 ? -15.508 -15.82 -16.359 1 98.12 40 ARG B C 1
ATOM 2678 O O . ARG B 1 40 ? -16.312 -16.141 -15.484 1 98.12 40 ARG B O 1
ATOM 2685 N N . ASP B 1 41 ? -14.211 -16.297 -16.375 1 98.62 41 ASP B N 1
ATOM 2686 C CA . ASP B 1 41 ? -13.812 -17.469 -15.609 1 98.62 41 ASP B CA 1
ATOM 2687 C C . ASP B 1 41 ? -12.898 -17.078 -14.453 1 98.62 41 ASP B C 1
ATOM 2689 O O . ASP B 1 41 ? -12.672 -17.875 -13.539 1 98.62 41 ASP B O 1
ATOM 2693 N N . GLY B 1 42 ? -12.32 -15.922 -14.445 1 98.81 42 GLY B N 1
ATOM 2694 C CA . GLY B 1 42 ? -11.406 -15.492 -13.406 1 98.81 42 GLY B CA 1
ATOM 2695 C C . GLY B 1 42 ? -9.992 -16.016 -13.602 1 98.81 42 GLY B C 1
ATOM 2696 O O . GLY B 1 42 ? -9.078 -15.641 -12.867 1 98.81 42 GLY B O 1
ATOM 2697 N N . GLY B 1 43 ? -9.789 -16.906 -14.562 1 98.88 43 GLY B N 1
ATOM 2698 C CA . GLY B 1 43 ? -8.492 -17.484 -14.875 1 98.88 43 GLY B CA 1
ATOM 2699 C C . GLY B 1 43 ? -8.391 -17.969 -16.312 1 98.88 43 GLY B C 1
ATOM 2700 O O . GLY B 1 43 ? -9.406 -18.219 -16.969 1 98.88 43 GLY B O 1
ATOM 2701 N N . VAL B 1 44 ? -7.199 -18.047 -16.766 1 98.94 44 VAL B N 1
ATOM 2702 C CA . VAL B 1 44 ? -6.914 -18.516 -18.125 1 98.94 44 VAL B CA 1
ATOM 2703 C C . VAL B 1 44 ? -5.504 -19.094 -18.172 1 98.94 44 VAL B C 1
ATOM 2705 O O . VAL B 1 44 ? -4.594 -18.594 -17.516 1 98.94 44 VAL B O 1
ATOM 2708 N N . ILE B 1 45 ? -5.332 -20.172 -18.875 1 98.94 45 ILE B N 1
ATOM 2709 C CA . ILE B 1 45 ? -4 -20.703 -19.172 1 98.94 45 ILE B CA 1
ATOM 2710 C C . ILE B 1 45 ? -3.514 -20.141 -20.516 1 98.94 45 ILE B C 1
ATOM 2712 O O . ILE B 1 45 ? -4.207 -20.234 -21.531 1 98.94 45 ILE B O 1
ATOM 2716 N N . LEU B 1 46 ? -2.404 -19.484 -20.516 1 98.94 46 LEU B N 1
ATOM 2717 C CA . LEU B 1 46 ? -1.755 -18.984 -21.719 1 98.94 46 LEU B CA 1
ATOM 2718 C C . LEU B 1 46 ? -0.657 -19.938 -22.188 1 98.94 46 LEU B C 1
ATOM 2720 O O . LEU B 1 46 ? 0.371 -20.078 -21.516 1 98.94 46 LEU B O 1
ATOM 2724 N N . THR B 1 47 ? -0.861 -20.578 -23.344 1 98.81 47 THR B N 1
ATOM 2725 C CA . THR B 1 47 ? 0.165 -21.438 -23.906 1 98.81 47 THR B CA 1
ATOM 2726 C C . THR B 1 47 ? 1.211 -20.625 -24.656 1 98.81 47 THR B C 1
ATOM 2728 O O . THR B 1 47 ? 0.908 -19.547 -25.172 1 98.81 47 THR B O 1
ATOM 2731 N N . GLY B 1 48 ? 2.438 -21.125 -24.641 1 98.25 48 GLY B N 1
ATOM 2732 C CA . GLY B 1 48 ? 3.504 -20.406 -25.328 1 98.25 48 GLY B CA 1
ATOM 2733 C C . GLY B 1 48 ? 3.85 -19.094 -24.656 1 98.25 48 GLY B C 1
ATOM 2734 O O . GLY B 1 48 ? 4.203 -18.125 -25.328 1 98.25 48 GLY B O 1
ATOM 2735 N N . PHE B 1 49 ? 3.637 -19.047 -23.422 1 98.81 49 PHE B N 1
ATOM 2736 C CA . PHE B 1 49 ? 3.881 -17.812 -22.672 1 98.81 49 PHE B CA 1
ATOM 2737 C C . PHE B 1 49 ? 5.375 -17.531 -22.578 1 98.81 49 PHE B C 1
ATOM 2739 O O . PHE B 1 49 ? 5.801 -16.391 -22.781 1 98.81 49 PHE B O 1
ATOM 2746 N N . ALA B 1 50 ? 6.172 -18.406 -22.203 1 98.62 50 ALA B N 1
ATOM 2747 C CA . ALA B 1 50 ? 7.625 -18.297 -22.141 1 98.62 50 ALA B CA 1
ATOM 2748 C C . ALA B 1 50 ? 8.297 -19.359 -23 1 98.62 50 ALA B C 1
ATOM 2750 O O . ALA B 1 50 ? 7.77 -20.469 -23.156 1 98.62 50 ALA B O 1
ATOM 2751 N N . THR B 1 51 ? 9.461 -19.094 -23.547 1 98.12 51 THR B N 1
ATOM 2752 C CA . THR B 1 51 ? 10.164 -20.031 -24.406 1 98.12 51 THR B CA 1
ATOM 2753 C C . THR B 1 51 ? 10.922 -21.062 -23.578 1 98.12 51 THR B C 1
ATOM 2755 O O . THR B 1 51 ? 11.148 -20.859 -22.391 1 98.12 51 THR B O 1
ATOM 2758 N N . ALA B 1 52 ? 11.258 -22.141 -24.281 1 98 52 ALA B N 1
ATOM 2759 C CA . ALA B 1 52 ? 12.07 -23.156 -23.625 1 98 52 ALA B CA 1
ATOM 2760 C C . ALA B 1 52 ? 13.406 -22.594 -23.156 1 98 52 ALA B C 1
ATOM 2762 O O . ALA B 1 52 ? 13.922 -22.969 -22.109 1 98 52 ALA B O 1
ATOM 2763 N N . GLU B 1 53 ? 13.938 -21.719 -23.922 1 98.06 53 GLU B N 1
ATOM 2764 C CA . GLU B 1 53 ? 15.203 -21.062 -23.578 1 98.06 53 GLU B CA 1
ATOM 2765 C C . GLU B 1 53 ? 15.062 -20.219 -22.312 1 98.06 53 GLU B C 1
ATOM 2767 O O . GLU B 1 53 ? 15.922 -20.25 -21.438 1 98.06 53 GLU B O 1
ATOM 2772 N N . ASP B 1 54 ? 13.984 -19.406 -22.25 1 97.38 54 ASP B N 1
ATOM 2773 C CA . ASP B 1 54 ? 13.695 -18.625 -21.062 1 97.38 54 ASP B CA 1
ATOM 2774 C C . ASP B 1 54 ? 13.594 -19.516 -19.828 1 97.38 54 ASP B C 1
ATOM 2776 O O . ASP B 1 54 ? 14.188 -19.219 -18.781 1 97.38 54 ASP B O 1
ATOM 2780 N N . MET B 1 55 ? 12.859 -20.578 -19.969 1 97.56 55 MET B N 1
ATOM 2781 C CA . MET B 1 55 ? 12.617 -21.469 -18.828 1 97.56 55 MET B CA 1
ATOM 2782 C C . MET B 1 55 ? 13.914 -22.109 -18.344 1 97.56 55 MET B C 1
ATOM 2784 O O . MET B 1 55 ? 14.148 -22.234 -17.141 1 97.56 55 MET B O 1
ATOM 2788 N N . ALA B 1 56 ? 14.75 -22.516 -19.297 1 97.69 56 ALA B N 1
ATOM 2789 C CA . ALA B 1 56 ? 16.047 -23.094 -18.953 1 97.69 56 ALA B CA 1
ATOM 2790 C C . ALA B 1 56 ? 16.906 -22.094 -18.203 1 97.69 56 ALA B C 1
ATOM 2792 O O . ALA B 1 56 ? 17.578 -22.438 -17.234 1 97.69 56 ALA B O 1
ATOM 2793 N N . ALA B 1 57 ? 16.922 -20.891 -18.656 1 98 57 ALA B N 1
ATOM 2794 C CA . ALA B 1 57 ? 17.703 -19.844 -18.016 1 98 57 ALA B CA 1
ATOM 2795 C C . ALA B 1 57 ? 17.203 -19.562 -16.594 1 98 57 ALA B C 1
ATOM 2797 O O . ALA B 1 57 ? 18 -19.453 -15.664 1 98 57 ALA B O 1
ATOM 2798 N N . VAL B 1 58 ? 15.898 -19.422 -16.422 1 97.88 58 VAL B N 1
ATOM 2799 C CA . VAL B 1 58 ? 15.312 -19.203 -15.102 1 97.88 58 VAL B CA 1
ATOM 2800 C C . VAL B 1 58 ? 15.68 -20.359 -14.172 1 97.88 58 VAL B C 1
ATOM 2802 O O . VAL B 1 58 ? 16.062 -20.125 -13.016 1 97.88 58 VAL B O 1
ATOM 2805 N N . ASP B 1 59 ? 15.594 -21.547 -14.711 1 95.56 59 ASP B N 1
ATOM 2806 C CA . ASP B 1 59 ? 15.898 -22.719 -13.906 1 95.56 59 ASP B CA 1
ATOM 2807 C C . ASP B 1 59 ? 17.344 -22.688 -13.398 1 95.56 59 ASP B C 1
ATOM 2809 O O . ASP B 1 59 ? 17.609 -22.984 -12.234 1 95.56 59 ASP B O 1
ATOM 2813 N N . ARG B 1 60 ? 18.203 -22.359 -14.266 1 96.38 60 ARG B N 1
ATOM 2814 C CA . ARG B 1 60 ? 19.609 -22.266 -13.875 1 96.38 60 ARG B CA 1
ATOM 2815 C C . ARG B 1 60 ? 19.797 -21.219 -12.797 1 96.38 60 ARG B C 1
ATOM 2817 O O . ARG B 1 60 ? 20.5 -21.453 -11.805 1 96.38 60 ARG B O 1
ATOM 2824 N N . ASP B 1 61 ? 19.203 -20.078 -12.984 1 95.56 61 ASP B N 1
ATOM 2825 C CA . ASP B 1 61 ? 19.328 -18.984 -12.031 1 95.56 61 ASP B CA 1
ATOM 2826 C C . ASP B 1 61 ? 18.797 -19.391 -10.656 1 95.56 61 ASP B C 1
ATOM 2828 O O . ASP B 1 61 ? 19.453 -19.172 -9.641 1 95.56 61 ASP B O 1
ATOM 2832 N N . VAL B 1 62 ? 17.641 -20 -10.672 1 94.94 62 VAL B N 1
ATOM 2833 C CA . VAL B 1 62 ? 16.953 -20.312 -9.43 1 94.94 62 VAL B CA 1
ATOM 2834 C C . VAL B 1 62 ? 17.672 -21.453 -8.711 1 94.94 62 VAL B C 1
ATOM 2836 O O . VAL B 1 62 ? 17.766 -21.453 -7.484 1 94.94 62 VAL B O 1
ATOM 2839 N N . GLU B 1 63 ? 18.125 -22.422 -9.492 1 92.44 63 GLU B N 1
ATOM 2840 C CA . GLU B 1 63 ? 18.844 -23.547 -8.922 1 92.44 63 GLU B CA 1
ATOM 2841 C C . GLU B 1 63 ? 20.078 -23.078 -8.133 1 92.44 63 GLU B C 1
ATOM 2843 O O . GLU B 1 63 ? 20.422 -23.672 -7.109 1 92.44 63 GLU B O 1
ATOM 2848 N N . ALA B 1 64 ? 20.672 -22.094 -8.547 1 91 64 ALA B N 1
ATOM 2849 C CA . ALA B 1 64 ? 21.844 -21.547 -7.891 1 91 64 ALA B CA 1
ATOM 2850 C C . ALA B 1 64 ? 21.516 -21.047 -6.488 1 91 64 ALA B C 1
ATOM 2852 O O . ALA B 1 64 ? 22.391 -20.969 -5.629 1 91 64 ALA B O 1
ATOM 2853 N N . HIS B 1 65 ? 20.266 -20.75 -6.215 1 90.88 65 HIS B N 1
ATOM 2854 C CA . HIS B 1 65 ? 19.844 -20.172 -4.938 1 90.88 65 HIS B CA 1
ATOM 2855 C C . HIS B 1 65 ? 19.141 -21.219 -4.078 1 90.88 65 HIS B C 1
ATOM 2857 O O . HIS B 1 65 ? 18.828 -20.969 -2.91 1 90.88 65 HIS B O 1
ATOM 2863 N N . ARG B 1 66 ? 18.859 -22.344 -4.664 1 87.81 66 ARG B N 1
ATOM 2864 C CA . ARG B 1 66 ? 18.078 -23.375 -3.984 1 87.81 66 ARG B CA 1
ATOM 2865 C C . ARG B 1 66 ? 18.766 -23.844 -2.705 1 87.81 66 ARG B C 1
ATOM 2867 O O . ARG B 1 66 ? 18.125 -23.969 -1.661 1 87.81 66 ARG B O 1
ATOM 2874 N N . ALA B 1 67 ? 20.016 -24 -2.766 1 81.12 67 ALA B N 1
ATOM 2875 C CA . ALA B 1 67 ? 20.781 -24.5 -1.623 1 81.12 67 ALA B CA 1
ATOM 2876 C C . ALA B 1 67 ? 20.828 -23.469 -0.496 1 81.12 67 ALA B C 1
ATOM 2878 O O . ALA B 1 67 ? 20.953 -23.828 0.676 1 81.12 67 ALA B O 1
ATOM 2879 N N . GLN B 1 68 ? 20.609 -22.234 -0.809 1 78.5 68 GLN B N 1
ATOM 2880 C CA . GLN B 1 68 ? 20.75 -21.172 0.171 1 78.5 68 GLN B CA 1
ATOM 2881 C C . GLN B 1 68 ? 19.391 -20.781 0.758 1 78.5 68 GLN B C 1
ATOM 2883 O O . GLN B 1 68 ? 19.312 -19.984 1.689 1 78.5 68 GLN B O 1
ATOM 2888 N N . THR B 1 69 ? 18.422 -21.328 0.213 1 80.5 69 THR B N 1
ATOM 2889 C CA . THR B 1 69 ? 17.094 -20.969 0.668 1 80.5 69 THR B CA 1
ATOM 2890 C C . THR B 1 69 ? 16.672 -21.812 1.86 1 80.5 69 THR B C 1
ATOM 2892 O O . THR B 1 69 ? 16.797 -23.047 1.827 1 80.5 69 THR B O 1
ATOM 2895 N N . ARG B 1 70 ? 16.234 -21.125 2.865 1 71.81 70 ARG B N 1
ATOM 2896 C CA . ARG B 1 70 ? 15.773 -21.781 4.09 1 71.81 70 ARG B CA 1
ATOM 2897 C C . ARG B 1 70 ? 14.469 -22.531 3.857 1 71.81 70 ARG B C 1
ATOM 2899 O O . ARG B 1 70 ? 13.656 -22.125 3.018 1 71.81 70 ARG B O 1
ATOM 2906 N N . SER B 1 71 ? 14.273 -23.438 4.625 1 72.94 71 SER B N 1
ATOM 2907 C CA . SER B 1 71 ? 13.031 -24.203 4.586 1 72.94 71 SER B CA 1
ATOM 2908 C C . SER B 1 71 ? 11.828 -23.312 4.871 1 72.94 71 SER B C 1
ATOM 2910 O O . SER B 1 71 ? 11.938 -22.312 5.594 1 72.94 71 SER B O 1
ATOM 2912 N N . THR B 1 72 ? 10.68 -23.672 4.316 1 73.19 72 THR B N 1
ATOM 2913 C CA . THR B 1 72 ? 9.453 -22.906 4.477 1 73.19 72 THR B CA 1
ATOM 2914 C C . THR B 1 72 ? 8.727 -23.297 5.754 1 73.19 72 THR B C 1
ATOM 2916 O O . THR B 1 72 ? 7.703 -22.703 6.102 1 73.19 72 THR B O 1
ATOM 2919 N N . GLU B 1 73 ? 9.18 -24.172 6.449 1 70.06 73 GLU B N 1
ATOM 2920 C CA . GLU B 1 73 ? 8.484 -24.672 7.629 1 70.06 73 GLU B CA 1
ATOM 2921 C C . GLU B 1 73 ? 8.156 -23.547 8.602 1 70.06 73 GLU B C 1
ATOM 2923 O O . GLU B 1 73 ? 7.094 -23.531 9.219 1 70.06 73 GLU B O 1
ATOM 2928 N N . LYS B 1 74 ? 9.016 -22.547 8.828 1 73 74 LYS B N 1
ATOM 2929 C CA . LYS B 1 74 ? 8.773 -21.453 9.758 1 73 74 LYS B CA 1
ATOM 2930 C C . LYS B 1 74 ? 8.586 -20.125 9.016 1 73 74 LYS B C 1
ATOM 2932 O O . LYS B 1 74 ? 8.812 -19.062 9.586 1 73 74 LYS B O 1
ATOM 2937 N N . SER B 1 75 ? 8.023 -20.281 7.848 1 82.62 75 SER B N 1
ATOM 2938 C CA . SER B 1 75 ? 7.914 -19.078 7.012 1 82.62 75 SER B CA 1
ATOM 2939 C C . SER B 1 75 ? 6.633 -18.312 7.316 1 82.62 75 SER B C 1
ATOM 2941 O O . SER B 1 75 ? 5.707 -18.859 7.922 1 82.62 75 SER B O 1
ATOM 2943 N N . ALA B 1 76 ? 6.645 -17.047 6.953 1 81 76 ALA B N 1
ATOM 2944 C CA . ALA B 1 76 ? 5.461 -16.203 7.055 1 81 76 ALA B CA 1
ATOM 2945 C C . ALA B 1 76 ? 4.359 -16.688 6.109 1 81 76 ALA B C 1
ATOM 2947 O O . ALA B 1 76 ? 3.203 -16.281 6.238 1 81 76 ALA B O 1
ATOM 2948 N N . LEU B 1 77 ? 4.727 -17.469 5.148 1 83.81 77 LEU B N 1
ATOM 2949 C CA . LEU B 1 77 ? 3.762 -18.031 4.211 1 83.81 77 LEU B CA 1
ATOM 2950 C C . LEU B 1 77 ? 3.189 -19.344 4.75 1 83.81 77 LEU B C 1
ATOM 2952 O O . LEU B 1 77 ? 3.502 -20.422 4.234 1 83.81 77 LEU B O 1
ATOM 2956 N N . HIS B 1 78 ? 2.277 -19.312 5.637 1 77.62 78 HIS B N 1
ATOM 2957 C CA . HIS B 1 78 ? 1.799 -20.453 6.422 1 77.62 78 HIS B CA 1
ATOM 2958 C C . HIS B 1 78 ? 1.049 -21.453 5.547 1 77.62 78 HIS B C 1
ATOM 2960 O O . HIS B 1 78 ? 0.864 -22.609 5.934 1 77.62 78 HIS B O 1
ATOM 2966 N N . ILE B 1 79 ? 0.674 -21.047 4.422 1 80.88 79 ILE B N 1
ATOM 2967 C CA . ILE B 1 79 ? -0.117 -21.891 3.539 1 80.88 79 ILE B CA 1
ATOM 2968 C C . ILE B 1 79 ? 0.806 -22.828 2.758 1 80.88 79 ILE B C 1
ATOM 2970 O O . ILE B 1 79 ? 0.344 -23.766 2.115 1 80.88 79 ILE B O 1
ATOM 2974 N N . ILE B 1 80 ? 2.092 -22.578 2.756 1 82.62 80 ILE B N 1
ATOM 2975 C CA . ILE B 1 80 ? 3.053 -23.375 2.004 1 82.62 80 ILE B CA 1
ATOM 2976 C C . ILE B 1 80 ? 3.525 -24.547 2.859 1 82.62 80 ILE B C 1
ATOM 2978 O O . ILE B 1 80 ? 4.117 -24.359 3.922 1 82.62 80 ILE B O 1
ATOM 2982 N N . PRO B 1 81 ? 3.328 -25.75 2.367 1 83.31 81 PRO B N 1
ATOM 2983 C CA . PRO B 1 81 ? 3.729 -26.938 3.141 1 83.31 81 PRO B CA 1
ATOM 2984 C C . PRO B 1 81 ? 5.246 -27.094 3.227 1 83.31 81 PRO B C 1
ATOM 2986 O O . PRO B 1 81 ? 5.977 -26.5 2.43 1 83.31 81 PRO B O 1
ATOM 2989 N N . LYS B 1 82 ? 5.672 -27.938 4.152 1 81.75 82 LYS B N 1
ATOM 2990 C CA . LYS B 1 82 ? 7.094 -28.141 4.422 1 81.75 82 LYS B CA 1
ATOM 2991 C C . LYS B 1 82 ? 7.785 -28.828 3.248 1 81.75 82 LYS B C 1
ATOM 2993 O O . LYS B 1 82 ? 8.992 -28.672 3.057 1 81.75 82 LYS B O 1
ATOM 2998 N N . GLU B 1 83 ? 7.059 -29.562 2.479 1 87.5 83 GLU B N 1
ATOM 2999 C CA . GLU B 1 83 ? 7.613 -30.266 1.327 1 87.5 83 GLU B CA 1
ATOM 3000 C C . GLU B 1 83 ? 7.832 -29.328 0.151 1 87.5 83 GLU B C 1
ATOM 3002 O O . GLU B 1 83 ? 8.391 -29.719 -0.876 1 87.5 83 GLU B O 1
ATOM 3007 N N . THR B 1 84 ? 7.418 -28.109 0.328 1 89.56 84 THR B N 1
ATOM 3008 C CA . THR B 1 84 ? 7.566 -27.094 -0.711 1 89.56 84 THR B CA 1
ATOM 3009 C C . THR B 1 84 ? 8.672 -26.109 -0.349 1 89.56 84 THR B C 1
ATOM 3011 O O . THR B 1 84 ? 8.656 -25.516 0.734 1 89.56 84 THR B O 1
ATOM 3014 N N . LEU B 1 85 ? 9.625 -26.062 -1.194 1 93.19 85 LEU B N 1
ATOM 3015 C CA . LEU B 1 85 ? 10.617 -25 -1.087 1 93.19 85 LEU B CA 1
ATOM 3016 C C . LEU B 1 85 ? 10.18 -23.766 -1.875 1 93.19 85 LEU B C 1
ATOM 3018 O O . LEU B 1 85 ? 9.898 -23.859 -3.07 1 93.19 85 LEU B O 1
ATOM 3022 N N . ALA B 1 86 ? 10.039 -22.672 -1.239 1 95.06 86 ALA B N 1
ATOM 3023 C CA . ALA B 1 86 ? 9.664 -21.406 -1.86 1 95.06 86 ALA B CA 1
ATOM 3024 C C . ALA B 1 86 ? 10.852 -20.453 -1.929 1 95.06 86 ALA B C 1
ATOM 3026 O O . ALA B 1 86 ? 11.367 -20.031 -0.896 1 95.06 86 ALA B O 1
ATOM 3027 N N . ILE B 1 87 ? 11.344 -20.172 -3.098 1 96.5 87 ILE B N 1
ATOM 3028 C CA . ILE B 1 87 ? 12.453 -19.25 -3.289 1 96.5 87 ILE B CA 1
ATOM 3029 C C . ILE B 1 87 ? 11.93 -17.828 -3.52 1 96.5 87 ILE B C 1
ATOM 3031 O O . ILE B 1 87 ? 11.352 -17.547 -4.57 1 96.5 87 ILE B O 1
ATOM 3035 N N . PRO B 1 88 ? 12.102 -16.938 -2.539 1 96.44 88 PRO B N 1
ATOM 3036 C CA . PRO B 1 88 ? 11.531 -15.602 -2.617 1 96.44 88 PRO B CA 1
ATOM 3037 C C . PRO B 1 88 ? 12.375 -14.648 -3.463 1 96.44 88 PRO B C 1
ATOM 3039 O O . PRO B 1 88 ? 13.477 -15.008 -3.893 1 96.44 88 PRO B O 1
ATOM 3042 N N . GLY B 1 89 ? 11.891 -13.453 -3.705 1 97.38 89 GLY B N 1
ATOM 3043 C CA . GLY B 1 89 ? 12.656 -12.422 -4.395 1 97.38 89 GLY B CA 1
ATOM 3044 C C . GLY B 1 89 ? 13.164 -12.867 -5.754 1 97.38 89 GLY B C 1
ATOM 3045 O O . GLY B 1 89 ? 14.328 -12.656 -6.09 1 97.38 89 GLY B O 1
ATOM 3046 N N . LEU B 1 90 ? 12.289 -13.492 -6.488 1 98.25 90 LEU B N 1
ATOM 3047 C CA . LEU B 1 90 ? 12.672 -14.219 -7.699 1 98.25 90 LEU B CA 1
ATOM 3048 C C . LEU B 1 90 ? 13.297 -13.273 -8.719 1 98.25 90 LEU B C 1
ATOM 3050 O O . LEU B 1 90 ? 14.297 -13.609 -9.359 1 98.25 90 LEU B O 1
ATOM 3054 N N . VAL B 1 91 ? 12.711 -12.078 -8.891 1 98.69 91 VAL B N 1
ATOM 3055 C CA . VAL B 1 91 ? 13.188 -11.172 -9.93 1 98.69 91 VAL B CA 1
ATOM 3056 C C . VAL B 1 91 ? 14.586 -10.672 -9.578 1 98.69 91 VAL B C 1
ATOM 3058 O O . VAL B 1 91 ? 15.344 -10.25 -10.461 1 98.69 91 VAL B O 1
ATOM 3061 N N . GLY B 1 92 ? 14.93 -10.688 -8.32 1 98.12 92 GLY B N 1
ATOM 3062 C CA . GLY B 1 92 ? 16.281 -10.352 -7.918 1 98.12 92 GLY B CA 1
ATOM 3063 C C . GLY B 1 92 ? 17.266 -11.492 -8.109 1 98.12 92 GLY B C 1
ATOM 3064 O O . GLY B 1 92 ? 18.484 -11.281 -8.094 1 98.12 92 GLY B O 1
ATOM 3065 N N . LYS B 1 93 ? 16.828 -12.664 -8.336 1 97.5 93 LYS B N 1
ATOM 3066 C CA . LYS B 1 93 ? 17.656 -13.867 -8.383 1 97.5 93 LYS B CA 1
ATOM 3067 C C . LYS B 1 93 ? 17.75 -14.406 -9.805 1 97.5 93 LYS B C 1
ATOM 3069 O O . LYS B 1 93 ? 18.625 -15.227 -10.102 1 97.5 93 LYS B O 1
ATOM 3074 N N . SER B 1 94 ? 16.891 -13.969 -10.68 1 98.06 94 SER B N 1
ATOM 3075 C CA . SER B 1 94 ? 16.906 -14.375 -12.078 1 98.06 94 SER B CA 1
ATOM 3076 C C . SER B 1 94 ? 16.719 -13.172 -13 1 98.06 94 SER B C 1
ATOM 3078 O O . SER B 1 94 ? 15.617 -12.609 -13.078 1 98.06 94 SER B O 1
ATOM 3080 N N . ALA B 1 95 ? 17.734 -12.852 -13.766 1 97.44 95 ALA B N 1
ATOM 3081 C CA . ALA B 1 95 ? 17.641 -11.758 -14.727 1 97.44 95 ALA B CA 1
ATOM 3082 C C . ALA B 1 95 ? 16.594 -12.07 -15.805 1 97.44 95 ALA B C 1
ATOM 3084 O O . ALA B 1 95 ? 15.906 -11.164 -16.281 1 97.44 95 ALA B O 1
ATOM 3085 N N . THR B 1 96 ? 16.531 -13.344 -16.156 1 98.25 96 THR B N 1
ATOM 3086 C CA . THR B 1 96 ? 15.547 -13.75 -17.156 1 98.25 96 THR B CA 1
ATOM 3087 C C . THR B 1 96 ? 14.125 -13.555 -16.625 1 98.25 96 THR B C 1
ATOM 3089 O O . THR B 1 96 ? 13.258 -13.062 -17.359 1 98.25 96 THR B O 1
ATOM 3092 N N . MET B 1 97 ? 13.875 -13.891 -15.398 1 98.69 97 MET B N 1
ATOM 3093 C CA . MET B 1 97 ? 12.547 -13.68 -14.828 1 98.69 97 MET B CA 1
ATOM 3094 C C . MET B 1 97 ? 12.219 -12.195 -14.75 1 98.69 97 MET B C 1
ATOM 3096 O O . MET B 1 97 ? 11.086 -11.789 -14.992 1 98.69 97 MET B O 1
ATOM 3100 N N . ALA B 1 98 ? 13.203 -11.398 -14.328 1 98.69 98 ALA B N 1
ATOM 3101 C CA . ALA B 1 98 ? 12.992 -9.953 -14.305 1 98.69 98 ALA B CA 1
ATOM 3102 C C . ALA B 1 98 ? 12.578 -9.43 -15.68 1 98.69 98 ALA B C 1
ATOM 3104 O O . ALA B 1 98 ? 11.695 -8.586 -15.797 1 98.69 98 ALA B O 1
ATOM 3105 N N . LYS B 1 99 ? 13.227 -9.953 -16.688 1 98.25 99 LYS B N 1
ATOM 3106 C CA . LYS B 1 99 ? 12.906 -9.57 -18.062 1 98.25 99 LYS B CA 1
ATOM 3107 C C . LYS B 1 99 ? 11.484 -9.984 -18.438 1 98.25 99 LYS B C 1
ATOM 3109 O O . LYS B 1 99 ? 10.727 -9.195 -19 1 98.25 99 LYS B O 1
ATOM 3114 N N . ILE B 1 100 ? 11.102 -11.195 -18.141 1 98.62 100 ILE B N 1
ATOM 3115 C CA . ILE B 1 100 ? 9.758 -11.68 -18.406 1 98.62 100 ILE B CA 1
ATOM 3116 C C . ILE B 1 100 ? 8.742 -10.797 -17.688 1 98.62 100 ILE B C 1
ATOM 3118 O O . ILE B 1 100 ? 7.758 -10.352 -18.281 1 98.62 100 ILE B O 1
ATOM 3122 N N . CYS B 1 101 ? 9 -10.539 -16.453 1 98.75 101 CYS B N 1
ATOM 3123 C CA . CYS B 1 101 ? 8.125 -9.742 -15.602 1 98.75 101 CYS B CA 1
ATOM 3124 C C . CYS B 1 101 ? 7.883 -8.367 -16.219 1 98.75 101 CYS B C 1
ATOM 3126 O O . CYS B 1 101 ? 6.742 -7.918 -16.312 1 98.75 101 CYS B O 1
ATOM 3128 N N . ALA B 1 102 ? 8.914 -7.727 -16.688 1 98.44 102 ALA B N 1
ATOM 3129 C CA . ALA B 1 102 ? 8.852 -6.336 -17.109 1 98.44 102 ALA B CA 1
ATOM 3130 C C . ALA B 1 102 ? 8.445 -6.238 -18.578 1 98.44 102 ALA B C 1
ATOM 3132 O O . ALA B 1 102 ? 7.758 -5.293 -18.984 1 98.44 102 ALA B O 1
ATOM 3133 N N . GLU B 1 103 ? 8.789 -7.254 -19.422 1 97.44 103 GLU B N 1
ATOM 3134 C CA . GLU B 1 103 ? 8.797 -6.992 -20.859 1 97.44 103 GLU B CA 1
ATOM 3135 C C . GLU B 1 103 ? 7.84 -7.926 -21.594 1 97.44 103 GLU B C 1
ATOM 3137 O O . GLU B 1 103 ? 7.602 -7.762 -22.781 1 97.44 103 GLU B O 1
ATOM 3142 N N . SER B 1 104 ? 7.332 -8.938 -20.938 1 98.19 104 SER B N 1
ATOM 3143 C CA . SER B 1 104 ? 6.316 -9.758 -21.609 1 98.19 104 SER B CA 1
ATOM 3144 C C . SER B 1 104 ? 5.176 -8.891 -22.125 1 98.19 104 SER B C 1
ATOM 3146 O O . SER B 1 104 ? 4.523 -8.18 -21.375 1 98.19 104 SER B O 1
ATOM 3148 N N . PRO B 1 105 ? 4.898 -8.938 -23.453 1 97.94 105 PRO B N 1
ATOM 3149 C CA . PRO B 1 105 ? 3.842 -8.086 -24 1 97.94 105 PRO B CA 1
ATOM 3150 C C . PRO B 1 105 ? 2.475 -8.367 -23.391 1 97.94 105 PRO B C 1
ATOM 3152 O O . PRO B 1 105 ? 1.731 -7.434 -23.062 1 97.94 105 PRO B O 1
ATOM 3155 N N . VAL B 1 106 ? 2.158 -9.625 -23.219 1 98.75 106 VAL B N 1
ATOM 3156 C CA . VAL B 1 106 ? 0.842 -9.969 -22.688 1 98.75 106 VAL B CA 1
ATOM 3157 C C . VAL B 1 106 ? 0.734 -9.516 -21.234 1 98.75 106 VAL B C 1
ATOM 3159 O O . VAL B 1 106 ? -0.316 -9.039 -20.797 1 98.75 106 VAL B O 1
ATOM 3162 N N . LEU B 1 107 ? 1.795 -9.68 -20.406 1 98.81 107 LEU B N 1
ATOM 3163 C CA . LEU B 1 107 ? 1.751 -9.203 -19.031 1 98.81 107 LEU B CA 1
ATOM 3164 C C . LEU B 1 107 ? 1.582 -7.691 -18.969 1 98.81 107 LEU B C 1
ATOM 3166 O O . LEU B 1 107 ? 0.852 -7.172 -18.125 1 98.81 107 LEU B O 1
ATOM 3170 N N . GLU B 1 108 ? 2.309 -7.016 -19.844 1 98.38 108 GLU B N 1
ATOM 3171 C CA . GLU B 1 108 ? 2.172 -5.562 -19.891 1 98.38 108 GLU B CA 1
ATOM 3172 C C . GLU B 1 108 ? 0.732 -5.152 -20.172 1 98.38 108 GLU B C 1
ATOM 3174 O O . GLU B 1 108 ? 0.189 -4.262 -19.516 1 98.38 108 GLU B O 1
ATOM 3179 N N . GLU B 1 109 ? 0.147 -5.766 -21.172 1 98.75 109 GLU B N 1
ATOM 3180 C CA . GLU B 1 109 ? -1.228 -5.445 -21.547 1 98.75 109 GLU B CA 1
ATOM 3181 C C . GLU B 1 109 ? -2.199 -5.785 -20.422 1 98.75 109 GLU B C 1
ATOM 3183 O O . GLU B 1 109 ? -3.139 -5.035 -20.156 1 98.75 109 GLU B O 1
ATOM 3188 N N . LEU B 1 110 ? -1.976 -6.922 -19.797 1 98.88 110 LEU B N 1
ATOM 3189 C CA . LEU B 1 110 ? -2.836 -7.324 -18.688 1 98.88 110 LEU B CA 1
ATOM 3190 C C . LEU B 1 110 ? -2.713 -6.352 -17.531 1 98.88 110 LEU B C 1
ATOM 3192 O O . LEU B 1 110 ? -3.721 -5.922 -16.953 1 98.88 110 LEU B O 1
ATOM 3196 N N . ARG B 1 111 ? -1.493 -5.988 -17.125 1 98.81 111 ARG B N 1
ATOM 3197 C CA . ARG B 1 111 ? -1.271 -5.035 -16.047 1 98.81 111 ARG B CA 1
ATOM 3198 C C . ARG B 1 111 ? -1.967 -3.709 -16.328 1 98.81 111 ARG B C 1
ATOM 3200 O O . ARG B 1 111 ? -2.646 -3.156 -15.461 1 98.81 111 ARG B O 1
ATOM 3207 N N . THR B 1 112 ? -1.815 -3.238 -17.547 1 98.5 112 THR B N 1
ATOM 3208 C CA . THR B 1 112 ? -2.406 -1.961 -17.938 1 98.5 112 THR B CA 1
ATOM 3209 C C . THR B 1 112 ? -3.93 -2.045 -17.922 1 98.5 112 THR B C 1
ATOM 3211 O O . THR B 1 112 ? -4.602 -1.176 -17.359 1 98.5 112 THR B O 1
ATOM 3214 N N . SER B 1 113 ? -4.453 -3.098 -18.484 1 98.75 113 SER B N 1
ATOM 3215 C CA . SER B 1 113 ? -5.895 -3.229 -18.672 1 98.75 113 SER B CA 1
ATOM 3216 C C . SER B 1 113 ? -6.605 -3.455 -17.344 1 98.75 113 SER B C 1
ATOM 3218 O O . SER B 1 113 ? -7.738 -3.002 -17.156 1 98.75 113 SER B O 1
ATOM 3220 N N . ILE B 1 114 ? -5.934 -4.152 -16.453 1 98.81 114 ILE B N 1
ATOM 3221 C CA . ILE B 1 114 ? -6.641 -4.609 -15.266 1 98.81 114 ILE B CA 1
ATOM 3222 C C . ILE B 1 114 ? -6.289 -3.711 -14.078 1 98.81 114 ILE B C 1
ATOM 3224 O O . ILE B 1 114 ? -7.152 -3.383 -13.266 1 98.81 114 ILE B O 1
ATOM 3228 N N . LEU B 1 115 ? -5.031 -3.246 -14.016 1 98.81 115 LEU B N 1
ATOM 3229 C CA . LEU B 1 115 ? -4.57 -2.746 -12.727 1 98.81 115 LEU B CA 1
ATOM 3230 C C . LEU B 1 115 ? -4.191 -1.272 -12.82 1 98.81 115 LEU B C 1
ATOM 3232 O O . LEU B 1 115 ? -4.074 -0.593 -11.797 1 98.81 115 LEU B O 1
ATOM 3236 N N . GLN B 1 116 ? -3.92 -0.768 -14.016 1 98.69 116 GLN B N 1
ATOM 3237 C CA . GLN B 1 116 ? -3.604 0.653 -14.109 1 98.69 116 GLN B CA 1
ATOM 3238 C C . GLN B 1 116 ? -4.809 1.513 -13.742 1 98.69 116 GLN B C 1
ATOM 3240 O O . GLN B 1 116 ? -5.93 1.238 -14.18 1 98.69 116 GLN B O 1
ATOM 3245 N N . GLU B 1 117 ? -4.582 2.453 -12.945 1 97.94 117 GLU B N 1
ATOM 3246 C CA . GLU B 1 117 ? -5.645 3.367 -12.531 1 97.94 117 GLU B CA 1
ATOM 3247 C C . GLU B 1 117 ? -5.461 4.746 -13.164 1 97.94 117 GLU B C 1
ATOM 3249 O O .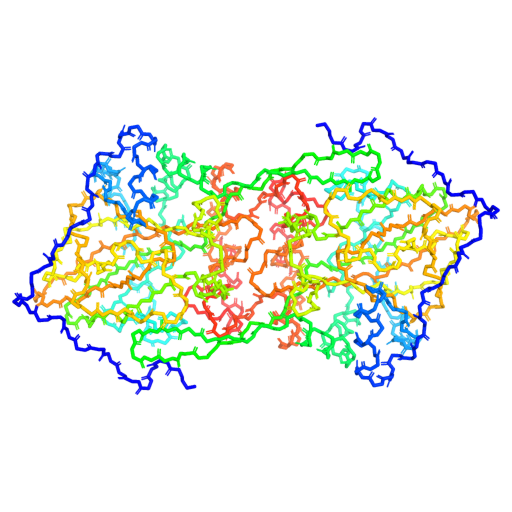 GLU B 1 117 ? -4.387 5.344 -13.055 1 97.94 117 GLU B O 1
ATOM 3254 N N . LYS B 1 118 ? -6.395 5.254 -13.844 1 97.44 118 LYS B N 1
ATOM 3255 C CA . LYS B 1 118 ? -6.492 6.625 -14.336 1 97.44 118 LYS B CA 1
ATOM 3256 C C . LYS B 1 118 ? -7.672 7.359 -13.695 1 97.44 118 LYS B C 1
ATOM 3258 O O . LYS B 1 118 ? -8.789 6.848 -13.68 1 97.44 118 LYS B O 1
ATOM 3263 N N . PHE B 1 119 ? -7.375 8.508 -13.125 1 96.5 119 PHE B N 1
ATOM 3264 C CA . PHE B 1 119 ? -8.438 9.219 -12.43 1 96.5 119 PHE B CA 1
ATOM 3265 C C . PHE B 1 119 ? -8.164 10.719 -12.414 1 96.5 119 PHE B C 1
ATOM 3267 O O . PHE B 1 119 ? -7.066 11.156 -12.773 1 96.5 119 PHE B O 1
ATOM 3274 N N . LYS B 1 120 ? -9.188 11.414 -12.125 1 95.69 120 LYS B N 1
ATOM 3275 C CA . LYS B 1 120 ? -9.133 12.867 -12.016 1 95.69 120 LYS B CA 1
ATOM 3276 C C . LYS B 1 120 ? -9.43 13.328 -10.594 1 95.69 120 LYS B C 1
ATOM 3278 O O . LYS B 1 120 ? -10.219 12.695 -9.883 1 95.69 120 LYS B O 1
ATOM 3283 N N . VAL B 1 121 ? -8.734 14.352 -10.203 1 95 121 VAL B N 1
ATOM 3284 C CA . VAL B 1 121 ? -9.039 14.945 -8.906 1 95 121 VAL B CA 1
ATOM 3285 C C . VAL B 1 121 ? -9.281 16.438 -9.07 1 95 121 VAL B C 1
ATOM 3287 O O . VAL B 1 121 ? -8.789 17.062 -10.023 1 95 121 VAL B O 1
ATOM 3290 N N . ILE B 1 122 ? -10.039 16.969 -8.156 1 94.19 122 ILE B N 1
ATOM 3291 C CA . ILE B 1 122 ? -10.398 18.375 -8.172 1 94.19 122 ILE B CA 1
ATOM 3292 C C . ILE B 1 122 ? -9.547 19.141 -7.148 1 94.19 122 ILE B C 1
ATOM 3294 O O . ILE B 1 122 ? -9.438 18.719 -5.992 1 94.19 122 ILE B O 1
ATOM 3298 N N . ARG B 1 123 ? -8.93 20.172 -7.531 1 94.19 123 ARG B N 1
ATOM 3299 C CA . ARG B 1 123 ? -8.266 21.188 -6.723 1 94.19 123 ARG B CA 1
ATOM 3300 C C . ARG B 1 123 ? -8.812 22.578 -7.027 1 94.19 123 ARG B C 1
ATOM 3302 O O . ARG B 1 123 ? -8.219 23.328 -7.801 1 94.19 123 ARG B O 1
ATOM 3309 N N . GLU B 1 124 ? -9.883 22.828 -6.301 1 94.38 124 GLU B N 1
ATOM 3310 C CA . GLU B 1 124 ? -10.672 24.031 -6.586 1 94.38 124 GLU B CA 1
ATOM 3311 C C . GLU B 1 124 ? -11.055 24.094 -8.062 1 94.38 124 GLU B C 1
ATOM 3313 O O . GLU B 1 124 ? -11.789 23.234 -8.555 1 94.38 124 GLU B O 1
ATOM 3318 N N . GLU B 1 125 ? -10.422 25.031 -8.859 1 92.69 125 GLU B N 1
ATOM 3319 C CA . GLU B 1 125 ? -10.836 25.234 -10.25 1 92.69 125 GLU B CA 1
ATOM 3320 C C . GLU B 1 125 ? -10.07 24.328 -11.195 1 92.69 125 GLU B C 1
ATOM 3322 O O . GLU B 1 125 ? -10.336 24.312 -12.398 1 92.69 125 GLU B O 1
ATOM 3327 N N . ILE B 1 126 ? -9.188 23.625 -10.742 1 94.31 126 ILE B N 1
ATOM 3328 C CA . ILE B 1 126 ? -8.328 22.797 -11.57 1 94.31 126 ILE B CA 1
ATOM 3329 C C . ILE B 1 126 ? -8.758 21.328 -11.461 1 94.31 126 ILE B C 1
ATOM 3331 O O . ILE B 1 126 ? -9.055 20.844 -10.367 1 94.31 126 ILE B O 1
ATOM 3335 N N . VAL B 1 127 ? -8.836 20.703 -12.57 1 94.62 127 VAL B N 1
ATOM 3336 C CA . VAL B 1 127 ? -9 19.25 -12.625 1 94.62 127 VAL B CA 1
ATOM 3337 C C . VAL B 1 127 ? -7.688 18.609 -13.055 1 94.62 127 VAL B C 1
ATOM 3339 O O . VAL B 1 127 ? -7.188 18.859 -14.148 1 94.62 127 VAL B O 1
ATOM 3342 N N . GLU B 1 128 ? -7.117 17.859 -12.172 1 93.94 128 GLU B N 1
ATOM 3343 C CA . GLU B 1 128 ? -5.832 17.203 -12.422 1 93.94 128 GLU B CA 1
ATOM 3344 C C . GLU B 1 128 ? -6.02 15.742 -12.797 1 93.94 128 GLU B C 1
ATOM 3346 O O . GLU B 1 128 ? -6.746 15.008 -12.117 1 93.94 128 GLU B O 1
ATOM 3351 N N . GLU B 1 129 ? -5.383 15.289 -13.875 1 96.31 129 GLU B N 1
ATOM 3352 C CA . GLU B 1 129 ? -5.398 13.891 -14.297 1 96.31 129 GLU B CA 1
ATOM 3353 C C . GLU B 1 129 ? -4.223 13.125 -13.703 1 96.31 129 GLU B C 1
ATOM 3355 O O . GLU B 1 129 ? -3.104 13.641 -13.641 1 96.31 129 GLU B O 1
ATOM 3360 N N . ASN B 1 130 ? -4.52 11.969 -13.234 1 97.44 130 ASN B N 1
ATOM 3361 C CA . ASN B 1 130 ?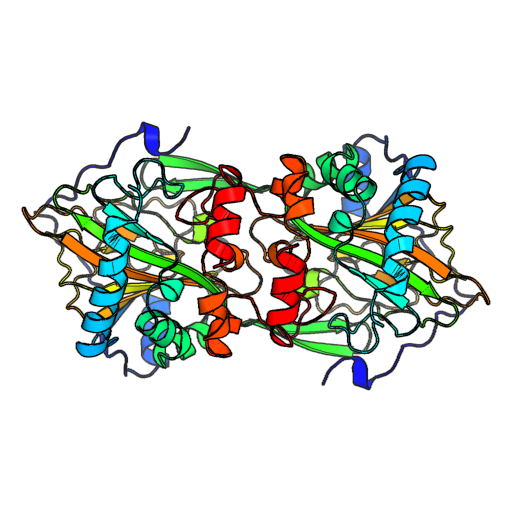 -3.48 11.148 -12.617 1 97.44 130 ASN B CA 1
ATOM 3362 C C . ASN B 1 130 ? -3.525 9.711 -13.133 1 97.44 130 ASN B C 1
ATOM 3364 O O . ASN B 1 130 ? -4.57 9.242 -13.586 1 97.44 130 ASN B O 1
ATOM 3368 N N . THR B 1 131 ? -2.393 9.086 -13.156 1 98.31 131 THR B N 1
ATOM 3369 C CA . THR B 1 131 ? -2.236 7.672 -13.484 1 98.31 131 THR B CA 1
ATOM 3370 C C . THR B 1 131 ? -1.36 6.973 -12.445 1 98.31 131 THR B C 1
ATOM 3372 O O . THR B 1 131 ? -0.313 7.492 -12.062 1 98.31 131 THR B O 1
ATOM 3375 N N . ILE B 1 132 ? -1.793 5.832 -11.93 1 98.69 132 ILE B N 1
ATOM 3376 C CA . ILE B 1 132 ? -0.999 4.969 -11.062 1 98.69 132 ILE B CA 1
ATOM 3377 C C . ILE B 1 132 ? -0.803 3.609 -11.727 1 98.69 132 ILE B C 1
ATOM 3379 O O . ILE B 1 132 ? -1.771 2.883 -11.969 1 98.69 132 ILE B O 1
ATOM 3383 N N . ASP B 1 133 ? 0.407 3.293 -12.023 1 98.56 133 ASP B N 1
ATOM 3384 C CA . ASP B 1 133 ? 0.749 2.012 -12.641 1 98.56 133 ASP B CA 1
ATOM 3385 C C . ASP B 1 133 ? 0.852 0.911 -11.586 1 98.56 133 ASP B C 1
ATOM 3387 O O . ASP B 1 133 ? 1.08 1.19 -10.406 1 98.56 133 ASP B O 1
ATOM 3391 N N . PRO B 1 134 ? 0.69 -0.35 -12.008 1 98.69 134 PRO B N 1
ATOM 3392 C CA . PRO B 1 134 ? 0.757 -1.478 -11.07 1 98.69 134 PRO B CA 1
ATOM 3393 C C . PRO B 1 134 ? 2.168 -1.727 -10.547 1 98.69 134 PRO B C 1
ATOM 3395 O O . PRO B 1 134 ? 3.135 -1.175 -11.078 1 98.69 134 PRO B O 1
ATOM 3398 N N . LEU B 1 135 ? 2.205 -2.527 -9.523 1 98.94 135 LEU B N 1
ATOM 3399 C CA . LEU B 1 135 ? 3.455 -2.984 -8.922 1 98.94 135 LEU B CA 1
ATOM 3400 C C . LEU B 1 135 ? 3.551 -4.508 -8.969 1 98.94 135 LEU B C 1
ATOM 3402 O O . LEU B 1 135 ? 2.543 -5.191 -9.156 1 98.94 135 LEU B O 1
ATOM 3406 N N . LEU B 1 136 ? 4.758 -4.992 -8.883 1 98.94 136 LEU B N 1
ATOM 3407 C CA . LEU B 1 136 ? 4.992 -6.391 -8.547 1 98.94 136 LEU B CA 1
ATOM 3408 C C . LEU B 1 136 ? 4.82 -6.629 -7.051 1 98.94 136 LEU B C 1
ATOM 3410 O O . LEU B 1 136 ? 5.586 -6.098 -6.242 1 98.94 136 LEU B O 1
ATOM 3414 N N . SER B 1 137 ? 3.846 -7.367 -6.715 1 98.88 137 SER B N 1
ATOM 3415 C CA . SER B 1 137 ? 3.543 -7.602 -5.305 1 98.88 137 SER B CA 1
ATOM 3416 C C . SER B 1 137 ? 4.5 -8.617 -4.695 1 98.88 137 SER B C 1
ATOM 3418 O O . SER B 1 137 ? 4.977 -8.43 -3.572 1 98.88 137 SER B O 1
ATOM 3420 N N . ILE B 1 138 ? 4.746 -9.727 -5.387 1 98.69 138 ILE B N 1
ATOM 3421 C CA . ILE B 1 138 ? 5.625 -10.789 -4.918 1 98.69 138 ILE B CA 1
ATOM 3422 C C . ILE B 1 138 ? 6.078 -11.641 -6.098 1 98.69 138 ILE B C 1
ATOM 3424 O O . ILE B 1 138 ? 5.332 -11.836 -7.059 1 98.69 138 ILE B O 1
ATOM 3428 N N . SER B 1 139 ? 7.301 -12.023 -6.148 1 98.75 139 SER B N 1
ATOM 3429 C CA . SER B 1 139 ? 7.855 -13 -7.078 1 98.75 139 SER B CA 1
ATOM 3430 C C . SER B 1 139 ? 8.492 -14.172 -6.336 1 98.75 139 SER B C 1
ATOM 3432 O O . SER B 1 139 ? 9.258 -13.969 -5.395 1 98.75 139 SER B O 1
ATOM 3434 N N . ILE B 1 140 ? 8.18 -15.383 -6.754 1 97.94 140 ILE B N 1
ATOM 3435 C CA . ILE B 1 140 ? 8.547 -16.547 -5.953 1 97.94 140 ILE B CA 1
ATOM 3436 C C . ILE B 1 140 ? 8.57 -17.797 -6.832 1 97.94 140 ILE B C 1
ATOM 3438 O O . ILE B 1 140 ? 7.781 -17.906 -7.773 1 97.94 140 ILE B O 1
ATOM 3442 N N . THR B 1 141 ? 9.461 -18.656 -6.594 1 97.69 141 THR B N 1
ATOM 3443 C CA . THR B 1 141 ? 9.438 -19.984 -7.203 1 97.69 141 THR B CA 1
ATOM 3444 C C . THR B 1 141 ? 9.055 -21.047 -6.176 1 97.69 141 THR B C 1
ATOM 3446 O O . THR B 1 141 ? 9.578 -21.047 -5.055 1 97.69 141 THR B O 1
ATOM 3449 N N . PHE B 1 142 ? 8.219 -21.922 -6.574 1 96.56 142 PHE B N 1
ATOM 3450 C CA . PHE B 1 142 ? 7.836 -23.062 -5.75 1 96.56 142 PHE B CA 1
ATOM 3451 C C . PHE B 1 142 ? 8.422 -24.359 -6.305 1 96.56 142 PHE B C 1
ATOM 3453 O O . PHE B 1 142 ? 8.234 -24.672 -7.48 1 96.56 142 PHE B O 1
ATOM 3460 N N . TYR B 1 143 ? 9.18 -25.016 -5.457 1 95.75 143 TYR B N 1
ATOM 3461 C CA . TYR B 1 143 ? 9.555 -26.406 -5.672 1 95.75 143 TYR B CA 1
ATOM 3462 C C . TYR B 1 143 ? 8.703 -27.344 -4.812 1 95.75 143 TYR B C 1
ATOM 3464 O O . TYR B 1 143 ? 8.961 -27.516 -3.619 1 95.75 143 TYR B O 1
ATOM 3472 N N . ILE B 1 144 ? 7.727 -27.891 -5.441 1 95.75 144 ILE B N 1
ATOM 3473 C CA . ILE B 1 144 ? 6.777 -28.703 -4.699 1 95.75 144 ILE B CA 1
ATOM 3474 C C . ILE B 1 144 ? 7.156 -30.188 -4.84 1 95.75 144 ILE B C 1
ATOM 3476 O O . ILE B 1 144 ? 6.98 -30.766 -5.91 1 95.75 144 ILE B O 1
ATOM 3480 N N . GLY B 1 145 ? 7.586 -30.766 -3.785 1 95.44 145 GLY B N 1
ATOM 3481 C CA . GLY B 1 145 ? 8.102 -32.125 -3.809 1 95.44 145 GLY B CA 1
ATOM 3482 C C . GLY B 1 145 ? 7.039 -33.156 -3.539 1 95.44 145 GLY B C 1
ATOM 3483 O O . GLY B 1 145 ? 5.895 -32.844 -3.23 1 95.44 145 GLY B O 1
ATOM 3484 N N . HIS B 1 146 ? 7.535 -34.406 -3.684 1 96 146 HIS B N 1
ATOM 3485 C CA . HIS B 1 146 ? 6.668 -35.531 -3.422 1 96 146 HIS B CA 1
ATOM 3486 C C . HIS B 1 146 ? 6.109 -35.5 -2.004 1 96 146 HIS B C 1
ATOM 3488 O O . HIS B 1 146 ? 6.84 -35.219 -1.052 1 96 146 HIS B O 1
ATOM 3494 N N . GLY B 1 147 ? 4.777 -35.75 -1.914 1 95.56 147 GLY B N 1
ATOM 3495 C CA . GLY B 1 147 ? 4.141 -35.812 -0.607 1 95.56 147 GLY B CA 1
ATOM 3496 C C . GLY B 1 147 ? 3.568 -34.5 -0.145 1 95.56 147 GLY B C 1
ATOM 3497 O O . GLY B 1 147 ? 2.809 -34.438 0.825 1 95.56 147 GLY B O 1
ATOM 3498 N N . ALA B 1 148 ? 3.965 -33.406 -0.783 1 95.56 148 ALA B N 1
ATOM 3499 C CA . ALA B 1 148 ? 3.391 -32.125 -0.404 1 95.56 148 ALA B CA 1
ATOM 3500 C C . ALA B 1 148 ? 1.867 -32.188 -0.389 1 95.56 148 ALA B C 1
ATOM 3502 O O . ALA B 1 148 ? 1.245 -32.562 -1.386 1 95.56 148 ALA B O 1
ATOM 3503 N N . PRO B 1 149 ? 1.284 -31.922 0.745 1 95.62 149 PRO B N 1
ATOM 3504 C CA . PRO B 1 149 ? -0.179 -31.875 0.768 1 95.62 149 PRO B CA 1
ATOM 3505 C C . PRO B 1 149 ? -0.751 -30.734 -0.073 1 95.62 149 PRO B C 1
ATOM 3507 O O . PRO B 1 149 ? -0.03 -29.797 -0.418 1 95.62 149 PRO B O 1
ATOM 3510 N N . ARG B 1 150 ? -2.023 -30.953 -0.453 1 96.25 150 ARG B N 1
ATOM 3511 C CA . ARG B 1 150 ? -2.662 -29.812 -1.126 1 96.25 150 ARG B CA 1
ATOM 3512 C C . ARG B 1 150 ? -2.855 -28.656 -0.168 1 96.25 150 ARG B C 1
ATOM 3514 O O . ARG B 1 150 ? -2.934 -28.844 1.047 1 96.25 150 ARG B O 1
ATOM 3521 N N . GLN B 1 151 ? -2.912 -27.438 -0.717 1 95.75 151 GLN B N 1
ATOM 3522 C CA . GLN B 1 151 ? -3.295 -26.25 0.031 1 95.75 151 GLN B CA 1
ATOM 3523 C C . GLN B 1 151 ? -4.809 -26.172 0.201 1 95.75 151 GLN B C 1
ATOM 3525 O O . GLN B 1 151 ? -5.562 -26.625 -0.664 1 95.75 151 GLN B O 1
ATOM 3530 N N . ARG B 1 152 ? -5.258 -25.625 1.327 1 96.25 152 ARG B N 1
ATOM 3531 C CA . ARG B 1 152 ? -6.652 -25.203 1.388 1 96.25 152 ARG B CA 1
ATOM 3532 C C . ARG B 1 152 ? -6.945 -24.125 0.352 1 96.25 152 ARG B C 1
ATOM 3534 O O . ARG B 1 152 ? -6.129 -23.219 0.14 1 96.25 152 ARG B O 1
ATOM 3541 N N . LEU B 1 153 ? -8.172 -24.281 -0.242 1 97.69 153 LEU B N 1
ATOM 3542 C CA . LEU B 1 153 ? -8.586 -23.266 -1.207 1 97.69 153 LEU B CA 1
ATOM 3543 C C . LEU B 1 153 ? -8.672 -21.891 -0.549 1 97.69 153 LEU B C 1
ATOM 3545 O O . LEU B 1 153 ? -9.242 -21.75 0.536 1 97.69 153 LEU B O 1
ATOM 3549 N N . HIS B 1 154 ? -8.039 -20.922 -1.176 1 97.12 154 HIS B N 1
ATOM 3550 C CA . HIS B 1 154 ? -7.941 -19.578 -0.616 1 97.12 154 HIS B CA 1
ATOM 3551 C C . HIS B 1 154 ? -7.945 -18.516 -1.716 1 97.12 154 HIS B C 1
ATOM 3553 O O . HIS B 1 154 ? -7.812 -18.844 -2.896 1 97.12 154 HIS B O 1
ATOM 3559 N N . ARG B 1 155 ? -8.242 -17.281 -1.38 1 97.81 155 ARG B N 1
ATOM 3560 C CA . ARG B 1 155 ? -8.094 -16.094 -2.23 1 97.81 155 ARG B CA 1
ATOM 3561 C C . ARG B 1 155 ? -6.848 -15.305 -1.854 1 97.81 155 ARG B C 1
ATOM 3563 O O . ARG B 1 155 ? -6.598 -15.062 -0.672 1 97.81 155 ARG B O 1
ATOM 3570 N N . ASP B 1 156 ? -6.09 -14.969 -2.848 1 97.88 156 ASP B N 1
ATOM 3571 C CA . ASP B 1 156 ? -4.852 -14.242 -2.574 1 97.88 156 ASP B CA 1
ATOM 3572 C C . ASP B 1 156 ? -5.141 -12.828 -2.088 1 97.88 156 ASP B C 1
ATOM 3574 O O . ASP B 1 156 ? -4.371 -12.266 -1.306 1 97.88 156 ASP B O 1
ATOM 3578 N N . ASP B 1 157 ? -6.25 -12.188 -2.549 1 98.19 157 ASP B N 1
ATOM 3579 C CA . ASP B 1 157 ? -6.484 -10.789 -2.191 1 98.19 157 ASP B CA 1
ATOM 3580 C C . ASP B 1 157 ? -6.992 -10.664 -0.756 1 98.19 157 ASP B C 1
ATOM 3582 O O . ASP B 1 157 ? -7.203 -9.562 -0.261 1 98.19 157 ASP B O 1
ATOM 3586 N N . ASN B 1 158 ? -7.105 -11.859 -0.045 1 96.69 158 ASN B N 1
ATOM 3587 C CA . ASN B 1 158 ? -7.391 -11.867 1.387 1 96.69 158 ASN B CA 1
ATOM 3588 C C . ASN B 1 158 ? -6.266 -11.211 2.182 1 96.69 158 ASN B C 1
ATOM 3590 O O . ASN B 1 158 ? -6.504 -10.648 3.256 1 96.69 158 ASN B O 1
ATOM 3594 N N . VAL B 1 159 ? -5.07 -11.281 1.664 1 97.56 159 VAL B N 1
ATOM 3595 C CA . VAL B 1 159 ? -3.924 -10.75 2.4 1 97.56 159 VAL B CA 1
ATOM 3596 C C . VAL B 1 159 ? -4.098 -9.25 2.621 1 97.56 159 VAL B C 1
ATOM 3598 O O . VAL B 1 159 ? -3.533 -8.688 3.561 1 97.56 159 VAL B O 1
ATOM 3601 N N . HIS B 1 160 ? -4.965 -8.57 1.818 1 98.38 160 HIS B N 1
ATOM 3602 C CA . HIS B 1 160 ? -5.188 -7.133 1.902 1 98.38 160 HIS B CA 1
ATOM 3603 C C . HIS B 1 160 ? -6.527 -6.82 2.559 1 98.38 160 HIS B C 1
ATOM 3605 O O . HIS B 1 160 ? -6.898 -5.652 2.689 1 98.38 160 HIS B O 1
ATOM 3611 N N . GLY B 1 161 ? -7.262 -7.844 2.92 1 97 161 GLY B N 1
ATOM 3612 C CA . GLY B 1 161 ? -8.578 -7.641 3.506 1 97 161 GLY B CA 1
ATOM 3613 C C . GLY B 1 161 ? -9.617 -7.195 2.498 1 97 161 GLY B C 1
ATOM 3614 O O . GLY B 1 161 ? -10.57 -6.492 2.848 1 97 161 GLY B O 1
ATOM 3615 N N . ILE B 1 162 ? -9.422 -7.492 1.212 1 96.94 162 ILE B N 1
ATOM 3616 C CA . ILE B 1 162 ? -10.375 -7.129 0.17 1 96.94 162 ILE B CA 1
ATOM 3617 C C . ILE B 1 162 ? -11.711 -7.828 0.421 1 96.94 162 ILE B C 1
ATOM 3619 O O . ILE B 1 162 ? -11.742 -9.031 0.695 1 96.94 162 ILE B O 1
ATOM 3623 N N . ARG B 1 163 ? -12.758 -7.105 0.313 1 92.94 163 ARG B N 1
ATOM 3624 C CA . ARG B 1 163 ? -14.102 -7.648 0.519 1 92.94 163 ARG B CA 1
ATOM 3625 C C . ARG B 1 163 ? -14.828 -7.828 -0.809 1 92.94 163 ARG B C 1
ATOM 3627 O O . ARG B 1 163 ? -14.609 -7.062 -1.75 1 92.94 163 ARG B O 1
ATOM 3634 N N . HIS B 1 164 ? -15.633 -8.859 -0.79 1 93.19 164 HIS B N 1
ATOM 3635 C CA . HIS B 1 164 ? -16.406 -9.195 -1.978 1 93.19 164 HIS B CA 1
ATOM 3636 C C . HIS B 1 164 ? -17.906 -9.25 -1.665 1 93.19 164 HIS B C 1
ATOM 3638 O O . HIS B 1 164 ? -18.297 -9.641 -0.563 1 93.19 164 HIS B O 1
ATOM 3644 N N . GLY B 1 165 ? -18.953 -9.047 -2.701 1 80.62 165 GLY B N 1
ATOM 3645 C CA . GLY B 1 165 ? -20.391 -9.242 -2.574 1 80.62 165 GLY B CA 1
ATOM 3646 C C . GLY B 1 165 ? -21.188 -7.949 -2.666 1 80.62 165 GLY B C 1
ATOM 3647 O O . GLY B 1 165 ? -22.422 -7.973 -2.697 1 80.62 165 GLY B O 1
ATOM 3648 N N . GLY B 1 166 ? -20.609 -6.816 -2.604 1 68.56 166 GLY B N 1
ATOM 3649 C CA . GLY B 1 166 ? -21.406 -5.598 -2.711 1 68.56 166 GLY B CA 1
ATOM 3650 C C . GLY B 1 166 ? -21.859 -5.305 -4.129 1 68.56 166 GLY B C 1
ATOM 3651 O O . GLY B 1 166 ? -23 -5.602 -4.492 1 68.56 166 GLY B O 1
ATOM 3652 N N . GLU B 1 167 ? -21.094 -5.004 -4.918 1 74 167 GLU B N 1
ATOM 3653 C CA . GLU B 1 167 ? -21.375 -4.582 -6.285 1 74 167 GLU B CA 1
ATOM 3654 C C . GLU B 1 167 ? -21.078 -5.703 -7.277 1 74 167 GLU B C 1
ATOM 3656 O O . GLU B 1 167 ? -20.453 -6.707 -6.922 1 74 167 GLU B O 1
ATOM 3661 N N . SER B 1 168 ? -21.75 -5.625 -8.445 1 89.06 168 SER B N 1
ATOM 3662 C CA . SER B 1 168 ? -21.406 -6.531 -9.539 1 89.06 168 SER B CA 1
ATOM 3663 C C . SER B 1 168 ? -19.906 -6.52 -9.812 1 89.06 168 SER B C 1
ATOM 3665 O O . SER B 1 168 ? -19.25 -5.492 -9.633 1 89.06 168 SER B O 1
ATOM 3667 N N . PHE B 1 169 ? -19.484 -7.617 -10.156 1 93.5 169 PHE B N 1
ATOM 3668 C CA . PHE B 1 169 ? -18.062 -7.746 -10.422 1 93.5 169 PHE B CA 1
ATOM 3669 C C . PHE B 1 169 ? -17.641 -6.812 -11.547 1 93.5 169 PHE B C 1
ATOM 3671 O O . PHE B 1 169 ? -18.328 -6.688 -12.555 1 93.5 169 PHE B O 1
ATOM 3678 N N . ASP B 1 170 ? -16.531 -6.152 -11.391 1 94.75 170 ASP B N 1
ATOM 3679 C CA . ASP B 1 170 ? -15.867 -5.289 -12.359 1 94.75 170 ASP B CA 1
ATOM 3680 C C . ASP B 1 170 ? -14.375 -5.598 -12.43 1 94.75 170 ASP B C 1
ATOM 3682 O O . ASP B 1 170 ? -13.641 -5.383 -11.461 1 94.75 170 ASP B O 1
ATOM 3686 N N . LEU B 1 171 ? -13.914 -6.117 -13.617 1 97.06 171 LEU B N 1
ATOM 3687 C CA . LEU B 1 171 ? -12.516 -6.504 -13.812 1 97.06 171 LEU B CA 1
ATOM 3688 C C . LEU B 1 171 ? -11.578 -5.332 -13.539 1 97.06 171 LEU B C 1
ATOM 3690 O O . LEU B 1 171 ? -10.477 -5.523 -13.031 1 97.06 171 LEU B O 1
ATOM 3694 N N . LYS B 1 172 ? -12.078 -4.148 -13.758 1 94.88 172 LYS B N 1
ATOM 3695 C CA . LYS B 1 172 ? -11.273 -2.945 -13.578 1 94.88 172 LYS B CA 1
ATOM 3696 C C . LYS B 1 172 ? -11.102 -2.615 -12.094 1 94.88 172 LYS B C 1
ATOM 3698 O O . LYS B 1 172 ? -10.312 -1.736 -11.734 1 94.88 172 LYS B O 1
ATOM 3703 N N . LYS B 1 173 ? -11.781 -3.359 -11.281 1 94.38 173 LYS B N 1
ATOM 3704 C CA . LYS B 1 173 ? -11.672 -3.133 -9.844 1 94.38 173 LYS B CA 1
ATOM 3705 C C . LYS B 1 173 ? -10.898 -4.258 -9.164 1 94.38 173 LYS B C 1
ATOM 3707 O O . LYS B 1 173 ? -10.781 -4.285 -7.938 1 94.38 173 LYS B O 1
ATOM 3712 N N . ALA B 1 174 ? -10.398 -5.234 -9.961 1 97.94 174 ALA B N 1
ATOM 3713 C CA . ALA B 1 174 ? -9.562 -6.281 -9.383 1 97.94 174 ALA B CA 1
ATOM 3714 C C . ALA B 1 174 ? -8.344 -5.688 -8.688 1 97.94 174 ALA B C 1
ATOM 3716 O O . ALA B 1 174 ? -7.715 -4.762 -9.203 1 97.94 174 ALA B O 1
ATOM 3717 N N . SER B 1 175 ? -8.016 -6.199 -7.512 1 98.19 175 SER B N 1
ATOM 3718 C CA . SER B 1 175 ? -6.91 -5.648 -6.742 1 98.19 175 SER B CA 1
ATOM 3719 C C . SER B 1 175 ? -5.57 -6.211 -7.215 1 98.19 175 SER B C 1
ATOM 3721 O O . SER B 1 175 ? -4.539 -5.543 -7.109 1 98.19 175 SER B O 1
ATOM 3723 N N . GLN B 1 176 ? -5.586 -7.449 -7.617 1 98.81 176 GLN B N 1
ATOM 3724 C CA . GLN B 1 176 ? -4.371 -8.211 -7.887 1 98.81 176 GLN B CA 1
ATOM 3725 C C . GLN B 1 176 ? -4.652 -9.383 -8.828 1 98.81 176 GLN B C 1
ATOM 3727 O O . GLN B 1 176 ? -5.758 -9.922 -8.836 1 98.81 176 GLN B O 1
ATOM 3732 N N . PHE B 1 177 ? -3.67 -9.727 -9.641 1 98.94 177 PHE B N 1
ATOM 3733 C CA . PHE B 1 177 ? -3.729 -11 -10.344 1 98.94 177 PHE B CA 1
ATOM 3734 C C . PHE B 1 177 ? -2.379 -11.703 -10.297 1 98.94 177 PHE B C 1
ATOM 3736 O O . PHE B 1 177 ? -1.346 -11.062 -10.086 1 98.94 177 PHE B O 1
ATOM 3743 N N . GLY B 1 178 ? -2.434 -12.977 -10.398 1 98.88 178 GLY B N 1
ATOM 3744 C CA . GLY B 1 178 ? -1.232 -13.797 -10.391 1 98.88 178 GLY B CA 1
ATOM 3745 C C . GLY B 1 178 ? -0.913 -14.398 -11.75 1 98.88 178 GLY B C 1
ATOM 3746 O O . GLY B 1 178 ? -1.8 -14.547 -12.586 1 98.88 178 GLY B O 1
ATOM 3747 N N . CYS B 1 179 ? 0.304 -14.625 -11.93 1 98.94 179 CYS B N 1
ATOM 3748 C CA . CYS B 1 179 ? 0.872 -15.359 -13.055 1 98.94 179 CYS B CA 1
ATOM 3749 C C . CYS B 1 179 ? 1.748 -16.5 -12.57 1 98.94 179 CYS B C 1
ATOM 3751 O O . CYS B 1 179 ? 2.838 -16.281 -12.039 1 98.94 179 CYS B O 1
ATOM 3753 N N . LEU B 1 180 ? 1.282 -17.719 -12.719 1 98.94 180 LEU B N 1
ATOM 3754 C CA . LEU B 1 180 ? 2.051 -18.906 -12.367 1 98.94 180 LEU B CA 1
ATOM 3755 C C . LEU B 1 180 ? 2.59 -19.594 -13.617 1 98.94 180 LEU B C 1
ATOM 3757 O O . LEU B 1 180 ? 1.828 -20.188 -14.383 1 98.94 180 LEU B O 1
ATOM 3761 N N . ILE B 1 181 ? 3.834 -19.484 -13.789 1 98.94 181 ILE B N 1
ATOM 3762 C CA . ILE B 1 181 ? 4.496 -20.047 -14.961 1 98.94 181 ILE B CA 1
ATOM 3763 C C . ILE B 1 181 ? 4.984 -21.453 -14.648 1 98.94 181 ILE B C 1
ATOM 3765 O O . ILE B 1 181 ? 5.715 -21.672 -13.68 1 98.94 181 ILE B O 1
ATOM 3769 N N . ALA B 1 182 ? 4.625 -22.375 -15.539 1 98.81 182 ALA B N 1
ATOM 3770 C CA . ALA B 1 182 ? 5.039 -23.766 -15.336 1 98.81 182 ALA B CA 1
ATOM 3771 C C . ALA B 1 182 ? 6.52 -23.938 -15.656 1 98.81 182 ALA B C 1
ATOM 3773 O O . ALA B 1 182 ? 6.93 -23.828 -16.812 1 98.81 182 ALA B O 1
ATOM 3774 N N . GLY B 1 183 ? 7.289 -24.219 -14.672 1 98 183 GLY B N 1
ATOM 3775 C CA . GLY B 1 183 ? 8.688 -24.578 -14.852 1 98 183 GLY B CA 1
ATOM 3776 C C . GLY B 1 183 ? 8.898 -26.047 -15.172 1 98 183 GLY B C 1
ATOM 3777 O O . GLY B 1 183 ? 9.953 -26.438 -15.68 1 98 183 GLY B O 1
ATOM 3778 N N . SER B 1 184 ? 8.023 -26.844 -14.859 1 97.69 184 SER B N 1
ATOM 3779 C CA . SER B 1 184 ? 7.883 -28.25 -15.227 1 97.69 184 SER B CA 1
ATOM 3780 C C . SER B 1 184 ? 6.457 -28.578 -15.648 1 97.69 184 SER B C 1
ATOM 3782 O O . SER B 1 184 ? 5.555 -27.75 -15.492 1 97.69 184 SER B O 1
ATOM 3784 N N . ARG B 1 185 ? 6.332 -29.812 -16.25 1 98.25 185 ARG B N 1
ATOM 3785 C CA . ARG B 1 185 ? 4.969 -30.219 -16.562 1 98.25 185 ARG B CA 1
ATOM 3786 C C . ARG B 1 185 ? 4.121 -30.328 -15.305 1 98.25 185 ARG B C 1
ATOM 3788 O O . ARG B 1 185 ? 4.551 -30.922 -14.312 1 98.25 185 ARG B O 1
ATOM 3795 N N . THR B 1 186 ? 2.971 -29.672 -15.281 1 98.69 186 THR B N 1
ATOM 3796 C CA . THR B 1 186 ? 2.059 -29.766 -14.148 1 98.69 186 THR B CA 1
ATOM 3797 C C . THR B 1 186 ? 0.864 -30.656 -14.492 1 98.69 186 THR B C 1
ATOM 3799 O O . THR B 1 186 ? 0.253 -30.5 -15.547 1 98.69 186 THR B O 1
ATOM 3802 N N . THR B 1 187 ? 0.596 -31.547 -13.672 1 98.06 187 THR B N 1
ATOM 3803 C CA . THR B 1 187 ? -0.534 -32.469 -13.789 1 98.06 187 THR B CA 1
ATOM 3804 C C . THR B 1 187 ? -1.273 -32.594 -12.453 1 98.06 187 THR B C 1
ATOM 3806 O O . THR B 1 187 ? -0.732 -32.219 -11.406 1 98.06 187 THR B O 1
ATOM 3809 N N . ARG B 1 188 ? -2.488 -33.031 -12.555 1 97.56 188 ARG B N 1
ATOM 3810 C CA . ARG B 1 188 ? -3.234 -33.25 -11.32 1 97.56 188 ARG B CA 1
ATOM 3811 C C . ARG B 1 188 ? -2.438 -34.125 -10.359 1 97.56 188 ARG B C 1
ATOM 3813 O O . ARG B 1 188 ? -2.404 -33.844 -9.156 1 97.56 188 ARG B O 1
ATOM 3820 N N . GLN B 1 189 ? -1.73 -35.125 -10.844 1 97.56 189 GLN B N 1
ATOM 3821 C CA . GLN B 1 189 ? -1.035 -36.125 -10.023 1 97.56 189 GLN B CA 1
ATOM 3822 C C . GLN B 1 189 ? 0.159 -35.5 -9.305 1 97.56 189 GLN B C 1
ATOM 3824 O O . GLN B 1 189 ? 0.483 -35.875 -8.18 1 97.56 189 GLN B O 1
ATOM 3829 N N . ASN B 1 190 ? 0.777 -34.531 -10 1 97.69 190 ASN B N 1
ATOM 3830 C CA . ASN B 1 190 ? 1.934 -33.938 -9.328 1 97.69 190 ASN B CA 1
ATOM 3831 C C . ASN B 1 190 ? 1.582 -32.625 -8.648 1 97.69 190 ASN B C 1
ATOM 3833 O O . ASN B 1 190 ? 2.471 -31.844 -8.297 1 97.69 190 ASN B O 1
ATOM 3837 N N . GLY B 1 191 ? 0.307 -32.344 -8.523 1 97.38 191 GLY B N 1
ATOM 3838 C CA . GLY B 1 191 ? -0.124 -31.25 -7.66 1 97.38 191 GLY B CA 1
ATOM 3839 C C . GLY B 1 191 ? -0.392 -29.969 -8.414 1 97.38 191 GLY B C 1
ATOM 3840 O O . GLY B 1 191 ? -0.153 -28.875 -7.887 1 97.38 191 GLY B O 1
ATOM 3841 N N . ALA B 1 192 ? -0.857 -30.047 -9.641 1 98.44 192 ALA B N 1
ATOM 3842 C CA . ALA B 1 192 ? -1.232 -28.844 -10.383 1 98.44 192 ALA B CA 1
ATOM 3843 C C . ALA B 1 192 ? -2.158 -27.953 -9.562 1 98.44 192 ALA B C 1
ATOM 3845 O O . ALA B 1 192 ? -2.943 -28.453 -8.75 1 98.44 192 ALA B O 1
ATOM 3846 N N . THR B 1 193 ? -2.051 -26.625 -9.758 1 98.69 193 THR B N 1
ATOM 3847 C CA . THR B 1 193 ? -2.887 -25.672 -9.039 1 98.69 193 THR B CA 1
ATOM 3848 C C . THR B 1 193 ? -4.367 -26.016 -9.219 1 98.69 193 THR B C 1
ATOM 3850 O O . THR B 1 193 ? -4.84 -26.172 -10.344 1 98.69 193 THR B O 1
ATOM 3853 N N . MET B 1 194 ? -5.012 -26.234 -8.117 1 98.69 194 MET B N 1
ATOM 3854 C CA . MET B 1 194 ? -6.469 -26.312 -8.102 1 98.69 194 MET B CA 1
ATOM 3855 C C . MET B 1 194 ? -7.098 -24.938 -8.266 1 98.69 194 MET B C 1
ATOM 3857 O O . MET B 1 194 ? -6.609 -23.953 -7.711 1 98.69 194 MET B O 1
ATOM 3861 N N . PHE B 1 195 ? -8.156 -24.891 -9.039 1 98.88 195 PHE B N 1
ATOM 3862 C CA . PHE B 1 195 ? -8.758 -23.609 -9.383 1 98.88 195 PHE B CA 1
ATOM 3863 C C . PHE B 1 195 ? -10.281 -23.734 -9.469 1 98.88 195 PHE B C 1
ATOM 3865 O O . PHE B 1 195 ? -10.797 -24.719 -9.977 1 98.88 195 PHE B O 1
ATOM 3872 N N . VAL B 1 196 ? -10.977 -22.75 -8.969 1 98.69 196 VAL B N 1
ATOM 3873 C CA . VAL B 1 196 ? -12.438 -22.719 -9.07 1 98.69 196 VAL B CA 1
ATOM 3874 C C . VAL B 1 196 ? -12.867 -21.594 -10.016 1 98.69 196 VAL B C 1
ATOM 3876 O O . VAL B 1 196 ? -13.016 -20.453 -9.609 1 98.69 196 VAL B O 1
ATOM 3879 N N . PRO B 1 197 ? -13.141 -21.969 -11.305 1 98.5 197 PRO B N 1
ATOM 3880 C CA . PRO B 1 197 ? -13.539 -20.938 -12.258 1 98.5 197 PRO B CA 1
ATOM 3881 C C . PRO B 1 197 ? -14.797 -20.188 -11.82 1 98.5 197 PRO B C 1
ATOM 3883 O O . PRO B 1 197 ? -15.734 -20.797 -11.297 1 98.5 197 PRO B O 1
ATOM 3886 N N . GLY B 1 198 ? -14.781 -18.844 -11.992 1 97.56 198 GLY B N 1
ATOM 3887 C CA . GLY B 1 198 ? -15.953 -18.016 -11.719 1 97.56 198 GLY B CA 1
ATOM 3888 C C . GLY B 1 198 ? -16.031 -17.562 -10.273 1 97.56 198 GLY B C 1
ATOM 3889 O O . GLY B 1 198 ? -16.859 -16.719 -9.93 1 97.56 198 GLY B O 1
ATOM 3890 N N . SER B 1 199 ? -15.195 -18.078 -9.422 1 97.75 199 SER B N 1
ATOM 3891 C CA . SER B 1 199 ? -15.32 -17.812 -7.988 1 97.75 199 SER B CA 1
ATOM 3892 C C . SER B 1 199 ? -14.953 -16.375 -7.66 1 97.75 199 SER B C 1
ATOM 3894 O O . SER B 1 199 ? -15.219 -15.891 -6.555 1 97.75 199 SER B O 1
ATOM 3896 N N . HIS B 1 200 ? -14.32 -15.617 -8.594 1 97.69 200 HIS B N 1
ATOM 3897 C CA . HIS B 1 200 ? -14.016 -14.203 -8.383 1 97.69 200 HIS B CA 1
ATOM 3898 C C . HIS B 1 200 ? -15.297 -13.383 -8.219 1 97.69 200 HIS B C 1
ATOM 3900 O O . HIS B 1 200 ? -15.258 -12.25 -7.734 1 97.69 200 HIS B O 1
ATOM 3906 N N . LYS B 1 201 ? -16.422 -13.977 -8.633 1 97.19 201 LYS B N 1
ATOM 3907 C CA . LYS B 1 201 ? -17.688 -13.258 -8.57 1 97.19 201 LYS B CA 1
ATOM 3908 C C . LYS B 1 201 ? -18.453 -13.602 -7.289 1 97.19 201 LYS B C 1
ATOM 3910 O O . LYS B 1 201 ? -19.547 -13.078 -7.055 1 97.19 201 LYS B O 1
ATOM 3915 N N . TRP B 1 202 ? -17.891 -14.516 -6.457 1 96.94 202 TRP B N 1
ATOM 3916 C CA . TRP B 1 202 ? -18.562 -14.93 -5.23 1 96.94 202 TRP B CA 1
ATOM 3917 C C . TRP B 1 202 ? -18.375 -13.891 -4.133 1 96.94 202 TRP B C 1
ATOM 3919 O O . TRP B 1 202 ? -17.375 -13.156 -4.117 1 96.94 202 TRP B O 1
ATOM 3929 N N . ASP B 1 203 ? -19.359 -13.82 -3.227 1 95.62 203 ASP B N 1
ATOM 3930 C CA . ASP B 1 203 ? -19.203 -12.969 -2.053 1 95.62 203 ASP B CA 1
ATOM 3931 C C . ASP B 1 203 ? -18.312 -13.641 -1.006 1 95.62 203 ASP B C 1
ATOM 3933 O O . ASP B 1 203 ? -17.75 -14.695 -1.257 1 95.62 203 ASP B O 1
ATOM 3937 N N . ASP B 1 204 ? -18.141 -12.984 0.117 1 94.88 204 ASP B N 1
ATOM 3938 C CA . ASP B 1 204 ? -17.172 -13.422 1.127 1 94.88 204 ASP B CA 1
ATOM 3939 C C . ASP B 1 204 ? -17.781 -14.508 2.016 1 94.88 204 ASP B C 1
ATOM 3941 O O . ASP B 1 204 ? -17.094 -15.039 2.898 1 94.88 204 ASP B O 1
ATOM 3945 N N . THR B 1 205 ? -18.953 -14.93 1.839 1 94.06 205 THR B N 1
ATOM 3946 C CA . THR B 1 205 ? -19.578 -15.898 2.729 1 94.06 205 THR B CA 1
ATOM 3947 C C . THR B 1 205 ? -19.641 -17.266 2.074 1 94.06 205 THR B C 1
ATOM 3949 O O . THR B 1 205 ? -19.844 -18.281 2.754 1 94.06 205 THR B O 1
ATOM 3952 N N . ARG B 1 206 ? -19.516 -17.281 0.745 1 95.56 206 ARG B N 1
ATOM 3953 C CA . ARG B 1 206 ? -19.594 -18.562 0.046 1 95.56 206 ARG B CA 1
ATOM 3954 C C . ARG B 1 206 ? -18.312 -19.359 0.212 1 95.56 206 ARG B C 1
ATOM 3956 O O . ARG B 1 206 ? -17.25 -18.922 -0.234 1 95.56 206 ARG B O 1
ATOM 3963 N N . ARG B 1 207 ? -18.406 -20.547 0.736 1 96.5 207 ARG B N 1
ATOM 3964 C CA . ARG B 1 207 ? -17.266 -21.422 0.961 1 96.5 207 ARG B CA 1
ATOM 3965 C C . ARG B 1 207 ? -16.984 -22.281 -0.271 1 96.5 207 ARG B C 1
ATOM 3967 O O . ARG B 1 207 ? -17.906 -22.828 -0.873 1 96.5 207 ARG B O 1
ATOM 3974 N N . PRO B 1 208 ? -15.711 -22.359 -0.622 1 97.44 208 PRO B N 1
ATOM 3975 C CA . PRO B 1 208 ? -15.375 -23.266 -1.732 1 97.44 208 PRO B CA 1
ATOM 3976 C C . PRO B 1 208 ? -15.461 -24.734 -1.35 1 97.44 208 PRO B C 1
ATOM 3978 O O . PRO B 1 208 ? -15.289 -25.078 -0.179 1 97.44 208 PRO B O 1
ATOM 3981 N N . ARG B 1 209 ? -15.797 -25.516 -2.33 1 96.5 209 ARG B N 1
ATOM 3982 C CA . ARG B 1 209 ? -15.812 -26.969 -2.164 1 96.5 209 ARG B CA 1
ATOM 3983 C C . ARG B 1 209 ? -14.828 -27.625 -3.115 1 96.5 209 ARG B C 1
ATOM 3985 O O . ARG B 1 209 ? -14.578 -27.125 -4.215 1 96.5 209 ARG B O 1
ATOM 3992 N N . THR B 1 210 ? -14.359 -28.812 -2.727 1 95.88 210 THR B N 1
ATOM 3993 C CA . THR B 1 210 ? -13.352 -29.5 -3.516 1 95.88 210 THR B CA 1
ATOM 3994 C C . THR B 1 210 ? -13.969 -30.125 -4.77 1 95.88 210 THR B C 1
ATOM 3996 O O . THR B 1 210 ? -13.25 -30.469 -5.711 1 95.88 210 THR B O 1
ATOM 3999 N N . ASP B 1 211 ? -15.242 -30.297 -4.801 1 96.5 211 ASP B N 1
ATOM 4000 C CA . ASP B 1 211 ? -15.891 -30.859 -5.98 1 96.5 211 ASP B CA 1
ATOM 4001 C C . ASP B 1 211 ? -16.188 -29.781 -7.012 1 96.5 211 ASP B C 1
ATOM 4003 O O . ASP B 1 211 ? -16.938 -30 -7.961 1 96.5 211 ASP B O 1
ATOM 4007 N N . GLU B 1 212 ? -15.656 -28.594 -6.801 1 97.5 212 GLU B N 1
ATOM 4008 C CA . GLU B 1 212 ? -15.828 -27.484 -7.734 1 97.5 212 GLU B CA 1
ATOM 4009 C C . GLU B 1 212 ? -14.523 -27.141 -8.445 1 97.5 212 GLU B C 1
ATOM 4011 O O . GLU B 1 212 ? -14.492 -26.266 -9.32 1 97.5 212 GLU B O 1
ATOM 4016 N N . VAL B 1 213 ? -13.461 -27.844 -8.094 1 98.25 213 VAL B N 1
ATOM 4017 C CA . VAL B 1 213 ? -12.148 -27.438 -8.586 1 98.25 213 VAL B CA 1
ATOM 4018 C C . VAL B 1 213 ? -11.891 -28.078 -9.945 1 98.25 213 VAL B C 1
ATOM 4020 O O . VAL B 1 213 ? -12.477 -29.109 -10.273 1 98.25 213 VAL B O 1
ATOM 4023 N N . CYS B 1 214 ? -11.203 -27.438 -10.797 1 98.62 214 CYS B N 1
ATOM 4024 C CA . CYS B 1 214 ? -10.43 -28.016 -11.891 1 98.62 214 CYS B CA 1
ATOM 4025 C C . CYS B 1 214 ? -8.938 -27.781 -11.672 1 98.62 214 CYS B C 1
ATOM 4027 O O . CYS B 1 214 ? -8.516 -27.375 -10.594 1 98.62 214 CYS B O 1
ATOM 4029 N N . PHE B 1 215 ? -8.094 -28.234 -12.648 1 98.62 215 PHE B N 1
ATOM 4030 C CA . PHE B 1 215 ? -6.652 -28.281 -12.422 1 98.62 215 PHE B CA 1
ATOM 4031 C C . PHE B 1 215 ? -5.91 -27.547 -13.531 1 98.62 215 PHE B C 1
ATOM 4033 O O . PHE B 1 215 ? -6.23 -27.703 -14.711 1 98.62 215 PHE B O 1
ATOM 4040 N N . ALA B 1 216 ? -4.965 -26.688 -13.156 1 98.81 216 ALA B N 1
ATOM 4041 C CA . ALA B 1 216 ? -4.113 -25.984 -14.117 1 98.81 216 ALA B CA 1
ATOM 4042 C C . ALA B 1 216 ? -3.02 -26.906 -14.648 1 98.81 216 ALA B C 1
ATOM 4044 O O . ALA B 1 216 ? -1.84 -26.719 -14.344 1 98.81 216 ALA B O 1
ATOM 4045 N N . GLU B 1 217 ? -3.389 -27.859 -15.406 1 98.75 217 GLU B N 1
ATOM 4046 C CA . GLU B 1 217 ? -2.426 -28.734 -16.078 1 98.75 217 GLU B CA 1
ATOM 4047 C C . GLU B 1 217 ? -1.757 -28.016 -17.25 1 98.75 217 GLU B C 1
ATOM 4049 O O . GLU B 1 217 ? -2.436 -27.531 -18.156 1 98.75 217 GLU B O 1
ATOM 4054 N N . MET B 1 218 ? -0.433 -27.969 -17.188 1 98.81 218 MET B N 1
ATOM 4055 C CA . MET B 1 218 ? 0.304 -27.109 -18.109 1 98.81 218 MET B CA 1
ATOM 4056 C C . MET B 1 218 ? 1.614 -27.766 -18.531 1 98.81 218 MET B C 1
ATOM 4058 O O . MET B 1 218 ? 2.258 -28.453 -17.75 1 98.81 218 MET B O 1
ATOM 4062 N N . GLU B 1 219 ? 1.943 -27.547 -19.812 1 98.44 219 GLU B N 1
ATOM 4063 C CA . GLU B 1 219 ? 3.312 -27.812 -20.234 1 98.44 219 GLU B CA 1
ATOM 4064 C C . GLU B 1 219 ? 4.25 -26.688 -19.812 1 98.44 219 GLU B C 1
ATOM 4066 O O . GLU B 1 219 ? 3.82 -25.547 -19.625 1 98.44 219 GLU B O 1
ATOM 4071 N N . PRO B 1 220 ? 5.551 -27.031 -19.672 1 98.44 220 PRO B N 1
ATOM 4072 C CA . PRO B 1 220 ? 6.496 -25.969 -19.328 1 98.44 220 PRO B CA 1
ATOM 4073 C C . PRO B 1 220 ? 6.406 -24.781 -20.281 1 98.44 220 PRO B C 1
ATOM 4075 O O . PRO B 1 220 ? 6.262 -24.953 -21.5 1 98.44 220 PRO B O 1
ATOM 4078 N N . GLY B 1 221 ? 6.449 -23.578 -19.703 1 98.56 221 GLY B N 1
ATOM 4079 C CA . GLY B 1 221 ? 6.375 -22.375 -20.516 1 98.56 221 GLY B CA 1
ATOM 4080 C C . GLY B 1 221 ? 4.969 -21.828 -20.625 1 98.56 221 GLY B C 1
ATOM 4081 O O . GLY B 1 221 ? 4.777 -20.688 -21.047 1 98.56 221 GLY B O 1
ATOM 4082 N N . SER B 1 222 ? 3.949 -22.641 -20.266 1 98.88 222 SER B N 1
ATOM 4083 C CA . SER B 1 222 ? 2.596 -22.125 -20.109 1 98.88 222 SER B CA 1
ATOM 4084 C C . SER B 1 222 ? 2.424 -21.406 -18.781 1 98.88 222 SER B C 1
ATOM 4086 O O . SER B 1 222 ? 3.211 -21.609 -17.859 1 98.88 222 SER B O 1
ATOM 4088 N N . ALA B 1 223 ? 1.427 -20.531 -18.719 1 98.94 223 ALA B N 1
ATOM 4089 C CA . ALA B 1 223 ? 1.192 -19.766 -17.484 1 98.94 223 ALA B CA 1
ATOM 4090 C C . ALA B 1 223 ? -0.296 -19.703 -17.156 1 98.94 223 ALA B C 1
ATOM 4092 O O . ALA B 1 223 ? -1.128 -19.5 -18.047 1 98.94 223 ALA B O 1
ATOM 4093 N N . LEU B 1 224 ? -0.638 -19.938 -15.938 1 98.94 224 LEU B N 1
ATOM 4094 C CA . LEU B 1 224 ? -1.965 -19.625 -15.414 1 98.94 224 LEU B CA 1
ATOM 4095 C C . LEU B 1 224 ? -2.047 -18.172 -14.969 1 98.94 224 LEU B C 1
ATOM 4097 O O . LEU B 1 224 ? -1.327 -17.75 -14.055 1 98.94 224 LEU B O 1
ATOM 4101 N N . ILE B 1 225 ? -2.863 -17.359 -15.656 1 99 225 ILE B N 1
ATOM 4102 C CA . ILE B 1 225 ? -3.256 -16.031 -15.18 1 99 225 ILE B CA 1
ATOM 4103 C C . ILE B 1 225 ? -4.566 -16.141 -14.398 1 99 225 ILE B C 1
ATOM 4105 O O . ILE B 1 225 ? -5.535 -16.734 -14.883 1 99 225 ILE B O 1
ATOM 4109 N N . PHE B 1 226 ? -4.582 -15.594 -13.211 1 98.94 226 PHE B N 1
ATOM 4110 C CA . PHE B 1 226 ? -5.832 -15.688 -12.461 1 98.94 226 PHE B CA 1
ATOM 4111 C C . PHE B 1 226 ? -6 -14.484 -11.539 1 98.94 226 PHE B C 1
ATOM 4113 O O . PHE B 1 226 ? -5.016 -13.922 -11.055 1 98.94 226 PHE B O 1
ATOM 4120 N N . LEU B 1 227 ? -7.258 -14.062 -11.328 1 98.88 227 LEU B N 1
ATOM 4121 C CA . LEU B 1 227 ? -7.586 -12.977 -10.406 1 98.88 227 LEU B CA 1
ATOM 4122 C C . LEU B 1 227 ? -7.422 -13.422 -8.961 1 98.88 227 LEU B C 1
ATOM 4124 O O . LEU B 1 227 ? -7.785 -14.547 -8.609 1 98.88 227 LEU B O 1
ATOM 4128 N N . ALA B 1 228 ? -6.914 -12.562 -8.148 1 98.75 228 ALA B N 1
ATOM 4129 C CA . ALA B 1 228 ? -6.605 -12.859 -6.758 1 98.75 228 ALA B CA 1
ATOM 4130 C C . ALA B 1 228 ? -7.875 -13.172 -5.969 1 98.75 228 ALA B C 1
ATOM 4132 O O . ALA B 1 228 ? -7.812 -13.734 -4.871 1 98.75 228 ALA B O 1
ATOM 4133 N N . SER B 1 229 ? -8.992 -12.805 -6.5 1 98.25 229 SER B N 1
ATOM 4134 C CA . SER B 1 229 ? -10.281 -13.039 -5.855 1 98.25 229 SER B CA 1
ATOM 4135 C C . SER B 1 229 ? -10.789 -14.453 -6.125 1 98.25 229 SER B C 1
ATOM 4137 O O . SER B 1 229 ? -11.797 -14.875 -5.555 1 98.25 229 SER B O 1
ATOM 4139 N N . CYS B 1 230 ? -10.117 -15.219 -6.941 1 98.62 230 CYS B N 1
ATOM 4140 C CA . CYS B 1 230 ? -10.547 -16.578 -7.234 1 98.62 230 CYS B CA 1
ATOM 4141 C C . CYS B 1 230 ? -10.008 -17.562 -6.195 1 98.62 230 CYS B C 1
ATOM 4143 O O . CYS B 1 230 ? -8.852 -17.453 -5.773 1 98.62 230 CYS B O 1
ATOM 4145 N N . TYR B 1 231 ? -10.836 -18.469 -5.805 1 98.62 231 TYR B N 1
ATOM 4146 C CA . TYR B 1 231 ? -10.367 -19.562 -4.961 1 98.62 231 TYR B CA 1
ATOM 4147 C C . TYR B 1 231 ? -9.445 -20.484 -5.734 1 98.62 231 TYR B C 1
ATOM 4149 O O . TYR B 1 231 ? -9.75 -20.891 -6.855 1 98.62 231 TYR B O 1
ATOM 4157 N N . HIS B 1 232 ? -8.344 -20.812 -5.16 1 98.69 232 HIS B N 1
ATOM 4158 C CA . HIS B 1 232 ? -7.32 -21.672 -5.746 1 98.69 232 HIS B CA 1
ATOM 4159 C C . HIS B 1 232 ? -6.406 -22.25 -4.672 1 98.69 232 HIS B C 1
ATOM 4161 O O . HIS B 1 232 ? -6.566 -21.953 -3.484 1 98.69 232 HIS B O 1
ATOM 4167 N N . GLY B 1 233 ? -5.527 -23.109 -5.062 1 97.75 233 GLY B N 1
ATOM 4168 C CA . GLY B 1 233 ? -4.512 -23.672 -4.184 1 97.75 233 GLY B CA 1
ATOM 4169 C C . GLY B 1 233 ? -3.648 -24.719 -4.867 1 97.75 233 GLY B C 1
ATOM 4170 O O . GLY B 1 233 ? -4.098 -25.391 -5.797 1 97.75 233 GLY B O 1
ATOM 4171 N N . GLY B 1 234 ? -2.441 -24.828 -4.406 1 97.56 234 GLY B N 1
ATOM 4172 C CA . GLY B 1 234 ? -1.598 -25.906 -4.91 1 97.56 234 GLY B CA 1
ATOM 4173 C C . GLY B 1 234 ? -2.148 -27.281 -4.613 1 97.56 234 GLY B C 1
ATOM 4174 O O . GLY B 1 234 ? -2.697 -27.516 -3.535 1 97.56 234 GLY B O 1
ATOM 4175 N N . GLY B 1 235 ? -1.972 -28.156 -5.5 1 97.31 235 GLY B N 1
ATOM 4176 C CA . GLY B 1 235 ? -2.459 -29.516 -5.324 1 97.31 235 GLY B CA 1
ATOM 4177 C C . GLY B 1 235 ? -1.479 -30.406 -4.594 1 97.31 235 GLY B C 1
ATOM 4178 O O . GLY B 1 235 ? -0.391 -29.969 -4.215 1 97.31 235 GLY B O 1
ATOM 4179 N N . HIS B 1 236 ? -1.966 -31.594 -4.363 1 97.44 236 HIS B N 1
ATOM 4180 C CA . HIS B 1 236 ? -1.159 -32.625 -3.727 1 97.44 236 HIS B CA 1
ATOM 4181 C C . HIS B 1 236 ? -0.231 -33.312 -4.73 1 97.44 236 HIS B C 1
ATOM 4183 O O . HIS B 1 236 ? -0.68 -33.781 -5.777 1 97.44 236 HIS B O 1
ATOM 4189 N N . ASN B 1 237 ? 1.048 -33.25 -4.434 1 97.75 237 ASN B N 1
ATOM 4190 C CA . ASN B 1 237 ? 1.981 -34.031 -5.258 1 97.75 237 ASN B CA 1
ATOM 4191 C C . ASN B 1 237 ? 2.082 -35.469 -4.805 1 97.75 237 ASN B C 1
ATOM 4193 O O . ASN B 1 237 ? 2.83 -35.781 -3.877 1 97.75 237 ASN B O 1
ATOM 4197 N N . SER B 1 238 ? 1.507 -36.344 -5.523 1 96.88 238 SER B N 1
ATOM 4198 C CA . SER B 1 238 ? 1.44 -37.75 -5.141 1 96.88 238 SER B CA 1
ATOM 4199 C C . SER B 1 238 ? 2.488 -38.594 -5.883 1 96.88 238 SER B C 1
ATOM 4201 O O . SER B 1 238 ? 2.592 -39.781 -5.676 1 96.88 238 SER B O 1
ATOM 4203 N N . LEU B 1 239 ? 3.266 -38 -6.727 1 96.81 239 LEU B N 1
ATOM 4204 C CA . LEU B 1 239 ? 4.172 -38.75 -7.59 1 96.81 239 LEU B CA 1
ATOM 4205 C C . LEU B 1 239 ? 5.562 -38.844 -6.973 1 96.81 239 LEU B C 1
ATOM 4207 O O . LEU B 1 239 ? 6.258 -37.844 -6.844 1 96.81 239 LEU B O 1
ATOM 4211 N N . PRO B 1 240 ? 6.012 -40.094 -6.672 1 96.06 240 PRO B N 1
ATOM 4212 C CA . PRO B 1 240 ? 7.34 -40.25 -6.082 1 96.06 240 PRO B CA 1
ATOM 4213 C C . PRO B 1 240 ? 8.453 -39.75 -6.984 1 96.06 240 PRO B C 1
ATOM 4215 O O . PRO B 1 240 ? 8.43 -39.969 -8.195 1 96.06 240 PRO B O 1
ATOM 4218 N N . GLY B 1 241 ? 9.328 -39 -6.414 1 93.31 241 GLY B N 1
ATOM 4219 C CA . GLY B 1 241 ? 10.523 -38.562 -7.113 1 93.31 241 GLY B CA 1
ATOM 4220 C C . GLY B 1 241 ? 10.297 -37.312 -7.945 1 93.31 241 GLY B C 1
ATOM 4221 O O . GLY B 1 241 ? 11.25 -36.719 -8.461 1 93.31 241 GLY B O 1
ATOM 4222 N N . GLU B 1 242 ? 9.102 -36.875 -8.031 1 95 242 GLU B N 1
ATOM 4223 C CA . GLU B 1 242 ? 8.812 -35.719 -8.859 1 95 242 GLU B CA 1
ATOM 4224 C C . GLU B 1 242 ? 8.844 -34.438 -8.031 1 95 242 GLU B C 1
ATOM 4226 O O . GLU B 1 242 ? 8.414 -34.406 -6.879 1 95 242 GLU B O 1
ATOM 4231 N N . VAL B 1 243 ? 9.414 -33.406 -8.594 1 95.75 243 VAL B N 1
ATOM 4232 C CA . VAL B 1 243 ? 9.359 -32.062 -8.062 1 95.75 243 VAL B CA 1
ATOM 4233 C C . VAL B 1 243 ? 8.68 -31.125 -9.07 1 95.75 243 VAL B C 1
ATOM 4235 O O . VAL B 1 243 ? 9.18 -30.938 -10.18 1 95.75 243 VAL B O 1
ATOM 4238 N N . ARG B 1 244 ? 7.512 -30.688 -8.75 1 97.25 244 ARG B N 1
ATOM 4239 C CA . ARG B 1 244 ? 6.812 -29.703 -9.586 1 97.25 244 ARG B CA 1
ATOM 4240 C C . ARG B 1 244 ? 7.363 -28.297 -9.359 1 97.25 244 ARG B C 1
ATOM 4242 O O . ARG B 1 244 ? 7.441 -27.828 -8.227 1 97.25 244 ARG B O 1
ATOM 4249 N N . LYS B 1 245 ? 7.789 -27.656 -10.438 1 97.06 245 LYS B N 1
ATOM 4250 C CA . LYS B 1 245 ? 8.359 -26.312 -10.383 1 97.06 245 LYS B CA 1
ATOM 4251 C C . LYS B 1 245 ? 7.41 -25.281 -10.977 1 97.06 245 LYS B C 1
ATOM 4253 O O . LYS B 1 245 ? 6.969 -25.422 -12.117 1 97.06 245 LYS B O 1
ATOM 4258 N N . VAL B 1 246 ? 7.082 -24.25 -10.211 1 98.12 246 VAL B N 1
ATOM 4259 C CA . VAL B 1 246 ? 6.223 -23.172 -10.664 1 98.12 246 VAL B CA 1
ATOM 4260 C C . VAL B 1 246 ? 6.836 -21.812 -10.281 1 98.12 246 VAL B C 1
ATOM 4262 O O . VAL B 1 246 ? 7.262 -21.625 -9.141 1 98.12 246 VAL B O 1
ATOM 4265 N N . HIS B 1 247 ? 6.953 -20.922 -11.234 1 98.62 247 HIS B N 1
ATOM 4266 C CA . HIS B 1 247 ? 7.418 -19.562 -10.992 1 98.62 247 HIS B CA 1
ATOM 4267 C C . HIS B 1 247 ? 6.246 -18.578 -10.914 1 98.62 247 HIS B C 1
ATOM 4269 O O . HIS B 1 247 ? 5.422 -18.516 -11.82 1 98.62 247 HIS B O 1
ATOM 4275 N N . GLY B 1 248 ? 6.176 -17.844 -9.828 1 98.62 248 GLY B N 1
ATOM 4276 C CA . GLY B 1 248 ? 5.047 -16.953 -9.586 1 98.62 248 GLY B CA 1
ATOM 4277 C C . GLY B 1 248 ? 5.406 -15.492 -9.68 1 98.62 248 GLY B C 1
ATOM 4278 O O . GLY B 1 248 ? 6.406 -15.047 -9.109 1 98.62 248 GLY B O 1
ATOM 4279 N N . LEU B 1 249 ? 4.672 -14.742 -10.445 1 98.94 249 LEU B N 1
ATOM 4280 C CA . LEU B 1 249 ? 4.633 -13.281 -10.477 1 98.94 249 LEU B CA 1
ATOM 4281 C C . LEU B 1 249 ? 3.242 -12.766 -10.125 1 98.94 249 LEU B C 1
ATOM 4283 O O . LEU B 1 249 ? 2.266 -13.094 -10.805 1 98.94 249 LEU B O 1
ATOM 4287 N N . PHE B 1 250 ? 3.154 -12.047 -9.094 1 98.94 250 PHE B N 1
ATOM 4288 C CA . PHE B 1 250 ? 1.877 -11.484 -8.672 1 98.94 250 PHE B CA 1
ATOM 4289 C C . PHE B 1 250 ? 1.907 -9.961 -8.75 1 98.94 250 PHE B C 1
ATOM 4291 O O . PHE B 1 250 ? 2.838 -9.328 -8.25 1 98.94 250 PHE B O 1
ATOM 4298 N N . PHE B 1 251 ? 0.881 -9.398 -9.406 1 98.94 251 PHE B N 1
ATOM 4299 C CA . PHE B 1 251 ? 0.829 -7.957 -9.625 1 98.94 251 PHE B CA 1
ATOM 4300 C C . PHE B 1 251 ? -0.344 -7.336 -8.883 1 98.94 251 PHE B C 1
ATOM 4302 O O . PHE B 1 251 ? -1.406 -7.949 -8.758 1 98.94 251 PHE B O 1
ATOM 4309 N N . ILE B 1 252 ? -0.13 -6.113 -8.461 1 98.94 252 ILE B N 1
ATOM 4310 C CA . ILE B 1 252 ? -1.111 -5.457 -7.605 1 98.94 252 ILE B CA 1
ATOM 4311 C C . ILE B 1 252 ? -1.275 -4 -8.031 1 98.94 252 ILE B C 1
ATOM 4313 O O . ILE B 1 252 ? -0.391 -3.432 -8.68 1 98.94 252 ILE B O 1
ATOM 4317 N N . ARG B 1 253 ? -2.416 -3.42 -7.703 1 98.81 253 ARG B N 1
ATOM 4318 C CA . ARG B 1 253 ? -2.625 -1.994 -7.934 1 98.81 253 ARG B CA 1
ATOM 4319 C C . ARG B 1 253 ? -1.544 -1.164 -7.25 1 98.81 253 ARG B C 1
ATOM 4321 O O . ARG B 1 253 ? -1.139 -1.466 -6.129 1 98.81 253 ARG B O 1
ATOM 4328 N N . GLY B 1 254 ? -1.197 -0.056 -7.887 1 98.88 254 GLY B N 1
ATOM 4329 C CA . GLY B 1 254 ? -0.019 0.702 -7.5 1 98.88 254 GLY B CA 1
ATOM 4330 C C . GLY B 1 254 ? -0.218 1.503 -6.227 1 98.88 254 GLY B C 1
ATOM 4331 O O . GLY B 1 254 ? 0.747 2.002 -5.645 1 98.88 254 GLY B O 1
ATOM 4332 N N . ASN B 1 255 ? -1.436 1.661 -5.77 1 98.75 255 ASN B N 1
ATOM 4333 C CA . ASN B 1 255 ? -1.7 2.4 -4.543 1 98.75 255 ASN B CA 1
ATOM 4334 C C . ASN B 1 255 ? -1.829 1.466 -3.342 1 98.75 255 ASN B C 1
ATOM 4336 O O . ASN B 1 255 ? -2.174 1.902 -2.244 1 98.75 255 ASN B O 1
ATOM 4340 N N . MET B 1 256 ? -1.566 0.152 -3.502 1 98.81 256 MET B N 1
ATOM 4341 C CA . MET B 1 256 ? -1.687 -0.839 -2.438 1 98.81 256 MET B CA 1
ATOM 4342 C C . MET B 1 256 ? -0.312 -1.305 -1.968 1 98.81 256 MET B C 1
ATOM 4344 O O . MET B 1 256 ? 0.668 -1.2 -2.707 1 98.81 256 MET B O 1
ATOM 4348 N N . ARG B 1 257 ? -0.281 -1.759 -0.715 1 98.88 257 ARG B N 1
ATOM 4349 C CA . ARG B 1 257 ? 0.934 -2.316 -0.13 1 98.88 257 ARG B CA 1
ATOM 4350 C C . ARG B 1 257 ? 1.268 -3.67 -0.749 1 98.88 257 ARG B C 1
ATOM 4352 O O . ARG B 1 257 ? 0.381 -4.504 -0.951 1 98.88 257 ARG B O 1
ATOM 4359 N N . THR B 1 258 ? 2.51 -3.918 -1.106 1 98.88 258 THR B N 1
ATOM 4360 C CA . THR B 1 258 ? 2.92 -5.168 -1.739 1 98.88 258 THR B CA 1
ATOM 4361 C C . THR B 1 258 ? 3.135 -6.258 -0.693 1 98.88 258 THR B C 1
ATOM 4363 O O . THR B 1 258 ? 3.406 -5.961 0.472 1 98.88 258 THR B O 1
ATOM 4366 N N . GLU B 1 259 ? 2.984 -7.492 -1.087 1 98.69 259 GLU B N 1
ATOM 4367 C CA . GLU B 1 259 ? 3.24 -8.641 -0.224 1 98.69 259 GLU B CA 1
ATOM 4368 C C . GLU B 1 259 ? 4.719 -8.734 0.141 1 98.69 259 GLU B C 1
ATOM 4370 O O . GLU B 1 259 ? 5.062 -8.93 1.309 1 98.69 259 GLU B O 1
ATOM 4375 N N . GLU B 1 260 ? 5.555 -8.656 -0.819 1 98.69 260 GLU B N 1
ATOM 4376 C CA . GLU B 1 260 ? 7 -8.641 -0.625 1 98.69 260 GLU B CA 1
ATOM 4377 C C . GLU B 1 260 ? 7.535 -7.215 -0.566 1 98.69 260 GLU B C 1
ATOM 4379 O O . GLU B 1 260 ? 7.129 -6.359 -1.359 1 98.69 260 GLU B O 1
ATOM 4384 N N . ASN B 1 261 ? 8.312 -6.898 0.454 1 98.69 261 ASN B N 1
ATOM 4385 C CA . ASN B 1 261 ? 9.016 -5.625 0.51 1 98.69 261 ASN B CA 1
ATOM 4386 C C . ASN B 1 261 ? 10.188 -5.59 -0.463 1 98.69 261 ASN B C 1
ATOM 4388 O O . ASN B 1 261 ? 11.312 -5.945 -0.099 1 98.69 261 ASN B O 1
ATOM 4392 N N . GLN B 1 262 ? 9.984 -5.125 -1.607 1 98.56 262 GLN B N 1
ATOM 4393 C CA . GLN B 1 262 ? 10.945 -5.199 -2.703 1 98.56 262 GLN B CA 1
ATOM 4394 C C . GLN B 1 262 ? 12.219 -4.43 -2.367 1 98.56 262 GLN B C 1
ATOM 4396 O O . GLN B 1 262 ? 13.312 -4.805 -2.805 1 98.56 262 GLN B O 1
ATOM 4401 N N . PHE B 1 263 ? 12.148 -3.367 -1.599 1 98.69 263 PHE B N 1
ATOM 4402 C CA . PHE B 1 263 ? 13.258 -2.484 -1.274 1 98.69 263 PHE B CA 1
ATOM 4403 C C . PHE B 1 263 ? 14.266 -3.189 -0.375 1 98.69 263 PHE B C 1
ATOM 4405 O O . PHE B 1 263 ? 15.406 -2.738 -0.234 1 98.69 263 PHE B O 1
ATOM 4412 N N . LEU B 1 264 ? 13.773 -4.234 0.271 1 98.44 264 LEU B N 1
ATOM 4413 C CA . LEU B 1 264 ? 14.625 -5.016 1.164 1 98.44 264 LEU B CA 1
ATOM 4414 C C . LEU B 1 264 ? 14.922 -6.387 0.562 1 98.44 264 LEU B C 1
ATOM 4416 O O . LEU B 1 264 ? 15.969 -6.973 0.842 1 98.44 264 LEU B O 1
ATOM 4420 N N . ALA B 1 265 ? 14.062 -6.922 -0.304 1 97.88 265 ALA B N 1
ATOM 4421 C CA . ALA B 1 265 ? 14.148 -8.297 -0.796 1 97.88 265 ALA B CA 1
ATOM 4422 C C . ALA B 1 265 ? 15.086 -8.391 -1.994 1 97.88 265 ALA B C 1
ATOM 4424 O O . ALA B 1 265 ? 15.727 -9.422 -2.205 1 97.88 265 ALA B O 1
ATOM 4425 N N . VAL B 1 266 ? 15.133 -7.387 -2.857 1 98.38 266 VAL B N 1
ATOM 4426 C CA . VAL B 1 266 ? 15.984 -7.371 -4.043 1 98.38 266 VAL B CA 1
ATOM 4427 C C . VAL B 1 266 ? 17.281 -6.617 -3.744 1 98.38 266 VAL B C 1
ATOM 4429 O O . VAL B 1 266 ? 17.25 -5.438 -3.381 1 98.38 266 VAL B O 1
ATOM 4432 N N . PRO B 1 267 ? 18.391 -7.266 -3.902 1 97.69 267 PRO B N 1
ATOM 4433 C CA . PRO B 1 267 ? 19.656 -6.582 -3.619 1 97.69 267 PRO B CA 1
ATOM 4434 C C . PRO B 1 267 ? 19.859 -5.328 -4.469 1 97.69 267 PRO B C 1
ATOM 4436 O O . PRO B 1 267 ? 19.5 -5.316 -5.648 1 97.69 267 PRO B O 1
ATOM 4439 N N . ARG B 1 268 ? 20.469 -4.336 -3.879 1 97.75 268 ARG B N 1
ATOM 4440 C CA . ARG B 1 268 ? 20.641 -3.041 -4.527 1 97.75 268 ARG B CA 1
ATOM 4441 C C . ARG B 1 268 ? 21.469 -3.176 -5.805 1 97.75 268 ARG B C 1
ATOM 4443 O O . ARG B 1 268 ? 21.203 -2.488 -6.793 1 97.75 268 ARG B O 1
ATOM 4450 N N . SER B 1 269 ? 22.484 -4.035 -5.77 1 97.5 269 SER B N 1
ATOM 4451 C CA . SER B 1 269 ? 23.312 -4.254 -6.949 1 97.5 269 SER B CA 1
ATOM 4452 C C . SER B 1 269 ? 22.469 -4.738 -8.133 1 97.5 269 SER B C 1
ATOM 4454 O O . SER B 1 269 ? 22.766 -4.402 -9.281 1 97.5 269 SER B O 1
ATOM 4456 N N . LYS B 1 270 ? 21.453 -5.527 -7.863 1 98 270 LYS B N 1
ATOM 4457 C CA . LYS B 1 270 ? 20.562 -6 -8.914 1 98 270 LYS B CA 1
ATOM 4458 C C . LYS B 1 270 ? 19.625 -4.887 -9.383 1 98 270 LYS B C 1
ATOM 4460 O O . LYS B 1 270 ? 19.422 -4.703 -10.578 1 98 270 LYS B O 1
ATOM 4465 N N . VAL B 1 271 ? 19.078 -4.145 -8.43 1 98.44 271 VAL B N 1
ATOM 4466 C CA . VAL B 1 271 ? 18.156 -3.057 -8.75 1 98.44 271 VAL B CA 1
ATOM 4467 C C . VAL B 1 271 ? 18.828 -2.084 -9.719 1 98.44 271 VAL B C 1
ATOM 4469 O O . VAL B 1 271 ? 18.203 -1.643 -10.688 1 98.44 271 VAL B O 1
ATOM 4472 N N . LEU B 1 272 ? 20.078 -1.797 -9.484 1 97.88 272 LEU B N 1
ATOM 4473 C CA . LEU B 1 272 ? 20.812 -0.802 -10.258 1 97.88 272 LEU B CA 1
ATOM 4474 C C . LEU B 1 272 ? 21 -1.262 -11.703 1 97.88 272 LEU B C 1
ATOM 4476 O O . LEU B 1 272 ? 21.328 -0.457 -12.578 1 97.88 272 LEU B O 1
ATOM 4480 N N . THR B 1 273 ? 20.781 -2.531 -12 1 97.5 273 THR B N 1
ATOM 4481 C CA . THR B 1 273 ? 20.969 -3.051 -13.352 1 97.5 273 THR B CA 1
ATOM 4482 C C . THR B 1 273 ? 19.625 -3.189 -14.055 1 97.5 273 THR B C 1
ATOM 4484 O O . THR B 1 273 ? 19.562 -3.57 -15.227 1 97.5 273 THR B O 1
ATOM 4487 N N . MET B 1 274 ? 18.547 -2.883 -13.445 1 97.69 274 MET B N 1
ATOM 4488 C CA . MET B 1 274 ? 17.219 -3.197 -13.961 1 97.69 274 MET B CA 1
ATOM 4489 C C . MET B 1 274 ? 16.703 -2.078 -14.859 1 97.69 274 MET B C 1
ATOM 4491 O O . MET B 1 274 ? 17.141 -0.935 -14.75 1 97.69 274 MET B O 1
ATOM 4495 N N . SER B 1 275 ? 15.805 -2.424 -15.766 1 97.19 275 SER B N 1
ATOM 4496 C CA . SER B 1 275 ? 15.18 -1.47 -16.672 1 97.19 275 SER B CA 1
ATOM 4497 C C . SER B 1 275 ? 14.281 -0.497 -15.922 1 97.19 275 SER B C 1
ATOM 4499 O O . SER B 1 275 ? 13.891 -0.759 -14.781 1 97.19 275 SER B O 1
ATOM 4501 N N . ASP B 1 276 ? 13.906 0.616 -16.562 1 97.06 276 ASP B N 1
ATOM 4502 C CA . ASP B 1 276 ? 12.984 1.594 -15.992 1 97.06 276 ASP B CA 1
ATOM 4503 C C . ASP B 1 276 ? 11.641 0.951 -15.648 1 97.06 276 ASP B C 1
ATOM 4505 O O . ASP B 1 276 ? 11.023 1.283 -14.633 1 97.06 276 ASP B O 1
ATOM 4509 N N . LYS B 1 277 ? 11.234 0.09 -16.531 1 97.62 277 LYS B N 1
ATOM 4510 C CA . LYS B 1 277 ? 9.961 -0.592 -16.297 1 97.62 277 LYS B CA 1
ATOM 4511 C C . LYS B 1 277 ? 10.023 -1.464 -15.055 1 97.62 277 LYS B C 1
ATOM 4513 O O . LYS B 1 277 ? 9.078 -1.479 -14.258 1 97.62 277 LYS B O 1
ATOM 4518 N N . MET B 1 278 ? 11.117 -2.209 -14.883 1 98.56 278 MET B N 1
ATOM 4519 C CA . MET B 1 278 ? 11.25 -3.043 -13.695 1 98.56 278 MET B CA 1
ATOM 4520 C C . MET B 1 278 ? 11.344 -2.186 -12.438 1 98.56 278 MET B C 1
ATOM 4522 O O . MET B 1 278 ? 10.789 -2.543 -11.398 1 98.56 278 MET B O 1
ATOM 4526 N N . LEU B 1 279 ? 12.047 -1.041 -12.539 1 98.5 279 LEU B N 1
ATOM 4527 C CA . LEU B 1 279 ? 12.117 -0.126 -11.406 1 98.5 279 LEU B CA 1
ATOM 4528 C C . LEU B 1 279 ? 10.727 0.368 -11.023 1 98.5 279 LEU B C 1
ATOM 4530 O O . LEU B 1 279 ? 10.406 0.481 -9.836 1 98.5 279 LEU B O 1
ATOM 4534 N N . SER B 1 280 ? 9.938 0.648 -12.031 1 98.56 280 SER B N 1
ATOM 4535 C CA . SER B 1 280 ? 8.555 1.053 -11.773 1 98.56 280 SER B CA 1
ATOM 4536 C C . SER B 1 280 ? 7.773 -0.06 -11.086 1 98.56 280 SER B C 1
ATOM 4538 O O . SER B 1 280 ? 7.078 0.183 -10.102 1 98.56 280 SER B O 1
ATOM 4540 N N . LEU B 1 281 ? 7.934 -1.272 -11.539 1 98.88 281 LEU B N 1
ATOM 4541 C CA . LEU B 1 281 ? 7.211 -2.416 -10.992 1 98.88 281 LEU B CA 1
ATOM 4542 C C . LEU B 1 281 ? 7.648 -2.709 -9.562 1 98.88 281 LEU B C 1
ATOM 4544 O O . LEU B 1 281 ? 6.859 -3.201 -8.758 1 98.88 281 LEU B O 1
ATOM 4548 N N . LEU B 1 282 ? 8.875 -2.365 -9.281 1 98.88 282 LEU B N 1
ATOM 4549 C CA . LEU B 1 282 ? 9.391 -2.633 -7.941 1 98.88 282 LEU B CA 1
ATOM 4550 C C . LEU B 1 282 ? 9.047 -1.499 -6.984 1 98.88 282 LEU B C 1
ATOM 4552 O O . LEU B 1 282 ? 9.297 -1.597 -5.781 1 98.88 282 LEU B O 1
ATOM 4556 N N . GLY B 1 283 ? 8.531 -0.425 -7.461 1 98.75 283 GLY B N 1
ATOM 4557 C CA . GLY B 1 283 ? 8.086 0.665 -6.609 1 98.75 283 GLY B CA 1
ATOM 4558 C C . GLY B 1 283 ? 9.125 1.756 -6.441 1 98.75 283 GLY B C 1
ATOM 4559 O O . GLY B 1 283 ? 8.961 2.652 -5.609 1 98.75 283 GLY B O 1
ATOM 4560 N N . TYR B 1 284 ? 10.203 1.739 -7.273 1 98.75 284 TYR B N 1
ATOM 4561 C CA . TYR B 1 284 ? 11.266 2.73 -7.152 1 98.75 284 TYR B CA 1
ATOM 4562 C C . TYR B 1 284 ? 10.914 4.004 -7.906 1 98.75 284 TYR B C 1
ATOM 4564 O O . TYR B 1 284 ? 11.562 5.039 -7.734 1 98.75 284 TYR B O 1
ATOM 4572 N N . LYS B 1 285 ? 9.938 3.953 -8.773 1 98.12 285 LYS B N 1
ATOM 4573 C CA . LYS B 1 285 ? 9.453 5.129 -9.484 1 98.12 285 LYS B CA 1
ATOM 4574 C C . LYS B 1 285 ? 8.094 5.578 -8.953 1 98.12 285 LYS B C 1
ATOM 4576 O O . LYS B 1 285 ? 7.195 4.754 -8.75 1 98.12 285 LYS B O 1
ATOM 4581 N N . LYS B 1 286 ? 7.984 6.848 -8.656 1 97.62 286 LYS B N 1
ATOM 4582 C CA . LYS B 1 286 ? 6.68 7.328 -8.219 1 97.62 286 LYS B CA 1
ATOM 4583 C C . LYS B 1 286 ? 5.703 7.422 -9.391 1 97.62 286 LYS B C 1
ATOM 4585 O O . LYS B 1 286 ? 6.117 7.609 -10.539 1 97.62 286 LYS B O 1
ATOM 4590 N N . PRO B 1 287 ? 4.402 7.227 -9.203 1 97.88 287 PRO B N 1
ATOM 4591 C CA . PRO B 1 287 ? 3.412 7.582 -10.219 1 97.88 287 PRO B CA 1
ATOM 4592 C C . PRO B 1 287 ? 3.205 9.086 -10.344 1 97.88 287 PRO B C 1
ATOM 4594 O O . PRO B 1 287 ? 4.035 9.867 -9.875 1 97.88 287 PRO B O 1
ATOM 4597 N N . THR B 1 288 ? 2.125 9.5 -11.078 1 96.81 288 THR B N 1
ATOM 4598 C CA . THR B 1 288 ? 1.87 10.93 -11.234 1 96.81 288 THR B CA 1
ATOM 4599 C C . THR B 1 288 ? 1.45 11.555 -9.906 1 96.81 288 THR B C 1
ATOM 4601 O O . THR B 1 288 ? 1.438 12.781 -9.773 1 96.81 288 THR B O 1
ATOM 4604 N N . THR B 1 289 ? 1.123 10.742 -8.93 1 97.06 289 THR B N 1
ATOM 4605 C CA . THR B 1 289 ? 0.778 11.188 -7.582 1 97.06 289 THR B CA 1
ATOM 4606 C C . THR B 1 289 ? 1.97 11.031 -6.645 1 97.06 289 THR B C 1
ATOM 4608 O O . THR B 1 289 ? 3.023 10.539 -7.043 1 97.06 289 THR B O 1
ATOM 4611 N N . VAL B 1 290 ? 1.81 11.477 -5.414 1 97.12 290 VAL B N 1
ATOM 4612 C CA . VAL B 1 290 ? 2.887 11.438 -4.43 1 97.12 290 VAL B CA 1
ATOM 4613 C C . VAL B 1 290 ? 2.848 10.109 -3.67 1 97.12 290 VAL B C 1
ATOM 4615 O O . VAL B 1 290 ? 2.342 10.047 -2.547 1 97.12 290 VAL B O 1
ATOM 4618 N N . LEU B 1 291 ? 3.363 9.055 -4.254 1 98.5 291 LEU B N 1
ATOM 4619 C CA . LEU B 1 291 ? 3.525 7.742 -3.641 1 98.5 291 LEU B CA 1
ATOM 4620 C C . LEU B 1 291 ? 4.953 7.234 -3.814 1 98.5 291 LEU B C 1
ATOM 4622 O O . LEU B 1 291 ? 5.516 7.312 -4.91 1 98.5 291 LEU B O 1
ATOM 4626 N N . GLY B 1 292 ? 5.508 6.824 -2.734 1 98.56 292 GLY B N 1
ATOM 4627 C CA . GLY B 1 292 ? 6.816 6.199 -2.766 1 98.56 292 GLY B CA 1
ATOM 4628 C C . GLY B 1 292 ? 7.953 7.195 -2.906 1 98.56 292 GLY B C 1
ATOM 4629 O O . GLY B 1 292 ? 9.023 6.855 -3.414 1 98.56 292 GLY B O 1
ATOM 4630 N N . VAL B 1 293 ? 7.762 8.414 -2.49 1 98.19 293 VAL B N 1
ATOM 4631 C CA . VAL B 1 293 ? 8.781 9.445 -2.676 1 98.19 293 VAL B CA 1
ATOM 4632 C C . VAL B 1 293 ? 9.859 9.297 -1.605 1 98.19 293 VAL B C 1
ATOM 4634 O O . VAL B 1 293 ? 9.625 8.711 -0.547 1 98.19 293 VAL B O 1
ATOM 4637 N N . VAL B 1 294 ? 11.016 9.766 -1.874 1 97.88 294 VAL B N 1
ATOM 4638 C CA . VAL B 1 294 ? 12.172 9.859 -0.984 1 97.88 294 VAL B CA 1
ATOM 4639 C C . VAL B 1 294 ? 12.789 11.25 -1.083 1 97.88 294 VAL B C 1
ATOM 4641 O O . VAL B 1 294 ? 13.078 11.727 -2.182 1 97.88 294 VAL B O 1
ATOM 4644 N N . ASP B 1 295 ? 12.922 11.883 0.092 1 95.12 295 ASP B N 1
ATOM 4645 C CA . ASP B 1 295 ? 13.453 13.234 0.119 1 95.12 295 ASP B CA 1
ATOM 4646 C C . ASP B 1 295 ? 12.656 14.156 -0.81 1 95.12 295 ASP B C 1
ATOM 4648 O O . ASP B 1 295 ? 13.242 14.953 -1.548 1 95.12 295 ASP B O 1
ATOM 4652 N N . ASN B 1 296 ? 11.414 13.961 -0.854 1 94.62 296 ASN B N 1
ATOM 4653 C CA . ASN B 1 296 ? 10.453 14.758 -1.603 1 94.62 296 ASN B CA 1
ATOM 4654 C C . ASN B 1 296 ? 10.648 14.609 -3.109 1 94.62 296 ASN B C 1
ATOM 4656 O O . ASN B 1 296 ? 10.258 15.484 -3.881 1 94.62 296 ASN B O 1
ATOM 4660 N N . GLU B 1 297 ? 11.281 13.547 -3.52 1 95.81 297 GLU B N 1
ATOM 4661 C CA . GLU B 1 297 ? 11.555 13.352 -4.938 1 95.81 297 GLU B CA 1
ATOM 4662 C C . GLU B 1 297 ? 11.273 11.906 -5.359 1 95.81 297 GLU B C 1
ATOM 4664 O O . GLU B 1 297 ? 11.078 11.031 -4.512 1 95.81 297 GLU B O 1
ATOM 4669 N N . ASP B 1 298 ? 11.203 11.695 -6.711 1 97.31 298 ASP B N 1
ATOM 4670 C CA . ASP B 1 298 ? 11.219 10.352 -7.289 1 97.31 298 ASP B CA 1
ATOM 4671 C C . ASP B 1 298 ? 12.57 9.672 -7.059 1 97.31 298 ASP B C 1
ATOM 4673 O O . ASP B 1 298 ? 13.594 10.133 -7.57 1 97.31 298 ASP B O 1
ATOM 4677 N N . PRO B 1 299 ? 12.562 8.625 -6.34 1 97.81 299 PRO B N 1
ATOM 4678 C CA . PRO B 1 299 ? 13.859 8.031 -6.012 1 97.81 299 PRO B CA 1
ATOM 4679 C C . PRO B 1 299 ? 14.594 7.508 -7.246 1 97.81 299 PRO B C 1
ATOM 4681 O O . PRO B 1 299 ? 15.82 7.402 -7.234 1 97.81 299 PRO B O 1
ATOM 4684 N N . SER B 1 300 ? 13.906 7.203 -8.289 1 97.44 300 SER B N 1
ATOM 4685 C CA . SER B 1 300 ? 14.539 6.633 -9.477 1 97.44 300 SER B CA 1
ATOM 4686 C C . SER B 1 300 ? 15.445 7.652 -10.164 1 97.44 300 SER B C 1
ATOM 4688 O O . SER B 1 300 ? 16.266 7.293 -11.008 1 97.44 300 SER B O 1
ATOM 4690 N N . LEU B 1 301 ? 15.312 8.938 -9.844 1 96.38 301 LEU B N 1
ATOM 4691 C CA . LEU B 1 301 ? 16.094 9.992 -10.492 1 96.38 301 LEU B CA 1
ATOM 4692 C C . LEU B 1 301 ? 17.562 9.914 -10.094 1 96.38 301 LEU B C 1
ATOM 4694 O O . LEU B 1 301 ? 18.438 10.352 -10.836 1 96.38 301 LEU B O 1
ATOM 4698 N N . ASP B 1 302 ? 17.844 9.422 -8.922 1 96.38 302 ASP B N 1
ATOM 4699 C CA . ASP B 1 302 ? 19.203 9.211 -8.445 1 96.38 302 ASP B CA 1
ATOM 4700 C C . ASP B 1 302 ? 19.266 8.094 -7.414 1 96.38 302 ASP B C 1
ATOM 4702 O O . ASP B 1 302 ? 19.547 8.336 -6.238 1 96.38 302 ASP B O 1
ATOM 4706 N N . LEU B 1 303 ? 19.172 6.875 -7.855 1 97.38 303 LEU B N 1
ATOM 4707 C CA . LEU B 1 303 ? 19.078 5.715 -6.977 1 97.38 303 LEU B CA 1
ATOM 4708 C C . LEU B 1 303 ? 20.359 5.535 -6.18 1 97.38 303 LEU B C 1
ATOM 4710 O O . LEU B 1 303 ? 20.328 5.141 -5.012 1 97.38 303 LEU B O 1
ATOM 4714 N N . GLN B 1 304 ? 21.453 5.812 -6.824 1 96.88 304 GLN B N 1
ATOM 4715 C CA . GLN B 1 304 ? 22.734 5.652 -6.133 1 96.88 304 GLN B CA 1
ATOM 4716 C C . GLN B 1 304 ? 22.781 6.504 -4.871 1 96.88 304 GLN B C 1
ATOM 4718 O O . GLN B 1 304 ? 23.141 6.012 -3.797 1 96.88 304 GLN B O 1
ATOM 4723 N N . SER B 1 305 ? 22.453 7.762 -5.008 1 96.62 305 SER B N 1
ATOM 4724 C CA . SER B 1 305 ? 22.453 8.664 -3.863 1 96.62 305 SER B CA 1
ATOM 4725 C C . SER B 1 305 ? 21.422 8.234 -2.82 1 96.62 305 SER B C 1
ATOM 4727 O O . SER B 1 305 ? 21.688 8.305 -1.617 1 96.62 305 SER B O 1
ATOM 4729 N N . VAL B 1 306 ? 20.266 7.801 -3.271 1 97.69 306 VAL B N 1
ATOM 4730 C CA . VAL B 1 306 ? 19.219 7.332 -2.375 1 97.69 306 VAL B CA 1
ATOM 4731 C C . VAL B 1 306 ? 19.719 6.148 -1.554 1 97.69 306 VAL B C 1
ATOM 4733 O O . VAL B 1 306 ? 19.562 6.117 -0.332 1 97.69 306 VAL B O 1
ATOM 4736 N N . PHE B 1 307 ? 20.391 5.191 -2.223 1 98 307 PHE B N 1
ATOM 4737 C CA . PHE B 1 307 ? 20.906 4.016 -1.54 1 98 307 PHE B CA 1
ATOM 4738 C C . PHE B 1 307 ? 21.984 4.406 -0.542 1 98 307 PHE B C 1
ATOM 4740 O O . PHE B 1 307 ? 22.031 3.877 0.572 1 98 307 PHE B O 1
ATOM 4747 N N . GLU B 1 308 ? 22.875 5.316 -0.927 1 97.06 308 GLU B N 1
ATOM 4748 C CA . GLU B 1 308 ? 23.953 5.75 -0.038 1 97.06 308 GLU B CA 1
ATOM 4749 C C . GLU B 1 308 ? 23.391 6.355 1.246 1 97.06 308 GLU B C 1
ATOM 4751 O O . GLU B 1 308 ? 23.875 6.066 2.34 1 97.06 308 GLU B O 1
ATOM 4756 N N . LYS B 1 309 ? 22.406 7.164 1.134 1 96 309 LYS B N 1
ATOM 4757 C CA . LYS B 1 309 ? 21.797 7.797 2.299 1 96 309 LYS B CA 1
ATOM 4758 C C . LYS B 1 309 ? 21.062 6.773 3.158 1 96 309 LYS B C 1
ATOM 4760 O O . LYS B 1 309 ? 21.141 6.816 4.387 1 96 309 LYS B O 1
ATOM 4765 N N . ALA B 1 310 ? 20.344 5.879 2.506 1 96.44 310 ALA B N 1
ATOM 4766 C CA . ALA B 1 310 ? 19.578 4.855 3.219 1 96.44 310 ALA B CA 1
ATOM 4767 C C . ALA B 1 310 ? 20.5 3.924 3.994 1 96.44 310 ALA B C 1
ATOM 4769 O O . ALA B 1 310 ? 20.141 3.414 5.055 1 96.44 310 ALA B O 1
ATOM 4770 N N . ASN B 1 311 ? 21.734 3.734 3.496 1 94.19 311 ASN B N 1
ATOM 4771 C CA . ASN B 1 311 ? 22.656 2.764 4.062 1 94.19 311 ASN B CA 1
ATOM 4772 C C . ASN B 1 311 ? 23.359 3.316 5.297 1 94.19 311 ASN B C 1
ATOM 4774 O O . ASN B 1 311 ? 24.078 2.588 5.992 1 94.19 311 ASN B O 1
ATOM 4778 N N . ARG B 1 312 ? 23.188 4.551 5.484 1 91.19 312 ARG B N 1
ATOM 4779 C CA . ARG B 1 312 ? 23.797 5.141 6.672 1 91.19 312 ARG B CA 1
ATOM 4780 C C . ARG B 1 312 ? 23.188 4.578 7.945 1 91.19 312 ARG B C 1
ATOM 4782 O O . ARG B 1 312 ? 22.016 4.191 7.953 1 91.19 312 ARG B O 1
#

Radius of gyration: 25.17 Å; Cα contacts (8 Å, |Δi|>4): 1487; chains: 2; bounding box: 47×81×56 Å

pLDDT: mean 95.32, std 7.32, range [40.72, 99.0]

InterPro domains:
  IPR008775 Phytanoyl-CoA dioxygenase-like [PF05721] (39-238)

Secondary structure (DSSP, 8-state):
--GGGG-PPPPPPTT---S----EEETTS-HHHHHHHHHHHSEEEEET-S-HHHHHHHHHHHHHHHTTPPPGGG-S-TTS-TTEEEEE-HHHH-HHHHHHHHH-HHHHHHIIIII-EEEEEEETTEEEEEEE--EEEEEEEEEE-TTPPPPPPB-GGGGGT---SSS---GGG--EEEEEEESS-B-TTBTPPEE-TTGGG--SSPPP-GGG-EE--B-TT-EEEEETTS-EE---B-STT--EEEEEEEEE-TTB--SB-HHHHS-HHHHTTS-HHHHHHHT-S--SSS-SBBTTB-GGGGHHHHHHHHT-/--GGGG-PPPPPPTT---S----EEETTS-HHHHHHHHHHHSEEEEET-S-HHHHHHHHHHHHHHHTTPPPGGG-S-TTS-TTEEEEE-HHHH-HHHHHHHHH-HHHHHHIIIII-EEEEEEETTEEEEEEE--EEEEEEEEEE-TTPPPPPPB-GGGGGT---SSSPP-GGG--EEEEEEESS-B-TTBTPPEE-TTGGGS-SSPPP-GGG-EE--B-TT-EEEEETTS-EE---B-STT--EEEEEEEEE-TTB--SB-HHHHS-HHHHTTS-HHHHHHHT-S--SSS-SBBTTB-GGGGHHHHHHHHT-